Protein 1ECE (pdb70)

Sequence (716 aa):
AGGGYWHTSGREILDANNVPVRIAGINWFGFETCNYVVHGLWSRDYRSMLDQIKSLGYNTIRLPYSDDILKPGTMPNSINFYQMNQDLQGLTSLQVMDKIVAYAGQIGLRIILDRHRPDCSGQSALWYTSSVSEATWISDLQALAQRYKGNPTVVGFDLHNEPHDPACWGCGDPSIDWRLAAERAGNAVLSVNPNLLIFVEGVQSYNGDSYWWGGNLQGAGQYPVVLNVPNRLVYSAHDYATSVYPQTWFSDPTFPNNMPGIWNKNWGYLFNQNIAPVWLGEFGTTLQSTTDQTWLKTLVQYLRPTAQYGADSFQWTFWSWNPDSGDTGGILKDDWQTVDTVKDGYLAPIKSSIFDPVAGGGYWHTSGREILDANNVPVRIAGINWFGFETCNYVVHGLWSRDYRSMLDQIKSLGYNTIRLPYSDDILKPGTMPNSINFYQMNQDLQGLTSLQVMDKIVAYAGQIGLRIILDRHRPDCSGQSALWYTSSVSEATWISDLQALAQRYKGNPTVVGFDLHNEPHDPACWGCGDPSIDWRLAAERAGNAVLSVNPNLLIFVEGVQSYNGDSYWWGGNLQGAGQYPVVLNVPNRLVYSAHDYATSVYPQTWFSDPTFPNNMPGIWNKNWGYLFNQNIAPVWLGEFGTTLQSTTDQTWLKTLVQYLRPTAQYGADSFQWTFWSWNPDSGDTGGILKDDWQTVDTVKDGYLAPIKSSIFDPV

InterPro domains:
  IPR001547 Glycoside hydrolase, family 5 [PF00150] (57-365)
  IPR001919 Carbohydrate-binding type-2 domain [PF00553] (465-557)
  IPR001919 Carbohydrate-binding type-2 domain [PS51173] (458-562)
  IPR001919 Carbohydrate-binding type-2 domain [SM00637] (465-559)
  IPR008965 CBM2/CBM3, carbohydrate-binding domain superfamily [SSF49384] (462-559)
  IPR012291 CBM2, carbohydrate-binding domain superfamily [G3DSA:2.60.40.290] (459-561)
  IPR017853 Glycoside hydrolase superfamily [SSF51445] (44-393)
  IPR018087 Glycoside hydrolase, family 5, conserved site [PS00659] (196-205)

Foldseek 3Di:
DQPDAWFWDQQFIAHPVRHTDFQFAFEFEDCLALQNAGPDLLQDALLVLLVVRQVLQHAEYEYEHELVLVPPQAAGHRHHCDVHPVVCPPPGSVVVVVVNLQSSQQVFHAYEYEHEDNHNPHADQALADPPRHLVSLQVSLQVVLLVCAPPNSHRAYASGPFREPPAADPPPDVVRHLLVSLQVNVQSSCVNPVRHAREYFDYADDPNDGFGGRQACLCCVVRPRDHPRHRRYEYEHEHEDVLVPPDCVLVPPVPPVCVVVVNCNRFVVCLVVSVYHYEHEEYAFPPPDVSRVSVLLVVLVQQPFCVPQNRSGHHYHYPHCAQPDRRGGHQAHPSSPHGPVVRSVSNVRHRHHRHDRD/DAPDAWFWDQQFIAHPVRHTDFQFAFEFEDCLALQNAGPDLLQAALLVLLVVRVVLFHAEYEYEHELVQVPPQAAGHRHDCDVHNVVVPPDGSVVVVVVNLQSSLAVQHAYEYENEPNHNPDADQDLADPVRHLVSLLVVLQVVLLVCAVPCSHHAYASGPFHEPVAADPPPPVVRHLLVSLQVSVQSSCVNPVRHAYEYFDYADDPNDGDGGSQACQCCVVRPRDHPRPRRYEYEHEHEDVLVPHDPVLVPPVPPVCVVVVNCNRFVVCLVVSVYHYEHEEYAAPPPDPSRVSVLLVVLVQQPFCVPQNRSGHHYYYPHCAQPDRSGGHQAHPSSPHGPCVRSVSNNRHRHHRHDRD

Solvent-accessible surface area: 23781 Å² total; per-residue (Å²): 55,0,25,30,38,3,43,9,55,32,48,36,0,20,2,57,118,94,67,57,7,2,0,0,0,0,0,0,16,0,0,4,19,19,9,33,0,0,12,0,0,1,38,18,29,3,86,51,0,0,57,29,0,72,91,40,19,0,0,0,0,0,0,0,1,0,7,13,3,38,124,136,52,23,74,18,9,0,12,6,69,100,147,40,0,119,46,1,113,63,39,31,0,30,74,0,0,45,77,0,2,45,44,0,1,109,18,0,0,1,0,0,0,0,0,7,51,3,35,4,69,25,74,14,21,28,0,65,45,124,93,13,54,46,70,54,1,29,66,18,1,57,45,1,2,107,102,15,113,61,48,24,1,1,0,0,1,0,0,1,0,19,0,22,62,86,5,19,8,18,74,44,64,86,56,41,1,0,45,56,0,0,29,84,0,0,32,17,0,6,92,24,3,56,58,4,0,0,0,0,1,0,0,32,28,32,136,82,46,65,8,20,111,0,0,0,0,34,0,2,43,127,71,52,8,97,25,112,34,100,77,38,28,0,3,0,0,0,0,17,0,38,30,47,114,74,32,113,31,21,96,54,131,72,37,36,115,27,0,48,42,42,0,54,102,2,0,0,36,0,2,81,117,76,84,8,0,0,0,0,0,9,0,0,0,48,22,159,41,103,41,1,65,50,0,0,123,30,0,4,102,39,0,47,7,36,107,123,89,25,20,38,0,4,0,0,0,0,25,0,0,0,13,8,14,27,48,5,19,5,0,2,99,61,79,2,95,60,25,29,99,99,6,18,41,33,0,59,54,0,33,34,78,52,14,64,97,87,51,0,21,29,36,3,48,8,54,34,47,40,0,18,1,61,112,96,63,60,5,1,0,0,0,0,0,0,15,0,1,4,20,18,9,28,0,0,12,0,0,2,40,16,28,5,73,48,0,0,58,34,0,72,94,39,20,0,0,0,0,0,0,0,0,0,10,11,4,38,124,136,57,21,69,17,7,0,12,12,68,91,149,19,0,101,56,2,116,67,40,29,0,33,71,0,0,47,72,0,2,45,41,0,0,105,20,0,0,0,0,0,0,0,0,7,52,3,35,6,66,26,72,16,22,26,0,65,44,103,89,16,53,47,73,59,0,28,63,20,0,61,51,1,2,104,97,14,108,62,46,24,1,1,0,0,0,0,0,0,0,17,0,20,67,86,4,19,7,18,75,46,68,88,53,42,1,0,45,59,0,0,29,88,0,0,35,16,0,6,91,23,4,60,62,4,0,0,0,0,0,0,0,30,28,31,136,88,44,66,8,20,108,0,0,1,0,35,1,2,41,128,70,53,6,98,24,114,34,100,80,34,28,0,3,0,0,0,0,18,0,34,33,49,122,85,29,115,40,19,94,56,136,73,38,33,120,27,0,48,44,32,0,53,109,3,0,0,39,0,2,79,118,76,82,8,1,0,0,0,0,8,0,0,0,49,25,158,42,100,40,1,64,28,0,0,123,26,0,4,97,36,0,46,10,39,99,124,91,28,15,42,0,3,0,0,0,1,26,0,0,0,15,10,15,32,51,4,19,6,0,2,101,61,81,2,105,65,24,31,100,100,6,18,40,64,0,61,56,0,34,34,72,53,10,68,94,85

Nearest PDB structures (foldseek):
  1ece-assembly2_B  TM=1.002E+00  e=2.878E-78  Acidothermus cellulolyticus
  1vrx-assembly2_B  TM=1.002E+00  e=1.632E-76  Acidothermus cellulolyticus
  8fc0-assembly6_F  TM=9.622E-01  e=3.218E-48  metagenome
  8fc0-assembly1_A  TM=9.689E-01  e=1.428E-46  metagenome
  8fc0-assembly4_D  TM=9.538E-01  e=3.363E-46  metagenome

Radius of gyration: 26.39 Å; Cα contacts (8 Å, |Δi|>4): 1674; chains: 2; bounding box: 63×52×75 Å

Structure (mmCIF, N/CA/C/O backbone):
data_1ECE
#
_entry.id   1ECE
#
_cell.length_a   97.130
_cell.length_b   97.130
_cell.length_c   258.710
_cell.angle_alpha   90.00
_cell.angle_beta   90.00
_cell.angle_gamma   120.00
#
_symmetry.space_group_name_H-M   'P 32 2 1'
#
loop_
_entity.id
_entity.type
_entity.pdbx_description
1 polymer 'ENDOCELLULASE E1'
2 branched beta-D-glucopyranose-(1-4)-beta-D-glucopyranose-(1-4)-beta-D-glucopyranose-(1-4)-beta-D-glucopyranose
3 water water
#
loop_
_atom_site.group_PDB
_atom_site.id
_atom_site.type_symbol
_atom_site.label_atom_id
_atom_site.label_alt_id
_atom_site.label_comp_id
_atom_site.label_asym_id
_atom_site.label_entity_id
_atom_site.label_seq_id
_atom_site.pdbx_PDB_ins_code
_atom_site.Cartn_x
_atom_site.Cartn_y
_atom_site.Cartn_z
_atom_site.occupancy
_atom_site.B_iso_or_equiv
_atom_site.auth_seq_id
_atom_site.auth_comp_id
_atom_site.auth_asym_id
_atom_site.auth_atom_id
_atom_site.pdbx_PDB_model_num
ATOM 1 N N . ALA A 1 1 ? -41.247 79.161 105.549 1.00 35.08 1 ALA A N 1
ATOM 2 C CA . ALA A 1 1 ? -40.796 80.520 105.944 1.00 33.34 1 ALA A CA 1
ATOM 3 C C . ALA A 1 1 ? -40.233 81.173 104.700 1.00 30.98 1 ALA A C 1
ATOM 4 O O . ALA A 1 1 ? -40.379 80.632 103.611 1.00 30.24 1 ALA A O 1
ATOM 6 N N . GLY A 1 2 ? -39.572 82.313 104.869 1.00 29.87 2 GLY A N 1
ATOM 7 C CA . GLY A 1 2 ? -38.970 82.992 103.741 1.00 28.73 2 GLY A CA 1
ATOM 8 C C . GLY A 1 2 ? -39.795 84.105 103.152 1.00 28.77 2 GLY A C 1
ATOM 9 O O . GLY A 1 2 ? -39.342 84.788 102.236 1.00 29.98 2 GLY A O 1
ATOM 10 N N . GLY A 1 3 ? -40.975 84.337 103.711 1.00 28.10 3 GLY A N 1
ATOM 11 C CA . GLY A 1 3 ? -41.835 85.386 103.187 1.00 28.01 3 GLY A CA 1
ATOM 12 C C . GLY A 1 3 ? -41.293 86.800 103.275 1.00 29.22 3 GLY A C 1
ATOM 13 O O . GLY A 1 3 ? -40.694 87.178 104.295 1.00 30.61 3 GLY A O 1
ATOM 14 N N . GLY A 1 4 ? -41.543 87.580 102.219 1.00 27.94 4 GLY A N 1
ATOM 15 C CA . GLY A 1 4 ? -41.099 88.964 102.140 1.00 25.79 4 GLY A CA 1
ATOM 16 C C . GLY A 1 4 ? -39.592 89.143 102.037 1.00 24.48 4 GLY A C 1
ATOM 17 O O . GLY A 1 4 ? -38.848 88.177 101.814 1.00 24.68 4 GLY A O 1
ATOM 18 N N . TYR A 1 5 ? -39.148 90.393 102.165 1.00 23.87 5 TYR A N 1
ATOM 19 C CA . TYR A 1 5 ? -37.726 90.712 102.123 1.00 24.34 5 TYR A CA 1
ATOM 20 C C . TYR A 1 5 ? -37.094 90.311 103.457 1.00 25.75 5 TYR A C 1
ATOM 21 O O . TYR A 1 5 ? -37.747 90.361 104.496 1.00 29.97 5 TYR A O 1
ATOM 30 N N . TRP A 1 6 ? -35.836 89.903 103.437 1.00 23.26 6 TRP A N 1
ATOM 31 C CA . TRP A 1 6 ? -35.166 89.473 104.654 1.00 22.74 6 TRP A CA 1
ATOM 32 C C . TRP A 1 6 ? -34.297 90.547 105.338 1.00 25.17 6 TRP A C 1
ATOM 33 O O . TRP A 1 6 ? -34.082 91.640 104.794 1.00 24.14 6 TRP A O 1
ATOM 44 N N . HIS A 1 7 ? -33.816 90.238 106.542 1.00 27.44 7 HIS A N 1
ATOM 45 C CA . HIS A 1 7 ? -32.965 91.160 107.306 1.00 28.79 7 HIS A CA 1
ATOM 46 C C . HIS A 1 7 ? -32.121 90.344 108.262 1.00 27.83 7 HIS A C 1
ATOM 47 O O . HIS A 1 7 ? -32.491 89.216 108.603 1.00 28.07 7 HIS A O 1
ATOM 54 N N . THR A 1 8 ? -30.970 90.879 108.655 1.00 26.63 8 THR A N 1
ATOM 55 C CA . THR A 1 8 ? -30.089 90.172 109.575 1.00 27.35 8 THR A CA 1
ATOM 56 C C . THR A 1 8 ? -30.443 90.505 111.038 1.00 30.92 8 THR A C 1
ATOM 57 O O . THR A 1 8 ? -31.180 91.468 111.322 1.00 32.89 8 THR A O 1
ATOM 61 N N . SER A 1 9 ? -29.993 89.640 111.942 1.00 30.98 9 SER A N 1
ATOM 62 C CA . SER A 1 9 ? -30.178 89.780 113.386 1.00 30.23 9 SER A CA 1
ATOM 63 C C . SER A 1 9 ? -29.043 88.954 113.955 1.00 29.55 9 SER A C 1
ATOM 64 O O . SER A 1 9 ? -29.148 87.735 114.046 1.00 31.57 9 SER A O 1
ATOM 67 N N . GLY A 1 10 ? -27.926 89.592 114.265 1.00 28.54 10 GLY A N 1
ATOM 68 C CA . GLY A 1 10 ? -26.802 88.830 114.767 1.00 29.29 10 GLY A CA 1
ATOM 69 C C . GLY A 1 10 ? -26.194 88.016 113.634 1.00 29.74 10 GLY A C 1
ATOM 70 O O . GLY A 1 10 ? -25.981 88.546 112.548 1.00 31.34 10 GLY A O 1
ATOM 71 N N . ARG A 1 11 ? -25.961 86.727 113.852 1.00 30.03 11 ARG A N 1
ATOM 72 C CA . ARG A 1 11 ? -25.380 85.892 112.821 1.00 29.63 11 ARG A CA 1
ATOM 73 C C . ARG A 1 11 ? -26.418 85.100 112.034 1.00 29.83 11 ARG A C 1
ATOM 74 O O . ARG A 1 11 ? -26.083 84.117 111.375 1.00 32.28 11 ARG A O 1
ATOM 82 N N . GLU A 1 12 ? -27.670 85.537 112.081 1.00 29.02 12 GLU A N 1
ATOM 83 C CA . GLU A 1 12 ? -28.744 84.855 111.364 1.00 27.85 12 GLU A CA 1
ATOM 84 C C . GLU A 1 12 ? -29.491 85.771 110.390 1.00 27.90 12 GLU A C 1
ATOM 85 O O . GLU A 1 12 ? -29.447 87.011 110.500 1.00 26.04 12 GLU A O 1
ATOM 91 N N . ILE A 1 13 ? -30.183 85.150 109.438 1.00 25.16 13 ILE A N 1
ATOM 92 C CA . ILE A 1 13 ? -30.984 85.878 108.473 1.00 23.75 13 ILE A CA 1
ATOM 93 C C . ILE A 1 13 ? -32.413 85.517 108.855 1.00 23.35 13 ILE A C 1
ATOM 94 O O . ILE A 1 13 ? -32.685 84.361 109.165 1.00 24.65 13 ILE A O 1
ATOM 99 N N . LEU A 1 14 ? -33.296 86.513 108.885 1.00 22.64 14 LEU A N 1
ATOM 100 C CA . LEU A 1 14 ? -34.694 86.333 109.258 1.00 23.63 14 LEU A CA 1
ATOM 101 C C . LEU A 1 14 ? -35.636 86.861 108.178 1.00 22.44 14 LEU A C 1
ATOM 102 O O . LEU A 1 14 ? -35.395 87.934 107.626 1.00 21.28 14 LEU A O 1
ATOM 107 N N . ASP A 1 15 ? -36.723 86.136 107.911 1.00 20.89 15 ASP A N 1
ATOM 108 C CA . ASP A 1 15 ? -37.672 86.582 106.917 1.00 21.40 15 ASP A CA 1
ATOM 109 C C . ASP A 1 15 ? -38.453 87.754 107.470 1.00 21.46 15 ASP A C 1
ATOM 110 O O . ASP A 1 15 ? -38.117 88.272 108.516 1.00 20.65 15 ASP A O 1
ATOM 115 N N . ALA A 1 16 ? -39.523 88.147 106.807 1.00 24.01 16 ALA A N 1
ATOM 116 C CA . ALA A 1 16 ? -40.290 89.295 107.269 1.00 29.39 16 ALA A CA 1
ATOM 117 C C . ALA A 1 16 ? -41.086 89.041 108.543 1.00 34.16 16 ALA A C 1
ATOM 118 O O . ALA A 1 16 ? -41.447 89.982 109.243 1.00 36.44 16 ALA A O 1
ATOM 120 N N . ASN A 1 17 ? -41.418 87.782 108.815 1.00 38.34 17 ASN A N 1
ATOM 121 C CA . ASN A 1 17 ? -42.170 87.434 110.021 1.00 41.27 17 ASN A CA 1
ATOM 122 C C . ASN A 1 17 ? -41.217 87.158 111.170 1.00 41.19 17 ASN A C 1
ATOM 123 O O . ASN A 1 17 ? -41.621 86.693 112.235 1.00 41.51 17 ASN A O 1
ATOM 128 N N . ASN A 1 18 ? -39.940 87.415 110.931 1.00 40.82 18 ASN A N 1
ATOM 129 C CA . ASN A 1 18 ? -38.896 87.196 111.927 1.00 40.65 18 ASN A CA 1
ATOM 130 C C . ASN A 1 18 ? -38.577 85.726 112.193 1.00 38.41 18 ASN A C 1
ATOM 131 O O . ASN A 1 18 ? -38.045 85.380 113.249 1.00 39.79 18 ASN A O 1
ATOM 136 N N . VAL A 1 19 ? -38.869 84.868 111.216 1.00 33.68 19 VAL A N 1
ATOM 137 C CA . VAL A 1 19 ? -38.550 83.462 111.341 1.00 31.23 19 VAL A CA 1
ATOM 138 C C . VAL A 1 19 ? -37.189 83.302 110.685 1.00 31.60 19 VAL A C 1
ATOM 139 O O . VAL A 1 19 ? -36.978 83.778 109.572 1.00 34.56 19 VAL A O 1
ATOM 143 N N . PRO A 1 20 ? -36.234 82.664 111.369 1.00 31.68 20 PRO A N 1
ATOM 144 C CA . PRO A 1 20 ? -34.895 82.463 110.806 1.00 32.32 20 PRO A CA 1
ATOM 145 C C . PRO A 1 20 ? -34.930 81.504 109.625 1.00 32.10 20 PRO A C 1
ATOM 146 O O . PRO A 1 20 ? -35.604 80.469 109.669 1.00 34.16 20 PRO A O 1
ATOM 150 N N . VAL A 1 21 ? -34.164 81.831 108.592 1.00 28.80 21 VAL A N 1
ATOM 151 C CA . VAL A 1 21 ? -34.108 81.023 107.397 1.00 22.29 21 VAL A CA 1
ATOM 152 C C . VAL A 1 21 ? -32.644 80.764 107.126 1.00 22.30 21 VAL A C 1
ATOM 153 O O . VAL A 1 21 ? -31.786 81.475 107.639 1.00 21.74 21 VAL A O 1
ATOM 157 N N . ARG A 1 22 ? -32.362 79.734 106.341 1.00 19.52 22 ARG A N 1
ATOM 158 C CA . ARG A 1 22 ? -30.994 79.384 105.988 1.00 18.52 22 ARG A CA 1
ATOM 159 C C . ARG A 1 22 ? -30.860 79.214 104.473 1.00 20.22 22 ARG A C 1
ATOM 160 O O . ARG A 1 22 ? -31.573 78.396 103.867 1.00 20.03 22 ARG A O 1
ATOM 168 N N . ILE A 1 23 ? -29.947 79.976 103.870 1.00 19.56 23 ILE A N 1
ATOM 169 C CA . ILE A 1 23 ? -29.680 79.896 102.438 1.00 17.00 23 ILE A CA 1
ATOM 170 C C . ILE A 1 23 ? -28.858 78.640 102.238 1.00 19.40 23 ILE A C 1
ATOM 171 O O . ILE A 1 23 ? -27.726 78.570 102.695 1.00 22.68 23 ILE A O 1
ATOM 176 N N . ALA A 1 24 ? -29.435 77.623 101.617 1.00 20.82 24 ALA A N 1
ATOM 177 C CA . ALA A 1 24 ? -28.709 76.380 101.386 1.00 21.44 24 ALA A CA 1
ATOM 178 C C . ALA A 1 24 ? -29.030 76.060 99.951 1.00 23.31 24 ALA A C 1
ATOM 179 O O . ALA A 1 24 ? -30.008 75.352 99.670 1.00 25.26 24 ALA A O 1
ATOM 181 N N . GLY A 1 25 ? -28.251 76.646 99.042 1.00 23.47 25 GLY A N 1
ATOM 182 C CA . GLY A 1 25 ? -28.498 76.477 97.623 1.00 19.26 25 GLY A CA 1
ATOM 183 C C . GLY A 1 25 ? -27.414 76.032 96.670 1.00 20.70 25 GLY A C 1
ATOM 184 O O . GLY A 1 25 ? -26.434 75.367 97.056 1.00 20.34 25 GLY A O 1
ATOM 185 N N . ILE A 1 26 ? -27.538 76.497 95.425 1.00 17.37 26 ILE A N 1
ATOM 186 C CA . ILE A 1 26 ? -26.627 76.083 94.372 1.00 16.47 26 ILE A CA 1
ATOM 187 C C . ILE A 1 26 ? -26.316 77.212 93.382 1.00 16.60 26 ILE A C 1
ATOM 188 O O . ILE A 1 26 ? -27.073 78.172 93.271 1.00 19.54 26 ILE A O 1
ATOM 193 N N . ASN A 1 27 ? -25.162 77.135 92.734 1.00 15.93 27 ASN A N 1
ATOM 194 C CA . ASN A 1 27 ? -24.774 78.123 91.717 1.00 18.05 27 ASN A CA 1
ATOM 195 C C . ASN A 1 27 ? -25.209 77.577 90.349 1.00 16.60 27 ASN A C 1
ATOM 196 O O . ASN A 1 27 ? -24.970 76.394 90.046 1.00 16.69 27 ASN A O 1
ATOM 201 N N . TRP A 1 28 ? -25.877 78.404 89.550 1.00 15.96 28 TRP A N 1
ATOM 202 C CA . TRP A 1 28 ? -26.293 78.013 88.194 1.00 16.50 28 TRP A CA 1
ATOM 203 C C . TRP A 1 28 ? -25.718 79.114 87.308 1.00 17.01 28 TRP A C 1
ATOM 204 O O . TRP A 1 28 ? -26.309 80.186 87.172 1.00 18.53 28 TRP A O 1
ATOM 215 N N . PHE A 1 29 ? -24.545 78.864 86.738 1.00 17.79 29 PHE A N 1
ATOM 216 C CA . PHE A 1 29 ? -23.909 79.877 85.923 1.00 17.92 29 PHE A CA 1
ATOM 217 C C . PHE A 1 29 ? -24.172 79.848 84.427 1.00 18.89 29 PHE A C 1
ATOM 218 O O . PHE A 1 29 ? -24.523 78.820 83.840 1.00 17.69 29 PHE A O 1
ATOM 226 N N . GLY A 1 30 ? -23.974 81.007 83.819 1.00 18.52 30 GLY A N 1
ATOM 227 C CA . GLY A 1 30 ? -24.162 81.125 82.403 1.00 14.69 30 GLY A CA 1
ATOM 228 C C . GLY A 1 30 ? -24.264 82.552 81.923 1.00 14.74 30 GLY A C 1
ATOM 229 O O . GLY A 1 30 ? -23.649 82.897 80.922 1.00 16.69 30 GLY A O 1
ATOM 230 N N . PHE A 1 31 ? -25.002 83.392 82.638 1.00 13.63 31 PHE A N 1
ATOM 231 C CA . PHE A 1 31 ? -25.207 84.783 82.229 1.00 14.05 31 PHE A CA 1
ATOM 232 C C . PHE A 1 31 ? -23.959 85.645 82.199 1.00 14.85 31 PHE A C 1
ATOM 233 O O . PHE A 1 31 ? -23.999 86.756 81.688 1.00 15.07 31 PHE A O 1
ATOM 241 N N . GLU A 1 32 ? -22.889 85.178 82.829 1.00 13.57 32 GLU A N 1
ATOM 242 C CA . GLU A 1 32 ? -21.637 85.918 82.888 1.00 13.64 32 GLU A CA 1
ATOM 243 C C . GLU A 1 32 ? -20.692 85.564 81.730 1.00 17.24 32 GLU A C 1
ATOM 244 O O . GLU A 1 32 ? -19.697 86.249 81.496 1.00 19.23 32 GLU A O 1
ATOM 250 N N . THR A 1 33 ? -20.995 84.464 81.041 1.00 18.54 33 THR A N 1
ATOM 251 C CA . THR A 1 33 ? -20.192 83.980 79.918 1.00 18.97 33 THR A CA 1
ATOM 252 C C . THR A 1 33 ? -20.668 84.626 78.625 1.00 20.67 33 THR A C 1
ATOM 253 O O . THR A 1 33 ? -21.712 85.279 78.600 1.00 21.71 33 THR A O 1
ATOM 257 N N . CYS A 1 34 ? -19.960 84.386 77.530 1.00 21.79 34 CYS A N 1
ATOM 258 C CA . CYS A 1 34 ? -20.360 84.983 76.267 1.00 24.73 34 CYS A CA 1
ATOM 259 C C . CYS A 1 34 ? -21.503 84.277 75.515 1.00 23.55 34 CYS A C 1
ATOM 260 O O . CYS A 1 34 ? -21.645 84.428 74.299 1.00 25.61 34 CYS A O 1
ATOM 263 N N . ASN A 1 35 ? -22.314 83.522 76.251 1.00 23.24 35 ASN A N 1
ATOM 264 C CA . ASN A 1 35 ? -23.483 82.836 75.706 1.00 21.10 35 ASN A CA 1
ATOM 265 C C . ASN A 1 35 ? -24.676 83.685 76.145 1.00 20.47 35 ASN A C 1
ATOM 266 O O . ASN A 1 35 ? -25.770 83.593 75.587 1.00 19.74 35 ASN A O 1
ATOM 271 N N . TYR A 1 36 ? -24.430 84.502 77.167 1.00 17.82 36 TYR A N 1
ATOM 272 C CA . TYR A 1 36 ? -25.395 85.418 77.733 1.00 17.52 36 TYR A CA 1
ATOM 273 C C . TYR A 1 36 ? -26.669 84.795 78.264 1.00 17.15 36 TYR A C 1
ATOM 274 O O . TYR A 1 36 ? -27.724 85.430 78.260 1.00 18.76 36 TYR A O 1
ATOM 283 N N . VAL A 1 37 ? -26.555 83.588 78.800 1.00 15.69 37 VAL A N 1
ATOM 284 C CA . VAL A 1 37 ? -27.704 82.885 79.363 1.00 16.66 37 VAL A CA 1
ATOM 285 C C . VAL A 1 37 ? -27.176 81.709 80.165 1.00 17.27 37 VAL A C 1
ATOM 286 O O . VAL A 1 37 ? -26.037 81.304 79.959 1.00 18.16 37 VAL A O 1
ATOM 290 N N . VAL A 1 38 ? -27.965 81.220 81.121 1.00 17.41 38 VAL A N 1
ATOM 291 C CA . VAL A 1 38 ? -27.572 80.075 81.942 1.00 18.03 38 VAL A CA 1
ATOM 292 C C . VAL A 1 38 ? -27.377 78.871 81.028 1.00 18.88 38 VAL A C 1
ATOM 293 O O . VAL A 1 38 ? -28.189 78.628 80.124 1.00 20.71 38 VAL A O 1
ATOM 297 N N . HIS A 1 39 ? -26.314 78.115 81.262 1.00 16.62 39 HIS A N 1
ATOM 298 C CA . HIS A 1 39 ? -26.057 76.945 80.450 1.00 18.15 39 HIS A CA 1
ATOM 299 C C . HIS A 1 39 ? -27.048 75.805 80.692 1.00 22.50 39 HIS A C 1
ATOM 300 O O . HIS A 1 39 ? -27.757 75.771 81.707 1.00 23.50 39 HIS A O 1
ATOM 307 N N . GLY A 1 40 ? -27.062 74.850 79.760 1.00 26.30 40 GLY A N 1
ATOM 308 C CA . GLY A 1 40 ? -27.934 73.689 79.857 1.00 23.13 40 GLY A CA 1
ATOM 309 C C . GLY A 1 40 ? -29.304 73.821 79.218 1.00 22.61 40 GLY A C 1
ATOM 310 O O . GLY A 1 40 ? -30.027 72.836 79.133 1.00 25.58 40 GLY A O 1
ATOM 311 N N . LEU A 1 41 ? -29.687 75.012 78.768 1.00 21.87 41 LEU A N 1
ATOM 312 C CA . LEU A 1 41 ? -30.995 75.174 78.133 1.00 20.48 41 LEU A CA 1
ATOM 313 C C . LEU A 1 41 ? -30.973 74.651 76.690 1.00 23.26 41 LEU A C 1
ATOM 314 O O . LEU A 1 41 ? -31.911 74.866 75.918 1.00 24.11 41 LEU A O 1
ATOM 319 N N . TRP A 1 42 ? -29.877 73.986 76.328 1.00 24.18 42 TRP A N 1
ATOM 320 C CA . TRP A 1 42 ? -29.720 73.391 75.012 1.00 23.41 42 TRP A CA 1
ATOM 321 C C . TRP A 1 42 ? -30.210 71.949 75.096 1.00 26.85 42 TRP A C 1
ATOM 322 O O . TRP A 1 42 ? -30.434 71.297 74.085 1.00 29.92 42 TRP A O 1
ATOM 333 N N . SER A 1 43 ? -30.413 71.476 76.321 1.00 28.82 43 SER A N 1
ATOM 334 C CA . SER A 1 43 ? -30.878 70.120 76.569 1.00 30.23 43 SER A CA 1
ATOM 335 C C . SER A 1 43 ? -32.091 70.053 77.500 1.00 31.22 43 SER A C 1
ATOM 336 O O . SER A 1 43 ? -32.743 69.011 77.586 1.00 34.31 43 SER A O 1
ATOM 339 N N . ARG A 1 44 ? -32.421 71.146 78.178 1.00 27.73 44 ARG A N 1
ATOM 340 C CA . ARG A 1 44 ? -33.516 71.097 79.134 1.00 23.73 44 ARG A CA 1
ATOM 341 C C . ARG A 1 44 ? -34.406 72.313 79.092 1.00 23.78 44 ARG A C 1
ATOM 342 O O . ARG A 1 44 ? -33.983 73.389 78.678 1.00 26.51 44 ARG A O 1
ATOM 350 N N . ASP A 1 45 ? -35.652 72.141 79.505 1.00 21.07 45 ASP A N 1
ATOM 351 C CA . ASP A 1 45 ? -36.565 73.262 79.585 1.00 19.74 45 ASP A CA 1
ATOM 352 C C . ASP A 1 45 ? -36.159 73.947 80.901 1.00 21.54 45 ASP A C 1
ATOM 353 O O . ASP A 1 45 ? -35.873 73.256 81.893 1.00 18.98 45 ASP A O 1
ATOM 358 N N . TYR A 1 46 ? -36.110 75.280 80.925 1.00 22.33 46 TYR A N 1
ATOM 359 C CA . TYR A 1 46 ? -35.718 75.990 82.162 1.00 22.60 46 TYR A CA 1
ATOM 360 C C . TYR A 1 46 ? -36.560 75.630 83.375 1.00 21.18 46 TYR A C 1
ATOM 361 O O . TYR A 1 46 ? -36.034 75.418 84.458 1.00 22.79 46 TYR A O 1
ATOM 370 N N . ARG A 1 47 ? -37.861 75.518 83.166 1.00 22.57 47 ARG A N 1
ATOM 371 C CA . ARG A 1 47 ? -38.786 75.173 84.228 1.00 24.72 47 ARG A CA 1
ATOM 372 C C . ARG A 1 47 ? -38.537 73.767 84.727 1.00 22.96 47 ARG A C 1
ATOM 373 O O . ARG A 1 47 ? -38.580 73.527 85.916 1.00 23.92 47 ARG A O 1
ATOM 381 N N . SER A 1 48 ? -38.236 72.847 83.828 1.00 23.54 48 SER A N 1
ATOM 382 C CA . SER A 1 48 ? -37.913 71.488 84.224 1.00 23.64 48 SER A CA 1
ATOM 383 C C . SER A 1 48 ? -36.604 71.504 85.059 1.00 25.37 48 SER A C 1
ATOM 384 O O . SER A 1 48 ? -36.422 70.687 85.967 1.00 28.32 48 SER A O 1
ATOM 387 N N . MET A 1 49 ? -35.700 72.436 84.768 1.00 24.81 49 MET A N 1
ATOM 388 C CA . MET A 1 49 ? -34.450 72.541 85.530 1.00 25.01 49 MET A CA 1
ATOM 389 C C . MET A 1 49 ? -34.705 73.113 86.930 1.00 22.24 49 MET A C 1
ATOM 390 O O . MET A 1 49 ? -34.185 72.615 87.929 1.00 19.48 49 MET A O 1
ATOM 395 N N . LEU A 1 50 ? -35.486 74.183 86.992 1.00 18.78 50 LEU A N 1
ATOM 396 C CA . LEU A 1 50 ? -35.824 74.784 88.271 1.00 20.46 50 LEU A CA 1
ATOM 397 C C . LEU A 1 50 ? -36.574 73.756 89.159 1.00 22.36 50 LEU A C 1
ATOM 398 O O . LEU A 1 50 ? -36.203 73.546 90.312 1.00 25.17 50 LEU A O 1
ATOM 403 N N . ASP A 1 51 ? -37.538 73.033 88.596 1.00 21.80 51 ASP A N 1
ATOM 404 C CA . ASP A 1 51 ? -38.266 72.025 89.360 1.00 22.32 51 ASP A CA 1
ATOM 405 C C . ASP A 1 51 ? -37.356 70.928 89.906 1.00 22.96 51 ASP A C 1
ATOM 406 O O . ASP A 1 51 ? -37.616 70.397 90.984 1.00 24.68 51 ASP A O 1
ATOM 411 N N . GLN A 1 52 ? -36.312 70.557 89.167 1.00 22.31 52 GLN A N 1
ATOM 412 C CA . GLN A 1 52 ? -35.405 69.514 89.637 1.00 21.03 52 GLN A CA 1
ATOM 413 C C . GLN A 1 52 ? -34.475 70.047 90.729 1.00 24.41 52 GLN A C 1
ATOM 414 O O . GLN A 1 52 ? -34.027 69.289 91.610 1.00 26.92 52 GLN A O 1
ATOM 420 N N . ILE A 1 53 ? -34.148 71.338 90.666 1.00 24.13 53 ILE A N 1
ATOM 421 C CA . ILE A 1 53 ? -33.278 71.915 91.682 1.00 23.73 53 ILE A CA 1
ATOM 422 C C . ILE A 1 53 ? -34.055 71.847 92.982 1.00 24.11 53 ILE A C 1
ATOM 423 O O . ILE A 1 53 ? -33.539 71.346 93.984 1.00 26.57 53 ILE A O 1
ATOM 428 N N . LYS A 1 54 ? -35.320 72.267 92.931 1.00 21.66 54 LYS A N 1
ATOM 429 C CA . LYS A 1 54 ? -36.212 72.234 94.086 1.00 23.49 54 LYS A CA 1
ATOM 430 C C . LYS A 1 54 ? -36.340 70.804 94.629 1.00 27.53 54 LYS A C 1
ATOM 431 O O . LYS A 1 54 ? -36.184 70.577 95.824 1.00 31.82 54 LYS A O 1
ATOM 437 N N . SER A 1 55 ? -36.593 69.843 93.750 1.00 28.37 55 SER A N 1
ATOM 438 C CA . SER A 1 55 ? -36.713 68.450 94.159 1.00 31.90 55 SER A CA 1
ATOM 439 C C . SER A 1 55 ? -35.511 67.948 94.959 1.00 32.17 55 SER A C 1
ATOM 440 O O . SER A 1 55 ? -35.679 67.186 95.909 1.00 34.69 55 SER A O 1
ATOM 443 N N . LEU A 1 56 ? -34.297 68.331 94.570 1.00 30.44 56 LEU A N 1
ATOM 444 C CA . LEU A 1 56 ? -33.112 67.870 95.289 1.00 25.81 56 LEU A CA 1
ATOM 445 C C . LEU A 1 56 ? -32.965 68.482 96.668 1.00 23.82 56 LEU A C 1
ATOM 446 O O . LEU A 1 56 ? -32.109 68.074 97.441 1.00 23.55 56 LEU A O 1
ATOM 451 N N . GLY A 1 57 ? -33.781 69.489 96.952 1.00 23.59 57 GLY A N 1
ATOM 452 C CA . GLY A 1 57 ? -33.750 70.131 98.243 1.00 23.54 57 GLY A CA 1
ATOM 453 C C . GLY A 1 57 ? -33.043 71.459 98.344 1.00 24.68 57 GLY A C 1
ATOM 454 O O . GLY A 1 57 ? -33.002 72.015 99.439 1.00 26.82 57 GLY A O 1
ATOM 455 N N . TYR A 1 58 ? -32.499 71.975 97.238 1.00 25.74 58 TYR A N 1
ATOM 456 C CA . TYR A 1 58 ? -31.779 73.264 97.228 1.00 23.73 58 TYR A CA 1
ATOM 457 C C . TYR A 1 58 ? -32.795 74.388 97.263 1.00 22.35 58 TYR A C 1
ATOM 458 O O . TYR A 1 58 ? -33.751 74.346 96.510 1.00 23.04 58 TYR A O 1
ATOM 467 N N . ASN A 1 59 ? -32.577 75.410 98.088 1.00 22.85 59 ASN A N 1
ATOM 468 C CA . ASN A 1 59 ? -33.565 76.486 98.199 1.00 22.22 59 ASN A CA 1
ATOM 469 C C . ASN A 1 59 ? -33.240 77.833 97.593 1.00 19.18 59 ASN A C 1
ATOM 470 O O . ASN A 1 59 ? -34.127 78.664 97.431 1.00 18.08 59 ASN A O 1
ATOM 475 N N . THR A 1 60 ? -31.983 78.047 97.249 1.00 20.37 60 THR A N 1
ATOM 476 C CA . THR A 1 60 ? -31.553 79.327 96.689 1.00 22.02 60 THR A CA 1
ATOM 477 C C . THR A 1 60 ? -30.612 79.127 95.513 1.00 22.89 60 THR A C 1
ATOM 478 O O . THR A 1 60 ? -29.892 78.112 95.439 1.00 23.64 60 THR A O 1
ATOM 482 N N . ILE A 1 61 ? -30.652 80.070 94.572 1.00 23.43 61 ILE A N 1
ATOM 483 C CA . ILE A 1 61 ? -29.782 80.032 93.398 1.00 22.26 61 ILE A CA 1
ATOM 484 C C . ILE A 1 61 ? -28.958 81.311 93.328 1.00 20.22 61 ILE A C 1
ATOM 485 O O . ILE A 1 61 ? -29.508 82.415 93.374 1.00 21.86 61 ILE A O 1
ATOM 490 N N . ARG A 1 62 ? -27.639 81.169 93.326 1.00 18.32 62 ARG A N 1
ATOM 491 C CA . ARG A 1 62 ? -26.764 82.329 93.174 1.00 18.08 62 ARG A CA 1
ATOM 492 C C . ARG A 1 62 ? -26.693 82.384 91.659 1.00 18.44 62 ARG A C 1
ATOM 493 O O . ARG A 1 62 ? -26.295 81.395 91.025 1.00 17.97 62 ARG A O 1
ATOM 501 N N . LEU A 1 63 ? -27.104 83.499 91.071 1.00 17.68 63 LEU A N 1
ATOM 502 C CA . LEU A 1 63 ? -27.118 83.615 89.618 1.00 16.70 63 LEU A CA 1
ATOM 503 C C . LEU A 1 63 ? -26.087 84.626 89.134 1.00 16.60 63 LEU A C 1
ATOM 504 O O . LEU A 1 63 ? -26.313 85.830 89.195 1.00 18.92 63 LEU A O 1
ATOM 509 N N . PRO A 1 64 ? -24.921 84.151 88.687 1.00 17.29 64 PRO A N 1
ATOM 510 C CA . PRO A 1 64 ? -23.832 84.994 88.184 1.00 15.89 64 PRO A CA 1
ATOM 511 C C . PRO A 1 64 ? -24.224 85.701 86.907 1.00 18.23 64 PRO A C 1
ATOM 512 O O . PRO A 1 64 ? -24.814 85.079 86.026 1.00 20.59 64 PRO A O 1
ATOM 516 N N . TYR A 1 65 ? -23.856 86.973 86.778 1.00 19.18 65 TYR A N 1
ATOM 517 C CA . TYR A 1 65 ? -24.115 87.750 85.560 1.00 17.92 65 TYR A CA 1
ATOM 518 C C . TYR A 1 65 ? -22.899 88.643 85.265 1.00 20.24 65 TYR A C 1
ATOM 519 O O . TYR A 1 65 ? -22.007 88.753 86.107 1.00 20.67 65 TYR A O 1
ATOM 528 N N . SER A 1 66 ? -22.800 89.180 84.047 1.00 21.43 66 SER A N 1
ATOM 529 C CA . SER A 1 66 ? -21.714 90.100 83.680 1.00 18.66 66 SER A CA 1
ATOM 530 C C . SER A 1 66 ? -22.423 91.333 83.118 1.00 20.34 66 SER A C 1
ATOM 531 O O . SER A 1 66 ? -23.531 91.209 82.555 1.00 20.44 66 SER A O 1
ATOM 534 N N . ASP A 1 67 ? -21.795 92.503 83.230 1.00 18.37 67 ASP A N 1
ATOM 535 C CA . ASP A 1 67 ? -22.415 93.743 82.752 1.00 19.00 67 ASP A CA 1
ATOM 536 C C . ASP A 1 67 ? -22.791 93.764 81.272 1.00 20.45 67 ASP A C 1
ATOM 537 O O . ASP A 1 67 ? -23.468 94.682 80.803 1.00 18.57 67 ASP A O 1
ATOM 542 N N . ASP A 1 68 ? -22.362 92.738 80.548 1.00 21.06 68 ASP A N 1
ATOM 543 C CA . ASP A 1 68 ? -22.660 92.629 79.134 1.00 21.77 68 ASP A CA 1
ATOM 544 C C . ASP A 1 68 ? -24.152 92.464 78.919 1.00 21.73 68 ASP A C 1
ATOM 545 O O . ASP A 1 68 ? -24.723 93.067 78.022 1.00 23.06 68 ASP A O 1
ATOM 550 N N . ILE A 1 69 ? -24.804 91.693 79.777 1.00 23.20 69 ILE A N 1
ATOM 551 C CA . ILE A 1 69 ? -26.224 91.455 79.599 1.00 21.70 69 ILE A CA 1
ATOM 552 C C . ILE A 1 69 ? -27.058 92.701 79.781 1.00 22.89 69 ILE A C 1
ATOM 553 O O . ILE A 1 69 ? -28.253 92.665 79.554 1.00 25.51 69 ILE A O 1
ATOM 558 N N . LEU A 1 70 ? -26.447 93.797 80.214 1.00 24.85 70 LEU A N 1
ATOM 559 C CA . LEU A 1 70 ? -27.206 95.033 80.387 1.00 27.75 70 LEU A CA 1
ATOM 560 C C . LEU A 1 70 ? -27.078 95.947 79.175 1.00 31.13 70 LEU A C 1
ATOM 561 O O . LEU A 1 70 ? -27.699 97.013 79.124 1.00 33.28 70 LEU A O 1
ATOM 566 N N . LYS A 1 71 ? -26.244 95.547 78.221 1.00 33.72 71 LYS A N 1
ATOM 567 C CA . LYS A 1 71 ? -26.073 96.312 77.001 1.00 36.54 71 LYS A CA 1
ATOM 568 C C . LYS A 1 71 ? -27.309 95.987 76.189 1.00 40.85 71 LYS A C 1
ATOM 569 O O . LYS A 1 71 ? -27.705 94.821 76.074 1.00 39.64 71 LYS A O 1
ATOM 575 N N . PRO A 1 72 ? -27.929 97.018 75.602 1.00 45.57 72 PRO A N 1
ATOM 576 C CA . PRO A 1 72 ? -29.145 96.963 74.788 1.00 47.33 72 PRO A CA 1
ATOM 577 C C . PRO A 1 72 ? -29.124 95.878 73.747 1.00 47.88 72 PRO A C 1
ATOM 578 O O . PRO A 1 72 ? -28.139 95.715 73.020 1.00 49.74 72 PRO A O 1
ATOM 582 N N . GLY A 1 73 ? -30.210 95.121 73.707 1.00 46.70 73 GLY A N 1
ATOM 583 C CA . GLY A 1 73 ? -30.327 94.064 72.732 1.00 44.40 73 GLY A CA 1
ATOM 584 C C . GLY A 1 73 ? -29.415 92.861 72.866 1.00 42.33 73 GLY A C 1
ATOM 585 O O . GLY A 1 73 ? -29.263 92.134 71.881 1.00 46.47 73 GLY A O 1
ATOM 586 N N . THR A 1 74 ? -28.802 92.631 74.026 1.00 36.82 74 THR A N 1
ATOM 587 C CA . THR A 1 74 ? -27.965 91.447 74.170 1.00 32.44 74 THR A CA 1
ATOM 588 C C . THR A 1 74 ? -28.895 90.234 74.239 1.00 32.89 74 THR A C 1
ATOM 589 O O . THR A 1 74 ? -29.824 90.220 75.041 1.00 33.21 74 THR A O 1
ATOM 593 N N . MET A 1 75 ? -28.655 89.244 73.377 1.00 32.03 75 MET A N 1
ATOM 594 C CA . MET A 1 75 ? -29.474 88.032 73.276 1.00 29.27 75 MET A CA 1
ATOM 595 C C . MET A 1 75 ? -28.691 86.800 73.673 1.00 26.89 75 MET A C 1
ATOM 596 O O . MET A 1 75 ? -27.475 86.743 73.514 1.00 28.25 75 MET A O 1
ATOM 601 N N . PRO A 1 76 ? -29.389 85.768 74.143 1.00 25.50 76 PRO A N 1
ATOM 602 C CA . PRO A 1 76 ? -28.762 84.509 74.541 1.00 24.18 76 PRO A CA 1
ATOM 603 C C . PRO A 1 76 ? -28.304 83.858 73.251 1.00 24.23 76 PRO A C 1
ATOM 604 O O . PRO A 1 76 ? -28.791 84.224 72.194 1.00 26.33 76 PRO A O 1
ATOM 608 N N . ASN A 1 77 ? -27.371 82.914 73.311 1.00 22.96 77 ASN A N 1
ATOM 609 C CA . ASN A 1 77 ? -26.965 82.234 72.097 1.00 21.09 77 ASN A CA 1
ATOM 610 C C . ASN A 1 77 ? -26.701 80.737 72.246 1.00 25.08 77 ASN A C 1
ATOM 611 O O . ASN A 1 77 ? -26.076 80.116 71.370 1.00 28.81 77 ASN A O 1
ATOM 616 N N . SER A 1 78 ? -27.234 80.141 73.318 1.00 24.79 78 SER A N 1
ATOM 617 C CA . SER A 1 78 ? -27.080 78.714 73.557 1.00 22.22 78 SER A CA 1
ATOM 618 C C . SER A 1 78 ? -28.335 78.084 74.135 1.00 24.46 78 SER A C 1
ATOM 619 O O . SER A 1 78 ? -28.264 77.332 75.097 1.00 28.78 78 SER A O 1
ATOM 622 N N . ILE A 1 79 ? -29.490 78.416 73.570 1.00 24.55 79 ILE A N 1
ATOM 623 C CA . ILE A 1 79 ? -30.760 77.852 74.011 1.00 26.12 79 ILE A CA 1
ATOM 624 C C . ILE A 1 79 ? -31.319 77.066 72.843 1.00 29.73 79 ILE A C 1
ATOM 625 O O . ILE A 1 79 ? -31.157 77.486 71.708 1.00 35.18 79 ILE A O 1
ATOM 630 N N . ASN A 1 80 ? -31.969 75.936 73.109 1.00 33.38 80 ASN A N 1
ATOM 631 C CA . ASN A 1 80 ? -32.611 75.136 72.057 1.00 32.55 80 ASN A CA 1
ATOM 632 C C . ASN A 1 80 ? -34.116 75.321 72.265 1.00 30.98 80 ASN A C 1
ATOM 633 O O . ASN A 1 80 ? -34.598 75.176 73.376 1.00 30.83 80 ASN A O 1
ATOM 638 N N . PHE A 1 81 ? -34.845 75.686 71.216 1.00 31.21 81 PHE A N 1
ATOM 639 C CA . PHE A 1 81 ? -36.285 75.928 71.324 1.00 31.75 81 PHE A CA 1
ATOM 640 C C . PHE A 1 81 ? -37.236 74.834 70.791 1.00 33.32 81 PHE A C 1
ATOM 641 O O . PHE A 1 81 ? -38.416 75.105 70.564 1.00 33.49 81 PHE A O 1
ATOM 649 N N . TYR A 1 82 ? -36.755 73.611 70.595 1.00 36.40 82 TYR A N 1
ATOM 650 C CA . TYR A 1 82 ? -37.631 72.540 70.117 1.00 42.03 82 TYR A CA 1
ATOM 651 C C . TYR A 1 82 ? -38.265 71.790 71.255 1.00 39.68 82 TYR A C 1
ATOM 652 O O . TYR A 1 82 ? -37.582 70.999 71.907 1.00 40.06 82 TYR A O 1
ATOM 661 N N . GLN A 1 83 ? -39.586 71.902 71.383 1.00 40.00 83 GLN A N 1
ATOM 662 C CA . GLN A 1 83 ? -40.351 71.207 72.432 1.00 39.07 83 GLN A CA 1
ATOM 663 C C . GLN A 1 83 ? -39.981 71.660 73.836 1.00 37.55 83 GLN A C 1
ATOM 664 O O . GLN A 1 83 ? -40.235 70.935 74.793 1.00 39.65 83 GLN A O 1
ATOM 670 N N . MET A 1 84 ? -39.352 72.826 73.954 1.00 34.38 84 MET A N 1
ATOM 671 C CA . MET A 1 84 ? -38.929 73.355 75.242 1.00 28.71 84 MET A CA 1
ATOM 672 C C . MET A 1 84 ? -38.535 74.812 75.069 1.00 27.40 84 MET A C 1
ATOM 673 O O . MET A 1 84 ? -38.276 75.257 73.961 1.00 27.21 84 MET A O 1
ATOM 678 N N . ASN A 1 85 ? -38.571 75.571 76.156 1.00 26.40 85 ASN A N 1
ATOM 679 C CA . ASN A 1 85 ? -38.179 76.975 76.145 1.00 25.99 85 ASN A CA 1
ATOM 680 C C . ASN A 1 85 ? -38.881 77.794 75.082 1.00 27.23 85 ASN A C 1
ATOM 681 O O . ASN A 1 85 ? -38.413 78.876 74.728 1.00 27.29 85 ASN A O 1
ATOM 686 N N . GLN A 1 86 ? -40.022 77.313 74.601 1.00 29.28 86 GLN A N 1
ATOM 687 C CA . GLN A 1 86 ? -40.747 78.020 73.551 1.00 32.48 86 GLN A CA 1
ATOM 688 C C . GLN A 1 86 ? -41.058 79.475 73.910 1.00 34.42 86 GLN A C 1
ATOM 689 O O . GLN A 1 86 ? -41.187 80.319 73.030 1.00 38.10 86 GLN A O 1
ATOM 695 N N . ASP A 1 87 ? -41.168 79.777 75.199 1.00 35.32 87 ASP A N 1
ATOM 696 C CA . ASP A 1 87 ? -41.490 81.139 75.625 1.00 35.05 87 ASP A CA 1
ATOM 697 C C . ASP A 1 87 ? -40.300 82.079 75.838 1.00 33.32 87 ASP A C 1
ATOM 698 O O . ASP A 1 87 ? -40.480 83.250 76.187 1.00 34.51 87 ASP A O 1
ATOM 703 N N . LEU A 1 88 ? -39.094 81.576 75.626 1.00 29.44 88 LEU A N 1
ATOM 704 C CA . LEU A 1 88 ? -37.914 82.393 75.795 1.00 28.26 88 LEU A CA 1
ATOM 705 C C . LEU A 1 88 ? -37.452 82.901 74.453 1.00 31.03 88 LEU A C 1
ATOM 706 O O . LEU A 1 88 ? -36.568 83.752 74.361 1.00 31.05 88 LEU A O 1
ATOM 711 N N . GLN A 1 89 ? -38.069 82.384 73.404 1.00 33.47 89 GLN A N 1
ATOM 712 C CA . GLN A 1 89 ? -37.713 82.769 72.059 1.00 36.59 89 GLN A CA 1
ATOM 713 C C . GLN A 1 89 ? -37.951 84.232 71.739 1.00 35.95 89 GLN A C 1
ATOM 714 O O . GLN A 1 89 ? -39.039 84.767 71.937 1.00 35.68 89 GLN A O 1
ATOM 720 N N . GLY A 1 90 ? -36.905 84.869 71.236 1.00 35.40 90 GLY A N 1
ATOM 721 C CA . GLY A 1 90 ? -36.988 86.267 70.879 1.00 34.40 90 GLY A CA 1
ATOM 722 C C . GLY A 1 90 ? -36.789 87.214 72.037 1.00 32.77 90 GLY A C 1
ATOM 723 O O . GLY A 1 90 ? -36.916 88.425 71.873 1.00 34.49 90 GLY A O 1
ATOM 724 N N . LEU A 1 91 ? -36.500 86.673 73.213 1.00 31.33 91 LEU A N 1
ATOM 725 C CA . LEU A 1 91 ? -36.283 87.508 74.388 1.00 28.07 91 LEU A CA 1
ATOM 726 C C . LEU A 1 91 ? -34.806 87.819 74.580 1.00 27.20 91 LEU A C 1
ATOM 727 O O . LEU A 1 91 ? -33.936 87.019 74.231 1.00 27.00 91 LEU A O 1
ATOM 732 N N . THR A 1 92 ? -34.520 88.979 75.144 1.00 26.67 92 THR A N 1
ATOM 733 C CA . THR A 1 92 ? -33.141 89.365 75.394 1.00 27.17 92 THR A CA 1
ATOM 734 C C . THR A 1 92 ? -32.665 88.628 76.654 1.00 27.57 92 THR A C 1
ATOM 735 O O . THR A 1 92 ? -33.491 88.048 77.381 1.00 28.76 92 THR A O 1
ATOM 739 N N . SER A 1 93 ? -31.352 88.627 76.906 1.00 25.75 93 SER A N 1
ATOM 740 C CA . SER A 1 93 ? -30.794 87.972 78.086 1.00 21.32 93 SER A CA 1
ATOM 741 C C . SER A 1 93 ? -31.542 88.417 79.337 1.00 22.45 93 SER A C 1
ATOM 742 O O . SER A 1 93 ? -31.888 87.585 80.171 1.00 23.86 93 SER A O 1
ATOM 745 N N . LEU A 1 94 ? -31.830 89.717 79.438 1.00 20.93 94 LEU A N 1
ATOM 746 C CA . LEU A 1 94 ? -32.537 90.255 80.583 1.00 21.69 94 LEU A CA 1
ATOM 747 C C . LEU A 1 94 ? -33.948 89.718 80.711 1.00 24.75 94 LEU A C 1
ATOM 748 O O . LEU A 1 94 ? -34.361 89.339 81.813 1.00 25.61 94 LEU A O 1
ATOM 753 N N . GLN A 1 95 ? -34.671 89.643 79.592 1.00 24.71 95 GLN A N 1
ATOM 754 C CA . GLN A 1 95 ? -36.038 89.117 79.599 1.00 22.85 95 GLN A CA 1
ATOM 755 C C . GLN A 1 95 ? -36.039 87.638 79.945 1.00 20.76 95 GLN A C 1
ATOM 756 O O . GLN A 1 95 ? -36.996 87.123 80.518 1.00 21.44 95 GLN A O 1
ATOM 762 N N . VAL A 1 96 ? -34.982 86.941 79.558 1.00 19.52 96 VAL A N 1
ATOM 763 C CA . VAL A 1 96 ? -34.885 85.542 79.901 1.00 22.63 96 VAL A CA 1
ATOM 764 C C . VAL A 1 96 ? -34.601 85.483 81.391 1.00 25.27 96 VAL A C 1
ATOM 765 O O . VAL A 1 96 ? -35.067 84.575 82.063 1.00 29.78 96 VAL A O 1
ATOM 769 N N . MET A 1 97 ? -33.866 86.452 81.927 1.00 23.51 97 MET A N 1
ATOM 770 C CA . MET A 1 97 ? -33.605 86.436 83.354 1.00 22.22 97 MET A CA 1
ATOM 771 C C . MET A 1 97 ? -34.914 86.661 84.111 1.00 21.26 97 MET A C 1
ATOM 772 O O . MET A 1 97 ? -35.181 85.981 85.090 1.00 21.42 97 MET A O 1
ATOM 777 N N . ASP A 1 98 ? -35.753 87.578 83.636 1.00 21.94 98 ASP A N 1
ATOM 778 C CA . ASP A 1 98 ? -37.055 87.839 84.268 1.00 21.81 98 ASP A CA 1
ATOM 779 C C . ASP A 1 98 ? -37.897 86.566 84.343 1.00 24.44 98 ASP A C 1
ATOM 780 O O . ASP A 1 98 ? -38.644 86.374 85.284 1.00 28.84 98 ASP A O 1
ATOM 785 N N . LYS A 1 99 ? -37.824 85.722 83.328 1.00 24.77 99 LYS A N 1
ATOM 786 C CA . LYS A 1 99 ? -38.575 84.482 83.332 1.00 26.62 99 LYS A CA 1
ATOM 787 C C . LYS A 1 99 ? -38.058 83.522 84.422 1.00 27.42 99 LYS A C 1
ATOM 788 O O . LYS A 1 99 ? -38.844 82.897 85.145 1.00 27.26 99 LYS A O 1
ATOM 794 N N . ILE A 1 100 ? -36.739 83.399 84.532 1.00 24.27 100 ILE A N 1
ATOM 795 C CA . ILE A 1 100 ? -36.144 82.521 85.517 1.00 23.47 100 ILE A CA 1
ATOM 796 C C . ILE A 1 100 ? -36.445 82.988 86.927 1.00 26.03 100 ILE A C 1
ATOM 797 O O . ILE A 1 100 ? -36.813 82.185 87.782 1.00 28.92 100 ILE A O 1
ATOM 802 N N . VAL A 1 101 ? -36.356 84.291 87.161 1.00 26.62 101 VAL A N 1
ATOM 803 C CA . VAL A 1 101 ? -36.642 84.845 88.475 1.00 26.70 101 VAL A CA 1
ATOM 804 C C . VAL A 1 101 ? -38.112 84.591 88.856 1.00 29.36 101 VAL A C 1
ATOM 805 O O . VAL A 1 101 ? -38.427 84.196 89.995 1.00 30.34 101 VAL A O 1
ATOM 809 N N . ALA A 1 102 ? -38.995 84.760 87.880 1.00 28.98 102 ALA A N 1
ATOM 810 C CA . ALA A 1 102 ? -40.429 84.588 88.090 1.00 30.33 102 ALA A CA 1
ATOM 811 C C . ALA A 1 102 ? -40.851 83.161 88.411 1.00 30.76 102 ALA A C 1
ATOM 812 O O . ALA A 1 102 ? -41.649 82.939 89.318 1.00 34.00 102 ALA A O 1
ATOM 814 N N . TYR A 1 103 ? -40.330 82.188 87.678 1.00 28.82 103 TYR A N 1
ATOM 815 C CA . TYR A 1 103 ? -40.715 80.821 87.947 1.00 27.94 103 TYR A CA 1
ATOM 816 C C . TYR A 1 103 ? -40.119 80.353 89.268 1.00 28.71 103 TYR A C 1
ATOM 817 O O . TYR A 1 103 ? -40.761 79.632 90.030 1.00 32.37 103 TYR A O 1
ATOM 826 N N . ALA A 1 104 ? -38.900 80.791 89.548 1.00 27.97 104 ALA A N 1
ATOM 827 C CA . ALA A 1 104 ? -38.218 80.439 90.777 1.00 24.06 104 ALA A CA 1
ATOM 828 C C . ALA A 1 104 ? -39.042 80.918 91.992 1.00 25.25 104 ALA A C 1
ATOM 829 O O . ALA A 1 104 ? -39.161 80.206 92.981 1.00 24.97 104 ALA A O 1
ATOM 831 N N . GLY A 1 105 ? -39.618 82.113 91.906 1.00 25.27 105 GLY A N 1
ATOM 832 C CA . GLY A 1 105 ? -40.416 82.628 93.001 1.00 26.71 105 GLY A CA 1
ATOM 833 C C . GLY A 1 105 ? -41.616 81.740 93.259 1.00 29.89 105 GLY A C 1
ATOM 834 O O . GLY A 1 105 ? -41.801 81.224 94.366 1.00 30.43 105 GLY A O 1
ATOM 835 N N . GLN A 1 106 ? -42.390 81.489 92.211 1.00 30.73 106 GLN A N 1
ATOM 836 C CA . GLN A 1 106 ? -43.580 80.661 92.308 1.00 32.05 106 GLN A CA 1
ATOM 837 C C . GLN A 1 106 ? -43.381 79.283 92.947 1.00 31.08 106 GLN A C 1
ATOM 838 O O . GLN A 1 106 ? -44.221 78.834 93.732 1.00 30.82 106 GLN A O 1
ATOM 844 N N . ILE A 1 107 ? -42.297 78.593 92.611 1.00 28.45 107 ILE A N 1
ATOM 845 C CA . ILE A 1 107 ? -42.093 77.273 93.190 1.00 26.09 107 ILE A CA 1
ATOM 846 C C . ILE A 1 107 ? -41.466 77.246 94.581 1.00 25.93 107 ILE A C 1
ATOM 847 O O . ILE A 1 107 ? -41.248 76.164 95.131 1.00 26.03 107 ILE A O 1
ATOM 852 N N . GLY A 1 108 ? -41.207 78.427 95.153 1.00 24.77 108 GLY A N 1
ATOM 853 C CA . GLY A 1 108 ? -40.608 78.508 96.480 1.00 25.58 108 GLY A CA 1
ATOM 854 C C . GLY A 1 108 ? -39.089 78.609 96.588 1.00 25.07 108 GLY A C 1
ATOM 855 O O . GLY A 1 108 ? -38.511 78.153 97.570 1.00 26.08 108 GLY A O 1
ATOM 856 N N . LEU A 1 109 ? -38.429 79.152 95.570 1.00 24.77 109 LEU A N 1
ATOM 857 C CA . LEU A 1 109 ? -36.975 79.318 95.582 1.00 21.45 109 LEU A CA 1
ATOM 858 C C . LEU A 1 109 ? -36.655 80.819 95.672 1.00 20.55 109 LEU A C 1
ATOM 859 O O . LEU A 1 109 ? -37.532 81.660 95.485 1.00 18.52 109 LEU A O 1
ATOM 864 N N . ARG A 1 110 ? -35.408 81.150 95.987 1.00 19.28 110 ARG A N 1
ATOM 865 C CA . ARG A 1 110 ? -34.986 82.549 96.075 1.00 20.41 110 ARG A CA 1
ATOM 866 C C . ARG A 1 110 ? -33.735 82.787 95.203 1.00 19.85 110 ARG A C 1
ATOM 867 O O . ARG A 1 110 ? -33.004 81.838 94.874 1.00 20.59 110 ARG A O 1
ATOM 875 N N . ILE A 1 111 ? -33.474 84.039 94.834 1.00 17.83 111 ILE A N 1
ATOM 876 C CA . ILE A 1 111 ? -32.318 84.340 93.990 1.00 15.64 111 ILE A CA 1
ATOM 877 C C . ILE A 1 111 ? -31.411 85.466 94.510 1.00 13.76 111 ILE A C 1
ATOM 878 O O . ILE A 1 111 ? -31.869 86.447 95.098 1.00 11.85 111 ILE A O 1
ATOM 883 N N . ILE A 1 112 ? -30.106 85.258 94.377 1.00 15.47 112 ILE A N 1
ATOM 884 C CA . ILE A 1 112 ? -29.111 86.249 94.784 1.00 15.19 112 ILE A CA 1
ATOM 885 C C . ILE A 1 112 ? -28.335 86.544 93.514 1.00 16.27 112 ILE A C 1
ATOM 886 O O . ILE A 1 112 ? -27.742 85.621 92.934 1.00 17.23 112 ILE A O 1
ATOM 891 N N . LEU A 1 113 ? -28.386 87.792 93.044 1.00 15.59 113 LEU A N 1
ATOM 892 C CA . LEU A 1 113 ? -27.669 88.180 91.830 1.00 15.49 113 LEU A CA 1
ATOM 893 C C . LEU A 1 113 ? -26.201 88.398 92.139 1.00 16.24 113 LEU A C 1
ATOM 894 O O . LEU A 1 113 ? -25.862 89.048 93.105 1.00 19.88 113 LEU A O 1
ATOM 899 N N . ASP A 1 114 ? -25.325 87.878 91.299 1.00 17.42 114 ASP A N 1
ATOM 900 C CA . ASP A 1 114 ? -23.892 87.985 91.525 1.00 16.66 114 ASP A CA 1
ATOM 901 C C . ASP A 1 114 ? -23.169 88.579 90.339 1.00 15.42 114 ASP A C 1
ATOM 902 O O . ASP A 1 114 ? -23.083 87.950 89.296 1.00 16.21 114 ASP A O 1
ATOM 907 N N . ARG A 1 115 ? -22.620 89.771 90.520 1.00 14.88 115 ARG A N 1
ATOM 908 C CA . ARG A 1 115 ? -21.878 90.440 89.478 1.00 16.69 115 ARG A CA 1
ATOM 909 C C . ARG A 1 115 ? -20.560 89.677 89.387 1.00 18.14 115 ARG A C 1
ATOM 910 O O . ARG A 1 115 ? -19.564 90.037 90.011 1.00 21.22 115 ARG A O 1
ATOM 918 N N . HIS A 1 116 ? -20.562 88.614 88.599 1.00 16.77 116 HIS A N 1
ATOM 919 C CA . HIS A 1 116 ? -19.421 87.728 88.485 1.00 15.51 116 HIS A CA 1
ATOM 920 C C . HIS A 1 116 ? -18.233 88.223 87.650 1.00 18.29 116 HIS A C 1
ATOM 921 O O . HIS A 1 116 ? -17.087 87.918 87.984 1.00 18.94 116 HIS A O 1
ATOM 928 N N . ARG A 1 117 ? -18.492 89.020 86.614 1.00 17.98 117 ARG A N 1
ATOM 929 C CA . ARG A 1 117 ? -17.444 89.513 85.716 1.00 17.71 117 ARG A CA 1
ATOM 930 C C . ARG A 1 117 ? -17.796 90.870 85.169 1.00 18.76 117 ARG A C 1
ATOM 931 O O . ARG A 1 117 ? -18.954 91.124 84.857 1.00 19.43 117 ARG A O 1
ATOM 939 N N . PRO A 1 118 ? -16.797 91.740 84.967 1.00 19.04 118 PRO A N 1
ATOM 940 C CA . PRO A 1 118 ? -17.115 93.066 84.414 1.00 18.69 118 PRO A CA 1
ATOM 941 C C . PRO A 1 118 ? -17.673 92.901 82.986 1.00 18.60 118 PRO A C 1
ATOM 942 O O . PRO A 1 118 ? -18.528 93.676 82.551 1.00 19.97 118 PRO A O 1
ATOM 946 N N . ASP A 1 119 ? -17.166 91.904 82.265 1.00 18.30 119 ASP A N 1
ATOM 947 C CA . ASP A 1 119 ? -17.632 91.565 80.922 1.00 19.23 119 ASP A CA 1
ATOM 948 C C . ASP A 1 119 ? -17.453 90.050 80.736 1.00 19.98 119 ASP A C 1
ATOM 949 O O . ASP A 1 119 ? -16.684 89.425 81.454 1.00 19.36 119 ASP A O 1
ATOM 954 N N . CYS A 1 120 ? -18.166 89.466 79.782 1.00 22.64 120 CYS A N 1
ATOM 955 C CA . CYS A 1 120 ? -18.150 88.023 79.558 1.00 23.83 120 CYS A CA 1
ATOM 956 C C . CYS A 1 120 ? -16.822 87.385 79.288 1.00 25.80 120 CYS A C 1
ATOM 957 O O . CYS A 1 120 ? -16.737 86.167 79.209 1.00 30.12 120 CYS A O 1
ATOM 960 N N . SER A 1 121 ? -15.787 88.195 79.112 1.00 29.14 121 SER A N 1
ATOM 961 C CA . SER A 1 121 ? -14.454 87.677 78.828 1.00 31.29 121 SER A CA 1
ATOM 962 C C . SER A 1 121 ? -13.755 87.029 80.019 1.00 31.82 121 SER A C 1
ATOM 963 O O . SER A 1 121 ? -13.076 86.010 79.849 1.00 32.72 121 SER A O 1
ATOM 966 N N . GLY A 1 122 ? -13.953 87.575 81.221 1.00 29.96 122 GLY A N 1
ATOM 967 C CA . GLY A 1 122 ? -13.325 87.011 82.400 1.00 26.60 122 GLY A CA 1
ATOM 968 C C . GLY A 1 122 ? -13.526 87.800 83.676 1.00 26.88 122 GLY A C 1
ATOM 969 O O . GLY A 1 122 ? -14.178 88.837 83.679 1.00 29.05 122 GLY A O 1
ATOM 970 N N . GLN A 1 123 ? -12.977 87.287 84.772 1.00 27.27 123 GLN A N 1
ATOM 971 C CA . GLN A 1 123 ? -13.076 87.933 86.079 1.00 27.75 123 GLN A CA 1
ATOM 972 C C . GLN A 1 123 ? -12.047 89.052 86.237 1.00 26.43 123 GLN A C 1
ATOM 973 O O . GLN A 1 123 ? -11.100 89.163 85.453 1.00 27.55 123 GLN A O 1
ATOM 979 N N . SER A 1 124 ? -12.235 89.897 87.239 1.00 23.78 124 SER A N 1
ATOM 980 C CA . SER A 1 124 ? -11.286 90.959 87.468 1.00 23.92 124 SER A CA 1
ATOM 981 C C . SER A 1 124 ? -11.010 91.041 88.958 1.00 26.87 124 SER A C 1
ATOM 982 O O . SER A 1 124 ? -11.888 90.735 89.786 1.00 28.76 124 SER A O 1
ATOM 985 N N . ALA A 1 125 ? -9.760 91.374 89.281 1.00 24.99 125 ALA A N 1
ATOM 986 C CA . ALA A 1 125 ? -9.304 91.495 90.651 1.00 23.66 125 ALA A CA 1
ATOM 987 C C . ALA A 1 125 ? -9.995 92.686 91.283 1.00 22.55 125 ALA A C 1
ATOM 988 O O . ALA A 1 125 ? -10.480 92.620 92.403 1.00 24.23 125 ALA A O 1
ATOM 990 N N . LEU A 1 126 ? -10.046 93.781 90.556 1.00 21.46 126 LEU A N 1
ATOM 991 C CA . LEU A 1 126 ? -10.694 94.955 91.086 1.00 22.27 126 LEU A CA 1
ATOM 992 C C . LEU A 1 126 ? -12.135 94.993 90.588 1.00 23.48 126 LEU A C 1
ATOM 993 O O . LEU A 1 126 ? -12.513 94.249 89.686 1.00 25.78 126 LEU A O 1
ATOM 998 N N . TRP A 1 127 ? -12.928 95.877 91.170 1.00 22.67 127 TRP A N 1
ATOM 999 C CA . TRP A 1 127 ? -14.332 96.021 90.826 1.00 21.27 127 TRP A CA 1
ATOM 1000 C C . TRP A 1 127 ? -14.589 96.859 89.586 1.00 23.56 127 TRP A C 1
ATOM 1001 O O . TRP A 1 127 ? -15.731 97.209 89.311 1.00 27.25 127 TRP A O 1
ATOM 1012 N N . TYR A 1 128 ? -13.539 97.203 88.856 1.00 23.92 128 TYR A N 1
ATOM 1013 C CA . TYR A 1 128 ? -13.673 98.013 87.652 1.00 24.63 128 TYR A CA 1
ATOM 1014 C C . TYR A 1 128 ? -12.477 97.738 86.783 1.00 24.39 128 TYR A C 1
ATOM 1015 O O . TYR A 1 128 ? -11.459 97.252 87.267 1.00 24.19 128 TYR A O 1
ATOM 1024 N N . THR A 1 129 ? -12.608 98.031 85.496 1.00 29.32 129 THR A N 1
ATOM 1025 C CA . THR A 1 129 ? -11.525 97.847 84.525 1.00 31.31 129 THR A CA 1
ATOM 1026 C C . THR A 1 129 ? -11.506 99.060 83.605 1.00 35.69 129 THR A C 1
ATOM 1027 O O . THR A 1 129 ? -12.365 99.950 83.709 1.00 36.12 129 THR A O 1
ATOM 1031 N N . SER A 1 130 ? -10.543 99.090 82.689 1.00 40.99 130 SER A N 1
ATOM 1032 C CA . SER A 1 130 ? -10.429 100.200 81.742 1.00 44.53 130 SER A CA 1
ATOM 1033 C C . SER A 1 130 ? -11.678 100.304 80.863 1.00 44.56 130 SER A C 1
ATOM 1034 O O . SER A 1 130 ? -12.095 101.412 80.490 1.00 46.38 130 SER A O 1
ATOM 1037 N N . SER A 1 131 ? -12.269 99.153 80.543 1.00 43.26 131 SER A N 1
ATOM 1038 C CA . SER A 1 131 ? -13.470 99.110 79.722 1.00 42.87 131 SER A CA 1
ATOM 1039 C C . SER A 1 131 ? -14.786 99.123 80.508 1.00 41.57 131 SER A C 1
ATOM 1040 O O . SER A 1 131 ? -15.818 99.507 79.953 1.00 44.02 131 SER A O 1
ATOM 1043 N N . VAL A 1 132 ? -14.778 98.695 81.772 1.00 37.66 132 VAL A N 1
ATOM 1044 C CA . VAL A 1 132 ? -16.003 98.735 82.571 1.00 31.44 132 VAL A CA 1
ATOM 1045 C C . VAL A 1 132 ? -15.698 99.533 83.823 1.00 29.89 132 VAL A C 1
ATOM 1046 O O . VAL A 1 132 ? -15.181 99.006 84.800 1.00 28.93 132 VAL A O 1
ATOM 1050 N N . SER A 1 133 ? -15.984 100.821 83.775 1.00 27.72 133 SER A N 1
ATOM 1051 C CA . SER A 1 133 ? -15.719 101.698 84.893 1.00 28.63 133 SER A CA 1
ATOM 1052 C C . SER A 1 133 ? -16.566 101.419 86.128 1.00 30.10 133 SER A C 1
ATOM 1053 O O . SER A 1 133 ? -17.608 100.785 86.046 1.00 31.55 133 SER A O 1
ATOM 1056 N N . GLU A 1 134 ? -16.148 101.982 87.256 1.00 29.95 134 GLU A N 1
ATOM 1057 C CA . GLU A 1 134 ? -16.854 101.843 88.524 1.00 29.14 134 GLU A CA 1
ATOM 1058 C C . GLU A 1 134 ? -18.286 102.389 88.474 1.00 28.06 134 GLU A C 1
ATOM 1059 O O . GLU A 1 134 ? -19.177 101.896 89.176 1.00 27.91 134 GLU A O 1
ATOM 1065 N N . ALA A 1 135 ? -18.495 103.436 87.679 1.00 24.87 135 ALA A N 1
ATOM 1066 C CA . ALA A 1 135 ? -19.812 104.057 87.542 1.00 23.71 135 ALA A CA 1
ATOM 1067 C C . ALA A 1 135 ? -20.804 103.169 86.784 1.00 23.83 135 ALA A C 1
ATOM 1068 O O . ALA A 1 135 ? -22.010 103.208 87.030 1.00 23.68 135 ALA A O 1
ATOM 1070 N N . THR A 1 136 ? -20.292 102.389 85.839 1.00 25.47 136 THR A N 1
ATOM 1071 C CA . THR A 1 136 ? -21.128 101.481 85.067 1.00 26.86 136 THR A CA 1
ATOM 1072 C C . THR A 1 136 ? -21.546 100.395 86.053 1.00 26.69 136 THR A C 1
ATOM 1073 O O . THR A 1 136 ? -22.725 100.062 86.171 1.00 28.59 136 THR A O 1
ATOM 1077 N N . TRP A 1 137 ? -20.569 99.903 86.808 1.00 22.76 137 TRP A N 1
ATOM 1078 C CA . TRP A 1 137 ? -20.786 98.884 87.811 1.00 22.13 137 TRP A CA 1
ATOM 1079 C C . TRP A 1 137 ? -21.959 99.291 88.676 1.00 21.98 137 TRP A C 1
ATOM 1080 O O . TRP A 1 137 ? -22.944 98.572 88.784 1.00 22.44 137 TRP A O 1
ATOM 1091 N N . ILE A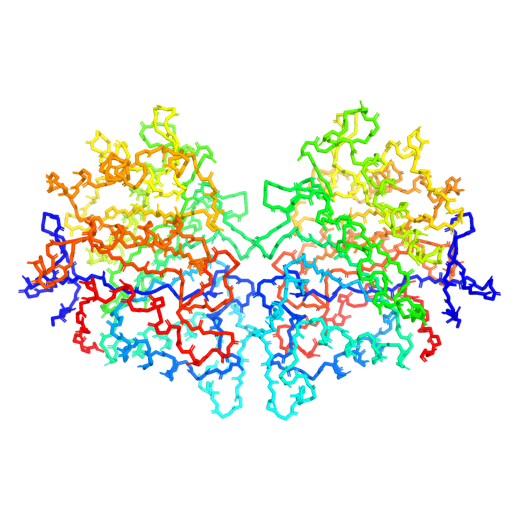 1 138 ? -21.877 100.490 89.231 1.00 23.93 138 ILE A N 1
ATOM 1092 C CA . ILE A 1 138 ? -22.925 100.991 90.098 1.00 23.55 138 ILE A CA 1
ATOM 1093 C C . ILE A 1 138 ? -24.251 101.263 89.388 1.00 26.68 138 ILE A C 1
ATOM 1094 O O . ILE A 1 138 ? -25.315 100.935 89.925 1.00 29.81 138 ILE A O 1
ATOM 1099 N N . SER A 1 139 ? -24.216 101.829 88.189 1.00 25.83 139 SER A N 1
ATOM 1100 C CA . SER A 1 139 ? -25.463 102.058 87.480 1.00 26.87 139 SER A CA 1
ATOM 1101 C C . SER A 1 139 ? -26.157 100.721 87.245 1.00 26.80 139 SER A C 1
ATOM 1102 O O . SER A 1 139 ? -27.363 100.586 87.464 1.00 29.92 139 SER A O 1
ATOM 1105 N N . ASP A 1 140 ? -25.382 99.725 86.824 1.00 25.73 140 ASP A N 1
ATOM 1106 C CA . ASP A 1 140 ? -25.911 98.402 86.540 1.00 26.03 140 ASP A CA 1
ATOM 1107 C C . ASP A 1 140 ? -26.507 97.732 87.772 1.00 25.74 140 ASP A C 1
ATOM 1108 O O . ASP A 1 140 ? -27.588 97.147 87.692 1.00 26.94 140 ASP A O 1
ATOM 1113 N N . LEU A 1 141 ? -25.854 97.883 88.921 1.00 23.94 141 LEU A N 1
ATOM 1114 C CA . LEU A 1 141 ? -26.383 97.322 90.156 1.00 22.47 141 LEU A CA 1
ATOM 1115 C C . LEU A 1 141 ? -27.707 98.014 90.477 1.00 22.96 141 LEU A C 1
ATOM 1116 O O . LEU A 1 141 ? -28.690 97.364 90.837 1.00 24.04 141 LEU A O 1
ATOM 1121 N N . GLN A 1 142 ? -27.743 99.333 90.352 1.00 21.11 142 GLN A N 1
ATOM 1122 C CA . GLN A 1 142 ? -28.975 100.036 90.629 1.00 22.37 142 GLN A CA 1
ATOM 1123 C C . GLN A 1 142 ? -30.098 99.633 89.663 1.00 24.24 142 GLN A C 1
ATOM 1124 O O . GLN A 1 142 ? -31.237 99.441 90.102 1.00 26.20 142 GLN A O 1
ATOM 1130 N N . ALA A 1 143 ? -29.772 99.442 88.379 1.00 23.87 143 ALA A N 1
ATOM 1131 C CA . ALA A 1 143 ? -30.766 99.050 87.361 1.00 22.27 143 ALA A CA 1
ATOM 1132 C C . ALA A 1 143 ? -31.447 97.720 87.680 1.00 21.29 143 ALA A C 1
ATOM 1133 O O . ALA A 1 143 ? -32.669 97.603 87.582 1.00 21.12 143 ALA A O 1
ATOM 1135 N N . LEU A 1 144 ? -30.648 96.705 87.989 1.00 20.13 144 LEU A N 1
ATOM 1136 C CA . LEU A 1 144 ? -31.174 95.399 88.362 1.00 19.18 144 LEU A CA 1
ATOM 1137 C C . LEU A 1 144 ? -32.005 95.508 89.663 1.00 21.73 144 LEU A C 1
ATOM 1138 O O . LEU A 1 144 ? -33.043 94.859 89.798 1.00 25.18 144 LEU A O 1
ATOM 1143 N N . ALA A 1 145 ? -31.554 96.325 90.614 1.00 23.07 145 ALA A N 1
ATOM 1144 C CA . ALA A 1 145 ? -32.266 96.532 91.881 1.00 22.96 145 ALA A CA 1
ATOM 1145 C C . ALA A 1 145 ? -33.645 97.106 91.609 1.00 24.36 145 ALA A C 1
ATOM 1146 O O . ALA A 1 145 ? -34.644 96.668 92.177 1.00 25.63 145 ALA A O 1
ATOM 1148 N N . GLN A 1 146 ? -33.670 98.107 90.739 1.00 27.83 146 GLN A N 1
ATOM 1149 C CA . GLN A 1 146 ? -34.886 98.790 90.300 1.00 30.11 146 GLN A CA 1
ATOM 1150 C C . GLN A 1 146 ? -35.842 97.847 89.567 1.00 29.65 146 GLN A C 1
ATOM 1151 O O . GLN A 1 146 ? -37.050 97.899 89.772 1.00 29.81 146 GLN A O 1
ATOM 1157 N N . ARG A 1 147 ? -35.276 96.987 88.721 1.00 29.88 147 ARG A N 1
ATOM 1158 C CA . ARG A 1 147 ? -36.013 96.031 87.893 1.00 27.30 147 ARG A CA 1
ATOM 1159 C C . ARG A 1 147 ? -36.774 94.972 88.670 1.00 27.77 147 ARG A C 1
ATOM 1160 O O . ARG A 1 147 ? -37.831 94.522 88.231 1.00 26.63 147 ARG A O 1
ATOM 1168 N N . TYR A 1 148 ? -36.218 94.554 89.803 1.00 27.78 148 TYR A N 1
ATOM 1169 C CA . TYR A 1 148 ? -36.845 93.534 90.631 1.00 26.85 148 TYR A CA 1
ATOM 1170 C C . TYR A 1 148 ? -37.348 94.071 91.963 1.00 28.37 148 TYR A C 1
ATOM 1171 O O . TYR A 1 148 ? -37.664 93.313 92.881 1.00 29.64 148 TYR A O 1
ATOM 1180 N N . LYS A 1 149 ? -37.431 95.387 92.057 1.00 29.38 149 LYS A N 1
ATOM 1181 C CA . LYS A 1 149 ? -37.907 96.033 93.262 1.00 31.10 149 LYS A CA 1
ATOM 1182 C C . LYS A 1 149 ? -39.356 95.644 93.469 1.00 31.43 149 LYS A C 1
ATOM 1183 O O . LYS A 1 149 ? -40.185 95.873 92.598 1.00 33.54 149 LYS A O 1
ATOM 1189 N N . GLY A 1 150 ? -39.664 95.036 94.603 1.00 31.66 150 GLY A N 1
ATOM 1190 C 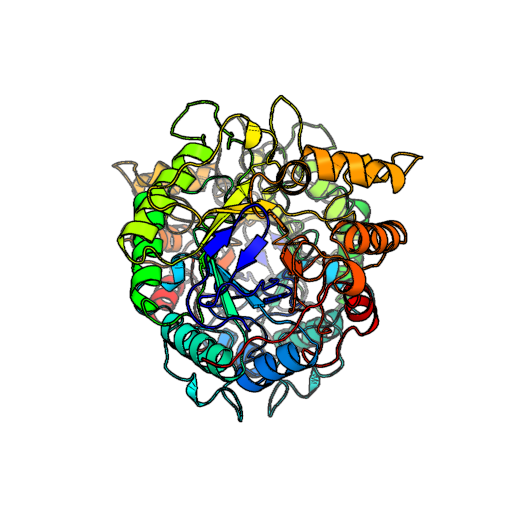CA . GLY A 1 150 ? -41.042 94.664 94.866 1.00 31.10 150 GLY A CA 1
ATOM 1191 C C . GLY A 1 150 ? -41.313 93.195 94.687 1.00 29.46 150 GLY A C 1
ATOM 1192 O O . GLY A 1 150 ? -42.396 92.712 95.015 1.00 31.89 150 GLY A O 1
ATOM 1193 N N . ASN A 1 151 ? -40.322 92.487 94.167 1.00 28.83 151 ASN A N 1
ATOM 1194 C CA . ASN A 1 151 ? -40.418 91.051 93.951 1.00 26.31 151 ASN A CA 1
ATOM 1195 C C . ASN A 1 151 ? -39.335 90.478 94.832 1.00 26.57 151 ASN A C 1
ATOM 1196 O O . ASN A 1 151 ? -38.165 90.461 94.464 1.00 26.69 151 ASN A O 1
ATOM 1201 N N . PRO A 1 152 ? -39.705 90.063 96.047 1.00 26.24 152 PRO A N 1
ATOM 1202 C CA . PRO A 1 152 ? -38.819 89.483 97.052 1.00 23.31 152 PRO A CA 1
ATOM 1203 C C . PRO A 1 152 ? -38.107 88.221 96.591 1.00 22.30 152 PRO A C 1
ATOM 1204 O O . PRO A 1 152 ? -37.351 87.638 97.366 1.00 25.22 152 PRO A O 1
ATOM 1208 N N . THR A 1 153 ? -38.369 87.752 95.372 1.00 19.12 153 THR A N 1
ATOM 1209 C CA . THR A 1 153 ? -37.694 86.548 94.910 1.00 16.17 153 THR A CA 1
ATOM 1210 C C . THR A 1 153 ? -36.202 86.840 94.880 1.00 18.85 153 THR A C 1
ATOM 1211 O O . THR A 1 153 ? -35.375 85.954 95.145 1.00 21.53 153 THR A O 1
ATOM 1215 N N . VAL A 1 154 ? -35.854 88.082 94.550 1.00 18.78 154 VAL A N 1
ATOM 1216 C CA . VAL A 1 154 ? -34.456 88.504 94.522 1.00 20.26 154 VAL A CA 1
ATOM 1217 C C . VAL A 1 154 ? -34.182 89.120 95.904 1.00 21.18 154 VAL A C 1
ATOM 1218 O O . VAL A 1 154 ? -34.573 90.255 96.184 1.00 20.79 154 VAL A O 1
ATOM 1222 N N . VAL A 1 155 ? -33.547 88.333 96.772 1.00 21.53 155 VAL A N 1
ATOM 1223 C CA . VAL A 1 155 ? -33.270 88.747 98.143 1.00 20.76 155 VAL A CA 1
ATOM 1224 C C . VAL A 1 155 ? -32.099 89.685 98.382 1.00 23.03 155 VAL A C 1
ATOM 1225 O O . VAL A 1 155 ? -32.041 90.322 99.432 1.00 27.08 155 VAL A O 1
ATOM 1229 N N . GLY A 1 156 ? -31.160 89.769 97.442 1.00 21.65 156 GLY A N 1
ATOM 1230 C CA . GLY A 1 156 ? -30.014 90.640 97.634 1.00 21.02 156 GLY A CA 1
ATOM 1231 C C . GLY A 1 156 ? -28.939 90.491 96.572 1.00 22.27 156 GLY A C 1
ATOM 1232 O O . GLY A 1 156 ? -29.021 89.583 95.741 1.00 24.04 156 GLY A O 1
ATOM 1233 N N . PHE A 1 157 ? -27.907 91.333 96.642 1.00 20.79 157 PHE A N 1
ATOM 1234 C CA . PHE A 1 157 ? -26.817 91.341 95.669 1.00 20.33 157 PHE A CA 1
ATOM 1235 C C . PHE A 1 157 ? -25.425 90.972 96.205 1.00 19.43 157 PHE A C 1
ATOM 1236 O O . PHE A 1 157 ? -25.077 91.348 97.307 1.00 20.59 157 PHE A O 1
ATOM 1244 N N . ASP A 1 158 ? -24.661 90.207 95.424 1.00 20.20 158 ASP A N 1
ATOM 1245 C CA . ASP A 1 158 ? -23.277 89.789 95.731 1.00 18.37 158 ASP A CA 1
ATOM 1246 C C . ASP A 1 158 ? -22.535 90.819 94.852 1.00 19.83 158 ASP A C 1
ATOM 1247 O O . ASP A 1 158 ? -22.445 90.666 93.640 1.00 22.15 158 ASP A O 1
ATOM 1252 N N . LEU A 1 159 ? -22.126 91.923 95.463 1.00 20.20 159 LEU A N 1
ATOM 1253 C CA . LEU A 1 159 ? -21.501 93.041 94.771 1.00 18.12 159 LEU A CA 1
ATOM 1254 C C . LEU A 1 159 ? -20.418 92.787 93.720 1.00 18.36 159 LEU A C 1
ATOM 1255 O O . LEU A 1 159 ? -20.477 93.361 92.636 1.00 19.58 159 LEU A O 1
ATOM 1260 N N . HIS A 1 160 ? -19.403 91.994 94.026 1.00 16.81 160 HIS A N 1
ATOM 1261 C CA . HIS A 1 160 ? -18.376 91.733 93.025 1.00 18.07 160 HIS A CA 1
ATOM 1262 C C . HIS A 1 160 ? -17.783 90.393 93.335 1.00 20.90 160 HIS A C 1
ATOM 1263 O O . HIS A 1 160 ? -17.456 90.121 94.493 1.00 25.67 160 HIS A O 1
ATOM 1270 N N . ASN A 1 161 ? -17.643 89.553 92.313 1.00 20.57 161 ASN A N 1
ATOM 1271 C CA . ASN A 1 161 ? -17.082 88.227 92.506 1.00 21.32 161 ASN A CA 1
ATOM 1272 C C . ASN A 1 161 ? -15.566 88.189 92.632 1.00 23.22 161 ASN A C 1
ATOM 1273 O O . ASN A 1 161 ? -14.823 88.732 91.816 1.00 26.43 161 ASN A O 1
ATOM 1278 N N . GLU A 1 162 ? -15.123 87.552 93.697 1.00 24.81 162 GLU A N 1
ATOM 1279 C CA . GLU A 1 162 ? -13.718 87.330 93.956 1.00 23.45 162 GLU A CA 1
ATOM 1280 C C . GLU A 1 162 ? -12.687 88.447 93.844 1.00 23.50 162 GLU A C 1
ATOM 1281 O O . GLU A 1 162 ? -11.700 88.329 93.099 1.00 21.99 162 GLU A O 1
ATOM 1287 N N . PRO A 1 163 ? -12.870 89.529 94.619 1.00 24.40 163 PRO A N 1
ATOM 1288 C CA . PRO A 1 163 ? -11.895 90.621 94.582 1.00 25.91 163 PRO A CA 1
ATOM 1289 C C . PRO A 1 163 ? -10.573 89.994 95.073 1.00 27.56 163 PRO A C 1
ATOM 1290 O O . PRO A 1 163 ? -10.581 89.154 95.979 1.00 28.47 163 PRO A O 1
ATOM 1294 N N . HIS A 1 164 ? -9.456 90.347 94.457 1.00 27.14 164 HIS A N 1
ATOM 1295 C CA . HIS A 1 164 ? -8.179 89.816 94.895 1.00 26.89 164 HIS A CA 1
ATOM 1296 C C . HIS A 1 164 ? -7.048 90.787 94.584 1.00 27.49 164 HIS A C 1
ATOM 1297 O O . HIS A 1 164 ? -7.310 91.934 94.201 1.00 26.45 164 HIS A O 1
ATOM 1304 N N . ASP A 1 165 ? -5.806 90.358 94.803 1.00 27.43 165 ASP A N 1
ATOM 1305 C CA . ASP A 1 165 ? -4.649 91.218 94.555 1.00 28.68 165 ASP A CA 1
ATOM 1306 C C . ASP A 1 165 ? -4.755 91.881 93.202 1.00 28.54 165 ASP A C 1
ATOM 1307 O O . ASP A 1 165 ? -4.961 91.205 92.189 1.00 32.87 165 ASP A O 1
ATOM 1312 N N . PRO A 1 166 ? -4.451 93.180 93.141 1.00 27.41 166 PRO A N 1
ATOM 1313 C CA . PRO A 1 166 ? -4.005 94.055 94.233 1.00 28.58 166 PRO A CA 1
ATOM 1314 C C . PRO A 1 166 ? -5.028 94.714 95.188 1.00 28.86 166 PRO A C 1
ATOM 1315 O O . PRO A 1 166 ? -4.662 95.648 95.905 1.00 29.52 166 PRO A O 1
ATOM 1319 N N . ALA A 1 167 ? -6.283 94.266 95.191 1.00 27.31 167 ALA A N 1
ATOM 1320 C CA . ALA A 1 167 ? -7.303 94.846 96.065 1.00 28.08 167 ALA A CA 1
ATOM 1321 C C . ALA A 1 167 ? -6.907 94.775 97.550 1.00 28.84 167 ALA A C 1
ATOM 1322 O O . ALA A 1 167 ? -6.251 93.823 97.981 1.00 29.61 167 ALA A O 1
ATOM 1324 N N . CYS A 1 168 ? -7.314 95.766 98.336 1.00 27.89 168 CYS A N 1
ATOM 1325 C CA . CYS A 1 168 ? -6.977 95.780 99.759 1.00 28.65 168 CYS A CA 1
ATOM 1326 C C . CYS A 1 168 ? -8.239 95.957 100.597 1.00 28.52 168 CYS A C 1
ATOM 1327 O O . CYS A 1 168 ? -9.278 96.401 100.095 1.00 28.76 168 CYS A O 1
ATOM 1330 N N . TRP A 1 169 ? -8.149 95.605 101.874 1.00 27.63 169 TRP A N 1
ATOM 1331 C CA . TRP A 1 169 ? -9.267 95.787 102.788 1.00 28.67 169 TRP A CA 1
ATOM 1332 C C . TRP A 1 169 ? -8.817 96.771 103.870 1.00 30.53 169 TRP A C 1
ATOM 1333 O O . TRP A 1 169 ? -8.022 96.420 104.745 1.00 31.55 169 TRP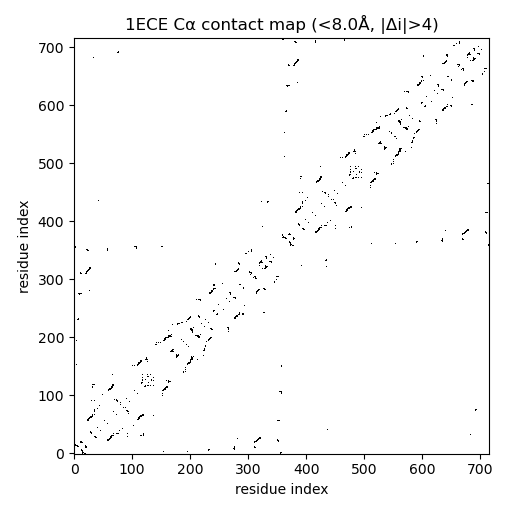 A O 1
ATOM 1344 N N . GLY A 1 170 ? -9.289 98.009 103.778 1.00 31.72 170 GLY A N 1
ATOM 1345 C CA . GLY A 1 170 ? -8.943 99.017 104.767 1.00 32.35 170 GLY A CA 1
ATOM 1346 C C . GLY A 1 170 ? -7.710 99.893 104.565 1.00 33.92 170 GLY A C 1
ATOM 1347 O O . GLY A 1 170 ? -7.487 100.821 105.351 1.00 34.46 170 GLY A O 1
ATOM 1348 N N . CYS A 1 171 ? -6.925 99.674 103.517 1.00 32.99 171 CYS A N 1
ATOM 1349 C CA . CYS A 1 171 ? -5.731 100.506 103.326 1.00 30.78 171 CYS A CA 1
ATOM 1350 C C . CYS A 1 171 ? -5.989 102.015 103.053 1.00 31.01 171 CYS A C 1
ATOM 1351 O O . CYS A 1 171 ? -5.056 102.831 103.034 1.00 32.63 171 CYS A O 1
ATOM 1354 N N . GLY A 1 172 ? -7.243 102.403 102.860 1.00 28.19 172 GLY A N 1
ATOM 1355 C CA . GLY A 1 172 ? -7.523 103.803 102.634 1.00 26.42 172 GLY A CA 1
ATOM 1356 C C . GLY A 1 172 ? -7.259 104.358 101.245 1.00 28.49 172 GLY A C 1
ATOM 1357 O O . GLY A 1 172 ? -7.631 105.503 100.982 1.00 30.26 172 GLY A O 1
ATOM 1358 N N . ASP A 1 173 ? -6.604 103.595 100.368 1.00 28.81 173 ASP A N 1
ATOM 1359 C CA . ASP A 1 173 ? -6.337 104.035 98.984 1.00 30.38 173 ASP A CA 1
ATOM 1360 C C . ASP A 1 173 ? -7.593 103.703 98.141 1.00 31.94 173 ASP A C 1
ATOM 1361 O O . ASP A 1 173 ? -7.831 102.539 97.779 1.00 34.85 173 ASP A O 1
ATOM 1366 N N . PRO A 1 174 ? -8.382 104.728 97.766 1.00 31.97 174 PRO A N 1
ATOM 1367 C CA . PRO A 1 174 ? -9.620 104.577 96.982 1.00 32.74 174 PRO A CA 1
ATOM 1368 C C . PRO A 1 174 ? -9.573 103.735 95.707 1.00 33.17 174 PRO A C 1
ATOM 1369 O O . PRO A 1 174 ? -10.605 103.224 95.259 1.00 35.79 174 PRO A O 1
ATOM 1373 N N . SER A 1 175 ? -8.395 103.564 95.129 1.00 31.68 175 SER A N 1
ATOM 1374 C CA . SER A 1 175 ? -8.298 102.793 93.907 1.00 31.59 175 SER A CA 1
ATOM 1375 C C . SER A 1 175 ? -8.163 101.300 94.120 1.00 29.11 175 SER A C 1
ATOM 1376 O O . SER A 1 175 ? -8.242 100.543 93.170 1.00 32.76 175 SER A O 1
ATOM 1379 N N . ILE A 1 176 ? -7.931 100.863 95.347 1.00 26.15 176 ILE A N 1
ATOM 1380 C CA . ILE A 1 176 ? -7.795 99.439 95.578 1.00 24.92 176 ILE A CA 1
ATOM 1381 C C . ILE A 1 176 ? -8.495 98.995 96.843 1.00 26.86 176 ILE A C 1
ATOM 1382 O O . ILE A 1 176 ? -8.542 97.802 97.131 1.00 28.33 176 ILE A O 1
ATOM 1387 N N . ASP A 1 177 ? -9.023 99.933 97.617 1.00 26.77 177 ASP A N 1
ATOM 1388 C CA . ASP A 1 177 ? -9.674 99.552 98.855 1.00 27.23 177 ASP A CA 1
ATOM 1389 C C . ASP A 1 177 ? -11.077 99.033 98.604 1.00 27.24 177 ASP A C 1
ATOM 1390 O O . ASP A 1 177 ? -12.043 99.799 98.498 1.00 24.64 177 ASP A O 1
ATOM 1395 N N . TRP A 1 178 ? -11.183 97.714 98.548 1.00 26.47 178 TRP A N 1
ATOM 1396 C CA . TRP A 1 178 ? -12.459 97.052 98.317 1.00 25.86 178 TRP A CA 1
ATOM 1397 C C . TRP A 1 178 ? -13.462 97.375 99.426 1.00 26.64 178 TRP A C 1
ATOM 1398 O O . TRP A 1 178 ? -14.664 97.490 99.173 1.00 30.31 178 TRP A O 1
ATOM 1409 N N . ARG A 1 179 ? -12.966 97.588 100.637 1.00 24.67 179 ARG A N 1
ATOM 1410 C CA . ARG A 1 179 ? -13.833 97.883 101.761 1.00 23.38 179 ARG A CA 1
ATOM 1411 C C . ARG A 1 179 ? -14.628 99.151 101.490 1.00 24.25 179 ARG A C 1
ATOM 1412 O O . ARG A 1 179 ? -15.842 99.200 101.719 1.00 25.63 179 ARG A O 1
ATOM 1420 N N . LEU A 1 180 ? -13.954 100.168 100.961 1.00 23.56 180 LEU A N 1
ATOM 1421 C CA . LEU A 1 180 ? -14.618 101.434 100.665 1.00 20.16 180 LEU A CA 1
ATOM 1422 C C . LEU A 1 180 ? -15.535 101.309 99.441 1.00 20.41 180 LEU A C 1
ATOM 1423 O O . LEU A 1 180 ? -16.616 101.907 99.398 1.00 19.93 180 LEU A O 1
ATOM 1428 N N . ALA A 1 181 ? -15.120 100.501 98.467 1.00 18.90 181 ALA A N 1
ATOM 1429 C CA . ALA A 1 181 ? -15.890 100.303 97.253 1.00 19.42 181 ALA A CA 1
ATOM 1430 C C . ALA A 1 181 ? -17.214 99.629 97.538 1.00 20.59 181 ALA A C 1
ATOM 1431 O O . ALA A 1 181 ? -18.253 100.044 97.016 1.00 21.10 181 ALA A O 1
ATOM 1433 N N . ALA A 1 182 ? -17.176 98.585 98.355 1.00 20.94 182 ALA A N 1
ATOM 1434 C CA . ALA A 1 182 ? -18.382 97.865 98.723 1.00 23.02 182 ALA A CA 1
ATOM 1435 C C . ALA A 1 182 ? -19.391 98.778 99.412 1.00 26.42 182 ALA A C 1
ATOM 1436 O O . ALA A 1 182 ? -20.597 98.645 99.190 1.00 27.55 182 ALA A O 1
ATOM 1438 N N . GLU A 1 183 ? -18.919 99.699 100.247 1.00 28.28 183 GLU A N 1
ATOM 1439 C CA . GLU A 1 183 ? -19.833 100.618 100.933 1.00 30.58 183 GLU A CA 1
ATOM 1440 C C . GLU A 1 183 ? -20.427 101.535 99.893 1.00 31.37 183 GLU A C 1
ATOM 1441 O O . GLU A 1 183 ? -21.625 101.802 99.900 1.00 32.61 183 GLU A O 1
ATOM 1447 N N . ARG A 1 184 ? -19.577 102.015 98.997 1.00 31.85 184 ARG A N 1
ATOM 1448 C CA . ARG A 1 184 ? -20.006 102.888 97.921 1.00 32.74 184 ARG A CA 1
ATOM 1449 C C . ARG A 1 184 ? -21.110 102.196 97.088 1.00 30.90 184 ARG A C 1
ATOM 1450 O O . ARG A 1 184 ? -22.182 102.770 96.876 1.00 30.64 184 ARG A O 1
ATOM 1458 N N . ALA A 1 185 ? -20.883 100.944 96.684 1.00 26.61 185 ALA A N 1
ATOM 1459 C CA . ALA A 1 185 ? -21.866 100.210 95.883 1.00 24.76 185 ALA A CA 1
ATOM 1460 C C . ALA A 1 185 ? -23.096 99.818 96.671 1.00 24.70 185 ALA A C 1
ATOM 1461 O O . ALA A 1 185 ? -24.232 100.019 96.215 1.00 27.63 185 ALA A O 1
ATOM 1463 N N . GLY A 1 186 ? -22.868 99.279 97.862 1.00 22.98 186 GLY A N 1
ATOM 1464 C CA . GLY A 1 186 ? -23.953 98.842 98.719 1.00 19.34 186 GLY A CA 1
ATOM 1465 C C . GLY A 1 186 ? -24.952 99.934 98.996 1.00 21.12 186 GLY A C 1
ATOM 1466 O O . GLY A 1 186 ? -26.164 99.699 98.935 1.00 24.22 186 GLY A O 1
ATOM 1467 N N . ASN A 1 187 ? -24.445 101.133 99.275 1.00 23.40 187 ASN A N 1
ATOM 1468 C CA . ASN A 1 187 ? -25.287 102.297 99.572 1.00 25.03 187 ASN A CA 1
ATOM 1469 C C . ASN A 1 187 ? -26.060 102.771 98.358 1.00 25.36 187 ASN A C 1
ATOM 1470 O O . ASN A 1 187 ? -27.173 103.280 98.492 1.00 28.22 187 ASN A O 1
ATOM 1475 N N . ALA A 1 188 ? -25.483 102.598 97.172 1.00 24.55 188 ALA A N 1
ATOM 1476 C CA . ALA A 1 188 ? -26.165 102.986 95.941 1.00 23.84 188 ALA A CA 1
ATOM 1477 C C . ALA A 1 188 ? -27.323 102.017 95.758 1.00 23.80 188 ALA A C 1
ATOM 1478 O O . ALA A 1 188 ? -28.434 102.436 95.433 1.00 22.83 188 ALA A O 1
ATOM 1480 N N . VAL A 1 189 ? -27.063 100.727 95.984 1.00 21.36 189 VAL A N 1
ATOM 1481 C CA . VAL A 1 189 ? -28.100 99.715 95.845 1.00 20.39 189 VAL A CA 1
ATOM 1482 C C . VAL A 1 189 ? -29.240 99.935 96.825 1.00 20.77 189 VAL A C 1
ATOM 1483 O O . VAL A 1 189 ? -30.393 99.895 96.420 1.00 20.18 189 VAL A O 1
ATOM 1487 N N . LEU A 1 190 ? -28.912 100.202 98.094 1.00 22.63 190 LEU A N 1
ATOM 1488 C CA . LEU A 1 190 ? -29.908 100.433 99.151 1.00 21.27 190 LEU A CA 1
ATOM 1489 C C . LEU A 1 190 ? -30.739 101.689 98.945 1.00 22.43 190 LEU A C 1
ATOM 1490 O O . LEU A 1 190 ? -31.814 101.817 99.520 1.00 23.89 190 LEU A O 1
ATOM 1495 N N . SER A 1 191 ? -30.223 102.637 98.175 1.00 23.58 191 SER A N 1
ATOM 1496 C CA . SER A 1 191 ? -30.961 103.861 97.881 1.00 29.34 191 SER A CA 1
ATOM 1497 C C . SER A 1 191 ? -32.139 103.574 96.938 1.00 30.23 191 SER A C 1
ATOM 1498 O O . SER A 1 191 ? -33.087 104.357 96.862 1.00 31.91 191 SER A O 1
ATOM 1501 N N . VAL A 1 192 ? -32.034 102.485 96.182 1.00 28.34 192 VAL A N 1
ATOM 1502 C CA . VAL A 1 192 ? -33.074 102.072 95.256 1.00 29.32 192 VAL A CA 1
ATOM 1503 C C . VAL A 1 192 ? -34.087 101.154 95.982 1.00 30.73 192 VAL A C 1
ATOM 1504 O O . VAL A 1 192 ? -35.294 101.382 95.917 1.00 29.88 192 VAL A O 1
ATOM 1508 N N . ASN A 1 193 ? -33.590 100.129 96.671 1.00 29.36 193 ASN A N 1
ATOM 1509 C CA . ASN A 1 193 ? -34.439 99.212 97.419 1.00 29.49 193 ASN A CA 1
ATOM 1510 C C . ASN A 1 193 ? -33.712 98.943 98.742 1.00 29.22 193 ASN A C 1
ATOM 1511 O O . ASN A 1 193 ? -32.793 98.137 98.797 1.00 30.06 193 ASN A O 1
ATOM 1516 N N . PRO A 1 194 ? -34.123 99.612 99.829 1.00 28.20 194 PRO A N 1
ATOM 1517 C CA . PRO A 1 194 ? -33.479 99.438 101.137 1.00 28.14 194 PRO A CA 1
ATOM 15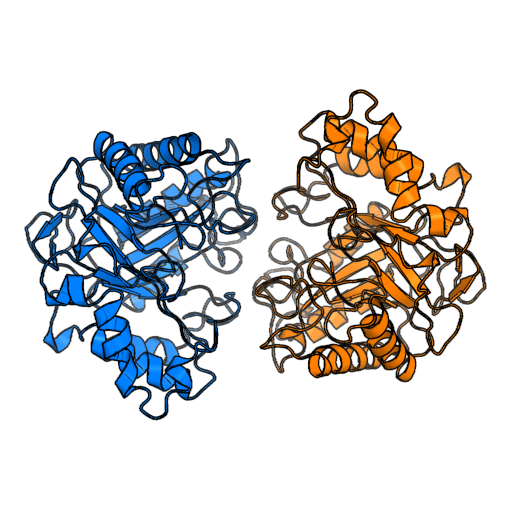18 C C . PRO A 1 194 ? -33.755 98.151 101.891 1.00 29.72 194 PRO A C 1
ATOM 1519 O O . PRO A 1 194 ? -33.319 98.007 103.035 1.00 31.23 194 PRO A O 1
ATOM 1523 N N . ASN A 1 195 ? -34.433 97.206 101.243 1.00 30.18 195 ASN A N 1
ATOM 1524 C CA . ASN A 1 195 ? -34.772 95.916 101.861 1.00 27.94 195 ASN A CA 1
ATOM 1525 C C . ASN A 1 195 ? -33.929 94.761 101.337 1.00 25.80 195 ASN A C 1
ATOM 1526 O O . ASN A 1 195 ? -34.122 93.612 101.730 1.00 25.60 195 ASN A O 1
ATOM 1531 N N . LEU A 1 196 ? -33.038 95.059 100.400 1.00 24.14 196 LEU A N 1
ATOM 1532 C CA . LEU A 1 196 ? -32.174 94.049 99.816 1.00 21.00 196 LEU A CA 1
ATOM 1533 C C . LEU A 1 196 ? -31.058 93.775 100.789 1.00 20.67 196 LEU A C 1
ATOM 1534 O O . LEU A 1 196 ? -30.694 94.636 101.576 1.00 21.21 196 LEU A O 1
ATOM 1539 N N . LEU A 1 197 ? -30.576 92.544 100.791 1.00 19.39 197 LEU A N 1
ATOM 1540 C CA . LEU A 1 197 ? -29.452 92.179 101.625 1.00 19.17 197 LEU A CA 1
ATOM 1541 C C . LEU A 1 197 ? -28.235 92.487 100.723 1.00 20.90 197 LEU A C 1
ATOM 1542 O O . LEU A 1 197 ? -28.327 92.355 99.500 1.00 20.94 197 LEU A O 1
ATOM 1547 N N . ILE A 1 198 ? -27.120 92.911 101.314 1.00 19.57 198 ILE A N 1
ATOM 1548 C CA . ILE A 1 198 ? -25.898 93.244 100.574 1.00 17.65 198 ILE A CA 1
ATOM 1549 C C . ILE A 1 198 ? -24.829 92.225 100.957 1.00 18.36 198 ILE A C 1
ATOM 1550 O O . ILE A 1 198 ? -24.403 92.202 102.106 1.00 21.94 198 ILE A O 1
ATOM 1555 N N . PHE A 1 199 ? -24.421 91.370 100.026 1.00 16.93 199 PHE A N 1
ATOM 1556 C CA . PHE A 1 199 ? -23.422 90.351 100.301 1.00 16.54 199 PHE A CA 1
ATOM 1557 C C . PHE A 1 199 ? -22.042 90.823 99.872 1.00 20.06 199 PHE A C 1
ATOM 1558 O O . PHE A 1 199 ? -21.765 90.979 98.669 1.00 20.68 199 PHE A O 1
ATOM 1566 N N . VAL A 1 200 ? -21.159 91.017 100.849 1.00 20.24 200 VAL A N 1
ATOM 1567 C CA . VAL A 1 200 ? -19.811 91.505 100.567 1.00 18.03 200 VAL A CA 1
ATOM 1568 C C . VAL A 1 200 ? -18.735 90.461 100.758 1.00 17.96 200 VAL A C 1
ATOM 1569 O O . VAL A 1 200 ? -18.555 89.923 101.845 1.00 20.04 200 VAL A O 1
ATOM 1573 N N . GLU A 1 201 ? -18.040 90.159 99.666 1.00 19.52 201 GLU A N 1
ATOM 1574 C CA . GLU A 1 201 ? -16.967 89.177 99.660 1.00 17.19 201 GLU A CA 1
ATOM 1575 C C . GLU A 1 201 ? -15.677 89.739 100.225 1.00 17.32 201 GLU A C 1
ATOM 1576 O O . GLU A 1 201 ? -15.569 90.939 100.457 1.00 16.34 201 GLU A O 1
ATOM 1582 N N . GLY A 1 202 ? -14.715 88.861 100.476 1.00 18.23 202 GLY A N 1
ATOM 1583 C CA . GLY A 1 202 ? -13.448 89.301 101.012 1.00 21.84 202 GLY A CA 1
ATOM 1584 C C . GLY A 1 202 ? -12.416 89.477 99.931 1.00 22.67 202 GLY A C 1
ATOM 1585 O O . GLY A 1 202 ? -12.720 89.341 98.749 1.00 24.57 202 GLY A O 1
ATOM 1586 N N . VAL A 1 203 ? -11.194 89.813 100.328 1.00 23.44 203 VAL A N 1
ATOM 1587 C CA . VAL A 1 203 ? -10.121 89.983 99.359 1.00 24.03 203 VAL A CA 1
ATOM 1588 C C . VAL A 1 203 ? -9.288 88.709 99.364 1.00 24.60 203 VAL A C 1
ATOM 1589 O O . VAL A 1 203 ? -9.812 87.638 99.696 1.00 27.57 203 VAL A O 1
ATOM 1593 N N . GLN A 1 204 ? -8.020 88.809 98.978 1.00 25.59 204 GLN A N 1
ATOM 1594 C CA . GLN A 1 204 ? -7.124 87.654 98.927 1.00 27.15 204 GLN A CA 1
ATOM 1595 C C . GLN A 1 204 ? -6.036 87.707 99.992 1.00 28.54 204 GLN A C 1
ATOM 1596 O O . GLN A 1 204 ? -5.767 86.709 100.660 1.00 29.13 204 GLN A O 1
ATOM 1602 N N . SER A 1 205 ? -5.415 88.873 100.141 1.00 31.38 205 SER A N 1
ATOM 1603 C CA . SER A 1 205 ? -4.335 89.052 101.103 1.00 33.28 205 SER A CA 1
ATOM 1604 C C . SER A 1 205 ? -4.643 90.109 102.146 1.00 34.17 205 SER A C 1
ATOM 1605 O O . SER A 1 205 ? -5.216 91.153 101.842 1.00 34.67 205 SER A O 1
ATOM 1608 N N . TYR A 1 206 ? -4.261 89.830 103.381 1.00 35.92 206 TYR A N 1
ATOM 1609 C CA . TYR A 1 206 ? -4.437 90.782 104.458 1.00 38.37 206 TYR A CA 1
ATOM 1610 C C . TYR A 1 206 ? -3.331 90.514 105.461 1.00 41.17 206 TYR A C 1
ATOM 1611 O O . TYR A 1 206 ? -3.294 89.446 106.071 1.00 41.72 206 TYR A O 1
ATOM 1620 N N . ASN A 1 207 ? -2.423 91.477 105.610 1.00 45.80 207 ASN A N 1
ATOM 1621 C CA . ASN A 1 207 ? -1.275 91.349 106.522 1.00 50.31 207 ASN A CA 1
ATOM 1622 C C . ASN A 1 207 ? -0.309 90.292 106.009 1.00 50.59 207 ASN A C 1
ATOM 1623 O O . ASN A 1 207 ? 0.142 89.424 106.763 1.00 51.21 207 ASN A O 1
ATOM 1628 N N . GLY A 1 208 ? -0.040 90.340 104.709 1.00 50.72 208 GLY A N 1
ATOM 1629 C CA . GLY A 1 208 ? 0.867 89.386 104.097 1.00 52.31 208 GLY A CA 1
ATOM 1630 C C . GLY A 1 208 ? 0.336 87.969 104.013 1.00 52.97 208 GLY A C 1
ATOM 1631 O O . GLY A 1 208 ? 0.975 87.120 103.384 1.00 56.02 208 GLY A O 1
ATOM 1632 N N . ASP A 1 209 ? -0.834 87.721 104.608 1.00 52.03 209 ASP A N 1
ATOM 1633 C CA . ASP A 1 209 ? -1.458 86.395 104.613 1.00 50.17 209 ASP A CA 1
ATOM 1634 C C . ASP A 1 209 ? -2.398 86.217 103.415 1.00 48.14 209 ASP A C 1
ATOM 1635 O O . ASP A 1 209 ? -3.318 87.014 103.215 1.00 48.30 209 ASP A O 1
ATOM 1640 N N . SER A 1 210 ? -2.149 85.184 102.616 1.00 45.18 210 SER A N 1
ATOM 1641 C CA . SER A 1 210 ? -2.967 84.896 101.439 1.00 45.15 210 SER A CA 1
ATOM 1642 C C . SER A 1 210 ? -3.908 83.704 101.635 1.00 43.93 210 SER A C 1
ATOM 1643 O O . SER A 1 210 ? -3.565 82.728 102.328 1.00 45.15 210 SER A O 1
ATOM 1646 N N . TYR A 1 211 ? -5.066 83.774 100.971 1.00 39.80 211 TYR A N 1
ATOM 1647 C CA . TYR A 1 211 ? -6.113 82.748 101.040 1.00 35.01 211 TYR A CA 1
ATOM 1648 C C . TYR A 1 211 ? -6.846 82.786 99.685 1.00 32.98 211 TYR A C 1
ATOM 1649 O O . TYR A 1 211 ? -6.426 83.524 98.788 1.00 36.14 211 TYR A O 1
ATOM 1658 N N . TRP A 1 212 ? -7.895 81.985 99.506 1.00 29.43 212 TRP A N 1
ATOM 1659 C CA . TRP A 1 212 ? -8.636 81.977 98.237 1.00 27.25 212 TRP A CA 1
ATOM 1660 C C . TRP A 1 212 ? -9.215 83.351 97.895 1.00 25.63 212 TRP A C 1
ATOM 1661 O O . TRP A 1 212 ? -9.636 84.090 98.791 1.00 25.32 212 TRP A O 1
ATOM 1672 N N . TRP A 1 213 ? -9.269 83.674 96.603 1.00 24.26 213 TRP A N 1
ATOM 1673 C CA . TRP A 1 213 ? -9.812 84.954 96.150 1.00 23.11 213 TRP A CA 1
ATOM 1674 C C . TRP A 1 213 ? -11.231 85.098 96.688 1.00 22.13 213 TRP A C 1
ATOM 1675 O O . TRP A 1 213 ? -12.043 84.176 96.589 1.00 23.04 213 TRP A O 1
ATOM 1686 N N . GLY A 1 214 ? -11.537 86.255 97.244 1.00 21.57 214 GLY A N 1
ATOM 1687 C CA . GLY A 1 214 ? -12.860 86.476 97.776 1.00 20.61 214 GLY A CA 1
ATOM 1688 C C . GLY A 1 214 ? -13.082 85.880 99.150 1.00 22.18 214 GLY A C 1
ATOM 1689 O O . GLY A 1 214 ? -14.107 86.144 99.783 1.00 24.48 214 GLY A O 1
ATOM 1690 N N . GLY A 1 215 ? -12.125 85.115 99.652 1.00 21.85 215 GLY A N 1
ATOM 1691 C CA . GLY A 1 215 ? -12.318 84.513 100.958 1.00 23.57 215 GLY A CA 1
ATOM 1692 C C . GLY A 1 215 ? -11.621 85.144 102.153 1.00 25.38 215 GLY A C 1
ATOM 1693 O O . GLY A 1 215 ? -11.922 84.773 103.275 1.00 26.78 215 GLY A O 1
ATOM 1694 N N . ASN A 1 216 ? -10.684 86.065 101.941 1.00 27.30 216 ASN A N 1
ATOM 1695 C CA . ASN A 1 216 ? -9.966 86.690 103.066 1.00 28.91 216 ASN A CA 1
ATOM 1696 C C . ASN A 1 216 ? -10.715 87.876 103.677 1.00 30.33 216 ASN A C 1
ATOM 1697 O O . ASN A 1 216 ? -10.628 89.007 103.170 1.00 30.42 216 ASN A O 1
ATOM 1702 N N . LEU A 1 217 ? -11.455 87.613 104.757 1.00 29.73 217 LEU A N 1
ATOM 1703 C CA . LEU A 1 217 ? -12.217 88.648 105.471 1.00 29.41 217 LEU A CA 1
ATOM 1704 C C . LEU A 1 217 ? -11.543 89.036 106.809 1.00 30.92 217 LEU A C 1
ATOM 1705 O O . LEU A 1 217 ? -12.199 89.572 107.725 1.00 27.81 217 LEU A O 1
ATOM 1710 N N . GLN A 1 218 ? -10.228 88.801 106.894 1.00 31.53 218 GLN A N 1
ATOM 1711 C CA . GLN A 1 218 ? -9.445 89.113 108.094 1.00 31.15 218 GLN A CA 1
ATOM 1712 C C . GLN A 1 218 ? -9.521 90.574 108.512 1.00 31.37 218 GLN A C 1
ATOM 1713 O O . GLN A 1 218 ? -9.399 90.882 109.687 1.00 35.33 218 GLN A O 1
ATOM 1719 N N . GLY A 1 219 ? -9.739 91.475 107.566 1.00 29.46 219 GLY A N 1
ATOM 1720 C CA . GLY A 1 219 ? -9.804 92.870 107.921 1.00 27.28 219 GLY A CA 1
ATOM 1721 C C . GLY A 1 219 ? -11.166 93.328 108.363 1.00 29.00 219 GLY A C 1
ATOM 1722 O O . GLY A 1 219 ? -11.291 94.392 108.953 1.00 31.85 219 GLY A O 1
ATOM 1723 N N . ALA A 1 220 ? -12.176 92.503 108.140 1.00 30.64 220 ALA A N 1
ATOM 1724 C CA . ALA A 1 220 ? -13.550 92.862 108.469 1.00 30.73 220 ALA A CA 1
ATOM 1725 C C . ALA A 1 220 ? -13.807 93.263 109.905 1.00 32.39 220 ALA A C 1
ATOM 1726 O O . ALA A 1 220 ? -14.596 94.173 110.162 1.00 31.03 220 ALA A O 1
ATOM 1728 N N . GLY A 1 221 ? -13.171 92.563 110.840 1.00 34.91 221 GLY A N 1
ATOM 1729 C CA . GLY A 1 221 ? -13.370 92.854 112.250 1.00 37.06 221 GLY A CA 1
ATOM 1730 C C . GLY A 1 221 ? -12.924 94.246 112.654 1.00 39.56 221 GLY A C 1
ATOM 1731 O O . GLY A 1 221 ? -13.598 94.945 113.413 1.00 39.50 221 GLY A O 1
ATOM 1732 N N . GLN A 1 222 ? -11.779 94.645 112.123 1.00 41.53 222 GLN A N 1
ATOM 1733 C CA . GLN A 1 222 ? -11.195 95.939 112.409 1.00 43.39 222 GLN A CA 1
ATOM 1734 C C . GLN A 1 222 ? -11.766 97.019 111.493 1.00 40.88 222 GLN A C 1
ATOM 1735 O O . GLN A 1 222 ? -11.963 98.159 111.918 1.00 42.12 222 GLN A O 1
ATOM 1741 N N . TYR A 1 223 ? -12.054 96.653 110.247 1.00 36.34 223 TYR A N 1
ATOM 1742 C CA . TYR A 1 223 ? -12.582 97.590 109.263 1.00 33.52 223 TYR A CA 1
ATOM 1743 C C . TYR A 1 223 ? -13.893 97.098 108.693 1.00 33.56 223 TYR A C 1
ATOM 1744 O O . TYR A 1 223 ? -13.942 96.626 107.558 1.00 34.05 223 TYR A O 1
ATOM 1753 N N . PRO A 1 224 ? -14.983 97.254 109.451 1.00 31.23 224 PRO A N 1
ATOM 1754 C CA . PRO A 1 224 ? -16.304 96.812 109.018 1.00 29.44 224 PRO A CA 1
ATOM 1755 C C . PRO A 1 224 ? -16.879 97.642 107.890 1.00 27.78 224 PRO A C 1
ATOM 1756 O O . PRO A 1 224 ? -16.520 98.809 107.717 1.00 28.88 224 PRO A O 1
ATOM 1760 N N . VAL A 1 225 ? -17.752 97.018 107.108 1.00 24.72 225 VAL A N 1
ATOM 1761 C CA . VAL A 1 225 ? -18.446 97.709 106.033 1.00 22.00 225 VAL A CA 1
ATOM 1762 C C . VAL A 1 225 ? -19.593 98.348 106.810 1.00 22.03 225 VAL A C 1
ATOM 1763 O O . VAL A 1 225 ? -20.167 97.714 107.692 1.00 23.96 225 VAL A O 1
ATOM 1767 N N . VAL A 1 226 ? -19.870 99.617 106.568 1.00 21.08 226 VAL A N 1
ATOM 1768 C CA . VAL A 1 226 ? -20.947 100.285 107.287 1.00 22.72 226 VAL A CA 1
ATOM 1769 C C . VAL A 1 226 ? -21.902 100.883 106.262 1.00 23.35 226 VAL A C 1
ATOM 1770 O O . VAL A 1 226 ? -21.535 101.778 105.514 1.00 23.53 226 VAL A O 1
ATOM 1774 N N . LEU A 1 227 ? -23.125 100.363 106.240 1.00 25.12 227 LEU A N 1
ATOM 1775 C CA . LEU A 1 227 ? -24.160 100.758 105.289 1.00 23.34 227 LEU A CA 1
ATOM 1776 C C . LEU A 1 227 ? -25.194 101.709 105.883 1.00 24.77 227 LEU A C 1
ATOM 1777 O O . LEU A 1 227 ? -25.373 101.769 107.096 1.00 27.83 227 LEU A O 1
ATOM 1782 N N . ASN A 1 228 ? -25.897 102.424 105.010 1.00 24.71 228 ASN A N 1
ATOM 1783 C CA . ASN A 1 228 ? -26.911 103.398 105.407 1.00 23.39 228 ASN A CA 1
ATOM 1784 C C . ASN A 1 228 ? -28.165 102.782 105.983 1.00 23.41 228 ASN A C 1
ATOM 1785 O O . ASN A 1 228 ? -28.944 103.482 106.609 1.00 27.37 228 ASN A O 1
ATOM 1790 N N . VAL A 1 229 ? -28.421 101.513 105.685 1.00 22.46 229 VAL A N 1
ATOM 1791 C CA . VAL A 1 229 ? -29.596 100.812 106.217 1.00 23.21 229 VAL A CA 1
ATOM 1792 C C . VAL A 1 229 ? -29.060 99.617 106.996 1.00 24.95 229 VAL A C 1
ATOM 1793 O O . VAL A 1 229 ? -28.369 98.753 106.455 1.00 24.11 229 VAL A O 1
ATOM 1797 N N . PRO A 1 230 ? -29.336 99.588 108.301 1.00 26.14 230 PRO A N 1
ATOM 1798 C CA . PRO A 1 230 ? -28.887 98.537 109.209 1.00 26.65 230 PRO A CA 1
ATOM 1799 C C . PRO A 1 230 ? -29.598 97.206 109.072 1.00 28.11 230 PRO A C 1
ATOM 1800 O O . PRO A 1 230 ? -30.783 97.155 108.720 1.00 29.53 230 PRO A O 1
ATOM 1804 N N . ASN A 1 231 ? -28.844 96.142 109.354 1.00 28.73 231 ASN A N 1
ATOM 1805 C CA . ASN A 1 231 ? -29.299 94.748 109.290 1.00 29.92 231 ASN A CA 1
ATOM 1806 C C . ASN A 1 231 ? -29.511 94.239 107.873 1.00 29.01 231 ASN A C 1
ATOM 1807 O O . ASN A 1 231 ? -30.447 93.483 107.610 1.00 29.20 231 ASN A O 1
ATOM 1812 N N . ARG A 1 232 ? -28.641 94.669 106.966 1.00 27.26 232 ARG A N 1
ATOM 1813 C CA . ARG A 1 232 ? -28.703 94.254 105.577 1.00 24.22 232 ARG A CA 1
ATOM 1814 C C . ARG A 1 232 ? -27.411 93.563 105.181 1.00 23.21 232 ARG A C 1
ATOM 1815 O O . ARG A 1 232 ? -27.380 92.879 104.179 1.00 26.22 232 ARG A O 1
ATOM 1823 N N . LEU A 1 233 ? -26.358 93.707 105.980 1.00 21.82 233 LEU A N 1
ATOM 1824 C CA . LEU A 1 233 ? -25.063 93.124 105.653 1.00 20.34 233 LEU A CA 1
ATOM 1825 C C . LEU A 1 233 ? -24.811 91.662 105.994 1.00 20.40 233 LEU A C 1
ATOM 1826 O O . LEU A 1 233 ? -25.083 91.211 107.107 1.00 21.38 233 LEU A O 1
ATOM 1831 N N . VAL A 1 234 ? -24.212 90.949 105.047 1.00 17.87 234 VAL A N 1
ATOM 1832 C CA . VAL A 1 234 ? -23.865 89.547 105.218 1.00 16.01 234 VAL A CA 1
ATOM 1833 C C . VAL A 1 234 ? -22.501 89.398 104.544 1.00 19.19 234 VAL A C 1
ATOM 1834 O O . VAL A 1 234 ? -22.359 89.738 103.373 1.00 21.35 234 VAL A O 1
ATOM 1838 N N . TYR A 1 235 ? -21.475 88.982 105.279 1.00 19.47 235 TYR A N 1
ATOM 1839 C CA . TYR A 1 235 ? -20.165 88.812 104.660 1.00 19.11 235 TYR A CA 1
ATOM 1840 C C . TYR A 1 235 ? -20.164 87.498 103.890 1.00 22.13 235 TYR A C 1
ATOM 1841 O O . TYR A 1 235 ? -20.970 86.586 104.179 1.00 23.30 235 TYR A O 1
ATOM 1850 N N . SER A 1 236 ? -19.217 87.355 102.968 1.00 20.19 236 SER A N 1
ATOM 1851 C CA . SER A 1 236 ? -19.169 86.159 102.147 1.00 18.59 236 SER A CA 1
ATOM 1852 C C . SER A 1 236 ? -17.725 85.683 101.925 1.00 20.31 236 SER A C 1
ATOM 1853 O O . SER A 1 236 ? -16.802 86.491 101.887 1.00 21.88 236 SER A O 1
ATOM 1856 N N . ALA A 1 237 ? -17.534 84.379 101.773 1.00 19.05 237 ALA A N 1
ATOM 1857 C CA . ALA A 1 237 ? -16.208 83.831 101.535 1.00 20.61 237 ALA A CA 1
ATOM 1858 C C . ALA A 1 237 ? -16.338 82.667 100.564 1.00 22.45 237 ALA A C 1
ATOM 1859 O O . ALA A 1 237 ? -17.440 82.152 100.353 1.00 23.90 237 ALA A O 1
ATOM 1861 N N . HIS A 1 238 ? -15.226 82.300 99.931 1.00 21.64 238 HIS A N 1
ATOM 1862 C CA . HIS A 1 238 ? -15.176 81.170 99.000 1.00 21.21 238 HIS A CA 1
ATOM 1863 C C . HIS A 1 238 ? -14.049 80.303 99.509 1.00 21.71 238 HIS A C 1
ATOM 1864 O O . HIS A 1 238 ? -13.065 80.822 100.013 1.00 21.84 238 HIS A O 1
ATOM 1871 N N . ASP A 1 239 ? -14.162 78.996 99.338 1.00 23.13 239 ASP A N 1
ATOM 1872 C CA . ASP A 1 239 ? -13.118 78.107 99.788 1.00 26.93 239 ASP A CA 1
ATOM 1873 C C . ASP A 1 239 ? -13.136 76.908 98.848 1.00 28.05 239 ASP A C 1
ATOM 1874 O O . ASP A 1 239 ? -14.211 76.448 98.485 1.00 28.05 239 ASP A O 1
ATOM 1879 N N . TYR A 1 240 ? -11.960 76.469 98.387 1.00 29.51 240 TYR A N 1
ATOM 1880 C CA . TYR A 1 240 ? -11.834 75.311 97.481 1.00 28.56 240 TYR A CA 1
ATOM 1881 C C . TYR A 1 240 ? -10.732 74.335 97.912 1.00 30.07 240 TYR A C 1
ATOM 1882 O O . TYR A 1 240 ? -9.943 74.613 98.822 1.00 31.48 240 TYR A O 1
ATOM 1891 N N . ALA A 1 241 ? -10.659 73.201 97.235 1.00 29.69 241 ALA A N 1
ATOM 1892 C CA . ALA A 1 241 ? -9.662 72.203 97.564 1.00 29.72 241 ALA A CA 1
ATOM 1893 C C . ALA A 1 241 ? -8.646 72.031 96.445 1.00 30.75 241 ALA A C 1
ATOM 1894 O O . ALA A 1 241 ? -8.539 72.854 95.547 1.00 30.09 241 ALA A O 1
ATOM 1896 N N . THR A 1 242 ? -7.935 70.922 96.468 1.00 33.91 242 THR A N 1
ATOM 1897 C CA . THR A 1 242 ? -6.901 70.692 95.483 1.00 36.94 242 THR A CA 1
ATOM 1898 C C . THR A 1 242 ? -7.352 70.544 94.043 1.00 37.41 242 THR A C 1
ATOM 1899 O O . THR A 1 242 ? -6.548 70.736 93.133 1.00 40.93 242 THR A O 1
ATOM 1903 N N . SER A 1 243 ? -8.608 70.185 93.810 1.00 37.37 243 SER A N 1
ATOM 1904 C CA . SER A 1 243 ? -9.054 70.045 92.430 1.00 37.10 243 SER A CA 1
ATOM 1905 C C . SER A 1 243 ? -8.930 71.410 91.745 1.00 37.67 243 SER A C 1
ATOM 1906 O O . SER A 1 243 ? -8.775 71.475 90.529 1.00 37.62 243 SER A O 1
ATOM 1909 N N . VAL A 1 244 ? -8.979 72.488 92.534 1.00 37.20 244 VAL A N 1
ATOM 1910 C CA . VAL A 1 244 ? -8.866 73.851 92.011 1.00 36.24 244 VAL A CA 1
ATOM 1911 C C . VAL A 1 244 ? -7.432 74.359 92.138 1.00 39.28 244 VAL A C 1
ATOM 1912 O O . VAL A 1 244 ? -6.845 74.874 91.176 1.00 39.74 244 VAL A O 1
ATOM 1916 N N . TYR A 1 245 ? -6.880 74.255 93.338 1.00 41.93 245 TYR A N 1
ATOM 1917 C CA . TYR A 1 245 ? -5.528 74.707 93.565 1.00 43.87 245 TYR A CA 1
ATOM 1918 C C . TYR A 1 245 ? -4.956 74.023 94.785 1.00 43.93 245 TYR A C 1
ATOM 1919 O O . TYR A 1 245 ? -5.489 74.142 95.886 1.00 44.06 245 TYR A O 1
ATOM 1928 N N . PRO A 1 246 ? -3.841 73.310 94.603 1.00 44.87 246 PRO A N 1
ATOM 1929 C CA . PRO A 1 246 ? -3.150 72.581 95.667 1.00 45.81 246 PRO A CA 1
ATOM 1930 C C . PRO A 1 246 ? -2.521 73.519 96.687 1.00 45.69 246 PRO A C 1
ATOM 1931 O O . PRO A 1 246 ? -1.301 73.641 96.767 1.00 44.81 246 PRO A O 1
ATOM 1935 N N . GLN A 1 247 ? -3.362 74.216 97.436 1.00 45.81 247 GLN A N 1
ATOM 1936 C CA . GLN A 1 247 ? -2.874 75.118 98.455 1.00 46.37 247 GLN A CA 1
ATOM 1937 C C . GLN A 1 247 ? -1.983 74.302 99.392 1.00 46.79 247 GLN A C 1
ATOM 1938 O O . GLN A 1 247 ? -2.099 73.075 99.464 1.00 46.78 247 GLN A O 1
ATOM 1944 N N . THR A 1 248 ? -1.120 74.984 100.130 1.00 48.00 248 THR A N 1
ATOM 1945 C CA . THR A 1 248 ? -0.193 74.316 101.040 1.00 50.43 248 THR A CA 1
ATOM 1946 C C . THR A 1 248 ? -0.758 73.603 102.296 1.00 50.83 248 THR A C 1
ATOM 1947 O O . THR A 1 248 ? -0.241 72.559 102.693 1.00 51.67 248 THR A O 1
ATOM 1951 N N . TRP A 1 249 ? -1.822 74.133 102.903 1.00 50.83 249 TRP A N 1
ATOM 1952 C CA . TRP A 1 249 ? -2.412 73.519 104.102 1.00 48.68 249 TRP A CA 1
ATOM 1953 C C . TRP A 1 249 ? -2.929 72.094 103.901 1.00 48.20 249 TRP A C 1
ATOM 1954 O O . TRP A 1 249 ? -3.252 71.405 104.871 1.00 46.87 249 TRP A O 1
ATOM 1965 N N . PHE A 1 250 ? -3.008 71.668 102.641 1.00 47.99 250 PHE A N 1
ATOM 1966 C CA . PHE A 1 250 ? -3.458 70.323 102.288 1.00 49.73 250 PHE A CA 1
ATOM 1967 C C . PHE A 1 250 ? -2.269 69.345 102.440 1.00 53.18 250 PHE A C 1
ATOM 1968 O O . PHE A 1 250 ? -2.441 68.120 102.580 1.00 54.13 250 PHE A O 1
ATOM 1976 N N . SER A 1 251 ? -1.064 69.911 102.420 1.00 56.31 251 SER A N 1
ATOM 1977 C CA . SER A 1 251 ? 0.176 69.159 102.578 1.00 58.47 251 SER A CA 1
ATOM 1978 C C . SER A 1 251 ? 0.549 69.138 104.058 1.00 60.34 251 SER A C 1
ATOM 1979 O O . SER A 1 251 ? 1.534 68.518 104.459 1.00 61.38 251 SER A O 1
ATOM 1982 N N . ASP A 1 252 ? -0.213 69.860 104.867 1.00 62.92 252 ASP A N 1
ATOM 1983 C CA . ASP A 1 252 ? 0.053 69.893 106.287 1.00 64.97 252 ASP A CA 1
ATOM 1984 C C . ASP A 1 252 ? -0.218 68.479 106.781 1.00 66.36 252 ASP A C 1
ATOM 1985 O O . ASP A 1 252 ? -1.209 67.856 106.386 1.00 66.74 252 ASP A O 1
ATOM 1990 N N . PRO A 1 253 ? 0.690 67.936 107.611 1.00 67.12 253 PRO A N 1
ATOM 1991 C CA . PRO A 1 253 ? 0.596 66.588 108.189 1.00 66.46 253 PRO A CA 1
ATOM 1992 C C . PRO A 1 253 ? -0.589 66.364 109.142 1.00 65.82 253 PRO A C 1
ATOM 1993 O O . PRO A 1 253 ? -1.026 65.221 109.349 1.00 65.48 253 PRO A O 1
ATOM 1997 N N . THR A 1 254 ? -1.094 67.444 109.733 1.00 63.40 254 THR A N 1
ATOM 1998 C CA . THR A 1 254 ? -2.225 67.333 110.639 1.00 61.78 254 THR A CA 1
ATOM 1999 C C . THR A 1 254 ? -3.543 67.516 109.894 1.00 59.52 254 THR A C 1
ATOM 2000 O O . THR A 1 254 ? -4.603 67.509 110.517 1.00 58.82 254 THR A O 1
ATOM 2004 N N . PHE A 1 255 ? -3.476 67.698 108.573 1.00 56.55 255 PHE A N 1
ATOM 2005 C CA . PHE A 1 255 ? -4.681 67.862 107.764 1.00 55.10 255 PHE A CA 1
ATOM 2006 C C . PHE A 1 255 ? -5.587 66.667 108.059 1.00 55.09 255 PHE A C 1
ATOM 2007 O O . PHE A 1 255 ? -5.112 65.535 108.137 1.00 55.49 255 PHE A O 1
ATOM 2015 N N . PRO A 1 256 ? -6.909 66.886 108.186 1.00 54.52 256 PRO A N 1
ATOM 2016 C CA . PRO A 1 256 ? -7.674 68.129 108.083 1.00 55.23 256 PRO A CA 1
ATOM 2017 C C . PRO A 1 256 ? -7.871 68.885 109.401 1.00 55.83 256 PRO A C 1
ATOM 2018 O O . PRO A 1 256 ? -8.735 69.765 109.493 1.00 57.38 256 PRO A O 1
ATOM 2022 N N . ASN A 1 257 ? -7.081 68.561 110.416 1.00 55.05 257 ASN A N 1
ATOM 2023 C CA . ASN A 1 257 ? -7.223 69.228 111.704 1.00 54.84 257 ASN A CA 1
ATOM 2024 C C . ASN A 1 257 ? -6.878 70.703 111.639 1.00 51.32 257 ASN A C 1
ATOM 2025 O O . ASN A 1 257 ? -7.398 71.505 112.408 1.00 52.90 257 ASN A O 1
ATOM 2030 N N . ASN A 1 258 ? -6.012 71.056 110.702 1.00 47.69 258 ASN A N 1
ATOM 2031 C CA . ASN A 1 258 ? -5.598 72.442 110.500 1.00 45.37 258 ASN A CA 1
ATOM 2032 C C . ASN A 1 258 ? -6.688 73.315 109.848 1.00 44.11 258 ASN A C 1
ATOM 2033 O O . ASN A 1 258 ? -6.706 74.537 110.025 1.00 45.19 258 ASN A O 1
ATOM 2038 N N . MET A 1 259 ? -7.626 72.689 109.147 1.00 41.66 259 MET A N 1
ATOM 2039 C CA . MET A 1 259 ? -8.664 73.423 108.439 1.00 38.76 259 MET A CA 1
ATOM 2040 C C . MET A 1 259 ? -9.530 74.390 109.249 1.00 37.97 259 MET A C 1
ATOM 2041 O O . MET A 1 259 ? -9.638 75.572 108.900 1.00 38.20 259 MET A O 1
ATOM 2046 N N . PRO A 1 260 ? -10.149 73.926 110.347 1.00 36.09 260 PRO A N 1
ATOM 2047 C CA . PRO A 1 260 ? -10.970 74.897 111.087 1.00 35.14 260 PRO A CA 1
ATOM 2048 C C . PRO A 1 260 ? -10.191 76.121 111.584 1.00 35.52 260 PRO A C 1
ATOM 2049 O O . PRO A 1 260 ? -10.774 77.185 111.823 1.00 36.94 260 PRO A O 1
ATOM 2053 N N . GLY A 1 261 ? -8.875 75.980 111.715 1.00 34.63 261 GLY A N 1
ATOM 2054 C CA . GLY A 1 261 ? -8.053 77.101 112.132 1.00 32.78 261 GLY A CA 1
ATOM 2055 C C . GLY A 1 261 ? -8.069 78.116 111.004 1.00 32.82 261 GLY A C 1
ATOM 2056 O O . GLY A 1 261 ? -8.420 79.279 111.209 1.00 32.14 261 GLY A O 1
ATOM 2057 N N . ILE A 1 262 ? -7.754 77.644 109.797 1.00 33.45 262 ILE A N 1
ATOM 2058 C CA . ILE A 1 262 ? -7.740 78.473 108.588 1.00 32.95 262 ILE A CA 1
ATOM 2059 C C . ILE A 1 262 ? -9.111 79.141 108.392 1.00 32.23 262 ILE A C 1
ATOM 2060 O O . ILE A 1 262 ? -9.197 80.358 108.191 1.00 31.71 262 ILE A O 1
ATOM 2065 N N . TRP A 1 263 ? -10.169 78.337 108.452 1.00 31.17 263 TRP A N 1
ATOM 2066 C CA . TRP A 1 263 ? -11.535 78.827 108.274 1.00 32.33 263 TRP A CA 1
ATOM 2067 C C . TRP A 1 263 ? -11.937 79.842 109.324 1.00 33.04 263 TRP A C 1
ATOM 2068 O O . TRP A 1 263 ? -12.491 80.885 108.991 1.00 34.16 263 TRP A O 1
ATOM 2079 N N . ASN A 1 264 ? -11.644 79.559 110.589 1.00 35.09 264 ASN A N 1
ATOM 2080 C CA . ASN A 1 264 ? -11.998 80.479 111.678 1.00 36.49 264 ASN A CA 1
ATOM 2081 C C . ASN A 1 264 ? -11.360 81.842 111.494 1.00 35.58 264 ASN A C 1
ATOM 2082 O O . ASN A 1 264 ? -11.989 82.890 111.721 1.00 32.36 264 ASN A O 1
ATOM 2087 N N . LYS A 1 265 ? -10.088 81.799 111.116 1.00 34.06 265 LYS A N 1
ATOM 2088 C CA . LYS A 1 265 ? -9.278 82.982 110.906 1.00 34.20 265 LYS A CA 1
ATOM 2089 C C . LYS A 1 265 ? -9.813 83.876 109.800 1.00 33.22 265 LYS A C 1
ATOM 2090 O O . LYS A 1 265 ? -10.175 85.020 110.039 1.00 32.43 265 LYS A O 1
ATOM 2096 N N . ASN A 1 266 ? -9.903 83.323 108.598 1.00 31.99 266 ASN A N 1
ATOM 2097 C CA . ASN A 1 266 ? -10.358 84.066 107.436 1.00 27.29 266 ASN A CA 1
ATOM 2098 C C . ASN A 1 266 ? -11.841 84.469 107.381 1.00 26.49 266 ASN A C 1
ATOM 2099 O O . ASN A 1 266 ? -12.160 85.498 106.792 1.00 28.17 266 ASN A O 1
ATOM 2104 N N . TRP A 1 267 ? -12.759 83.695 107.953 1.00 24.72 267 TRP A N 1
ATOM 2105 C CA . TRP A 1 267 ? -14.171 84.106 107.902 1.00 23.48 267 TRP A CA 1
ATOM 2106 C C . TRP A 1 267 ? -15.059 83.671 109.070 1.00 27.36 267 TRP A C 1
ATOM 2107 O O . TRP A 1 267 ? -15.937 84.440 109.516 1.00 28.40 267 TRP A O 1
ATOM 2118 N N . GLY A 1 268 ? -14.791 82.474 109.598 1.00 28.59 268 GLY A N 1
ATOM 2119 C CA . GLY A 1 268 ? -15.553 81.932 110.711 1.00 27.66 268 GLY A CA 1
ATOM 2120 C C . GLY A 1 268 ? -15.721 82.863 111.904 1.00 29.08 268 GLY A C 1
ATOM 2121 O O . GLY A 1 268 ? -16.823 82.970 112.455 1.00 30.39 268 GLY A O 1
ATOM 2122 N N . TYR A 1 269 ? -14.662 83.576 112.282 1.00 27.85 269 TYR A N 1
ATOM 2123 C CA . TYR A 1 269 ? -14.724 84.480 113.432 1.00 25.95 269 TYR A CA 1
ATOM 2124 C C . TYR A 1 269 ? -15.897 85.471 113.432 1.00 27.39 269 TYR A C 1
ATOM 2125 O O . TYR A 1 269 ? -16.433 85.795 114.485 1.00 30.61 269 TYR A O 1
ATOM 2134 N N . LEU A 1 270 ? -16.319 85.942 112.266 1.00 27.72 270 LEU A N 1
ATOM 2135 C CA . LEU A 1 270 ? -17.434 86.887 112.210 1.00 27.37 270 LEU A CA 1
ATOM 2136 C C . LEU A 1 270 ? -18.694 86.198 112.705 1.00 30.14 270 LEU A C 1
ATOM 2137 O O . LEU A 1 270 ? -19.574 86.834 113.309 1.00 30.20 270 LEU A O 1
ATOM 2142 N N . PHE A 1 271 ? -18.785 84.901 112.408 1.00 32.13 271 PHE A N 1
ATOM 2143 C CA . PHE A 1 271 ? -19.921 84.093 112.818 1.00 34.04 271 PHE A CA 1
ATOM 2144 C C . PHE A 1 271 ? -19.766 83.752 114.288 1.00 34.44 271 PHE A C 1
ATOM 2145 O O . PHE A 1 271 ? -20.635 84.079 115.081 1.00 36.40 271 PHE A O 1
ATOM 2153 N N . ASN A 1 272 ? -18.669 83.089 114.642 1.00 33.72 272 ASN A N 1
ATOM 2154 C CA . ASN A 1 272 ? -18.402 82.713 116.032 1.00 34.94 272 ASN A CA 1
ATOM 2155 C C . ASN A 1 272 ? -18.640 83.881 116.990 1.00 35.89 272 ASN A C 1
ATOM 2156 O O . ASN A 1 272 ? -19.218 83.703 118.070 1.00 39.00 272 ASN A O 1
ATOM 2161 N N . GLN A 1 273 ? -18.211 85.077 116.592 1.00 32.61 273 GLN A N 1
ATOM 2162 C CA . GLN A 1 273 ? -18.370 86.243 117.438 1.00 32.47 273 GLN A CA 1
ATOM 2163 C C . GLN A 1 273 ? -19.700 86.954 117.304 1.00 31.91 273 GLN A C 1
ATOM 2164 O O . GLN A 1 273 ? -19.924 88.007 117.899 1.00 32.43 273 GLN A O 1
ATOM 2170 N N . ASN A 1 274 ? -20.585 86.383 116.508 1.00 32.34 274 ASN A N 1
ATOM 2171 C CA . ASN A 1 274 ? -21.908 86.943 116.315 1.00 32.76 274 ASN A CA 1
ATOM 2172 C C . ASN A 1 274 ? -21.890 88.380 115.789 1.00 32.29 274 ASN A C 1
ATOM 2173 O O . ASN A 1 274 ? -22.711 89.213 116.193 1.00 31.99 274 ASN A O 1
ATOM 2178 N N . ILE A 1 275 ? -20.973 88.675 114.874 1.00 30.37 275 ILE A N 1
ATOM 2179 C CA . ILE A 1 275 ? -20.891 90.022 114.316 1.00 29.88 275 ILE A CA 1
ATOM 2180 C C . ILE A 1 275 ? -21.914 90.204 113.202 1.00 30.04 275 ILE A C 1
ATOM 2181 O O . ILE A 1 275 ? -22.593 91.235 113.130 1.00 30.77 275 ILE A O 1
ATOM 2186 N N . ALA A 1 276 ? -22.009 89.202 112.330 1.00 29.35 276 ALA A N 1
ATOM 2187 C CA . ALA A 1 276 ? -22.931 89.244 111.195 1.00 28.25 276 ALA A CA 1
ATOM 2188 C C . ALA A 1 276 ? -22.985 87.839 110.608 1.00 27.47 276 ALA A C 1
ATOM 2189 O O . ALA A 1 276 ? -22.137 87.004 110.961 1.00 26.80 276 ALA A O 1
ATOM 2191 N N . PRO A 1 277 ? -24.002 87.534 109.756 1.00 25.42 277 PRO A N 1
ATOM 2192 C CA . PRO A 1 277 ? -24.093 86.186 109.157 1.00 23.86 277 PRO A CA 1
ATOM 2193 C C . PRO A 1 277 ? -22.956 86.019 108.148 1.00 23.79 277 PRO A C 1
ATOM 2194 O O . PRO A 1 277 ? -22.466 87.011 107.610 1.00 25.10 277 PRO A O 1
ATOM 2198 N N . VAL A 1 278 ? -22.502 84.793 107.919 1.00 22.59 278 VAL A N 1
ATOM 2199 C CA . VAL A 1 278 ? -21.434 84.555 106.951 1.00 19.98 278 VAL A CA 1
ATOM 2200 C C . VAL A 1 278 ? -21.967 83.537 105.941 1.00 22.76 278 VAL A C 1
ATOM 2201 O O . VAL A 1 278 ? -22.608 82.552 106.329 1.00 24.50 278 VAL A O 1
ATOM 2205 N N . TRP A 1 279 ? -21.744 83.811 104.652 1.00 22.37 279 TRP A N 1
ATOM 2206 C CA . TRP A 1 279 ? -22.202 82.973 103.536 1.00 19.51 279 TRP A CA 1
ATOM 2207 C C . TRP A 1 279 ? -21.060 82.370 102.706 1.00 18.51 279 TRP A C 1
ATOM 2208 O O . TRP A 1 279 ? -20.293 83.095 102.091 1.00 21.65 279 TRP A O 1
ATOM 2219 N N . LEU A 1 280 ? -20.910 81.053 102.710 1.00 18.95 280 LEU A N 1
ATOM 2220 C CA . LEU A 1 280 ? -19.861 80.432 101.900 1.00 19.23 280 LEU A CA 1
ATOM 2221 C C . LEU A 1 280 ? -20.500 80.387 100.495 1.00 19.85 280 LEU A C 1
ATOM 2222 O O . LEU A 1 280 ? -21.302 79.498 100.192 1.00 21.23 280 LEU A O 1
ATOM 2227 N N . GLY A 1 281 ? -20.187 81.394 99.677 1.00 20.74 281 GLY A N 1
ATOM 2228 C CA . GLY A 1 281 ? -20.752 81.537 98.340 1.00 17.13 281 GLY A CA 1
ATOM 2229 C C . GLY A 1 281 ? -20.368 80.575 97.240 1.00 20.16 281 GLY A C 1
ATOM 2230 O O . GLY A 1 281 ? -21.137 80.388 96.284 1.00 19.14 281 GLY A O 1
ATOM 2231 N N . GLU A 1 282 ? -19.169 80.006 97.328 1.00 18.72 282 GLU A N 1
ATOM 2232 C CA . GLU A 1 282 ? -18.713 79.058 96.330 1.00 20.36 282 GLU A CA 1
ATOM 2233 C C . GLU A 1 282 ? -17.824 78.084 97.049 1.00 23.57 282 GLU A C 1
ATOM 2234 O O . GLU A 1 282 ? -17.074 78.448 97.968 1.00 24.09 282 GLU A O 1
ATOM 2240 N N . PHE A 1 283 ? -17.946 76.833 96.646 1.00 24.10 283 PHE A N 1
ATOM 2241 C CA . PHE A 1 283 ? -17.136 75.758 97.169 1.00 22.55 283 PHE A CA 1
ATOM 2242 C C . PHE A 1 283 ? -17.542 74.541 96.371 1.00 22.00 283 PHE A C 1
ATOM 2243 O O . PHE A 1 283 ? -18.700 74.408 95.993 1.00 24.46 283 PHE A O 1
ATOM 2251 N N . GLY A 1 284 ? -16.557 73.770 95.943 1.00 21.84 284 GLY A N 1
ATOM 2252 C CA . GLY A 1 284 ? -16.853 72.584 95.178 1.00 21.58 284 GLY A CA 1
ATOM 2253 C C . GLY A 1 284 ? -15.601 71.768 94.994 1.00 25.04 284 GLY A C 1
ATOM 2254 O O . GLY A 1 284 ? -14.512 72.146 95.455 1.00 23.16 284 GLY A O 1
ATOM 2255 N N . THR A 1 285 ? -15.762 70.638 94.317 1.00 26.51 285 THR A N 1
ATOM 2256 C CA . THR A 1 285 ? -14.657 69.751 94.032 1.00 28.25 285 THR A CA 1
ATOM 2257 C C . THR A 1 285 ? -15.099 68.569 93.182 1.00 27.97 285 THR A C 1
ATOM 2258 O O . THR A 1 285 ? -16.253 68.158 93.227 1.00 29.16 285 THR A O 1
ATOM 2262 N N . THR A 1 286 ? -14.169 68.041 92.396 1.00 31.01 286 THR A N 1
ATOM 2263 C CA . THR A 1 286 ? -14.427 66.881 91.557 1.00 32.22 286 THR A CA 1
ATOM 2264 C C . THR A 1 286 ? -14.488 65.617 92.425 1.00 35.87 286 THR A C 1
ATOM 2265 O O . THR A 1 286 ? -15.066 64.606 92.018 1.00 38.44 286 THR A O 1
ATOM 2269 N N . LEU A 1 287 ? -13.919 65.696 93.632 1.00 39.65 287 LEU A N 1
ATOM 2270 C CA . LEU A 1 287 ? -13.873 64.572 94.582 1.00 41.93 287 LEU A CA 1
ATOM 2271 C C . LEU A 1 287 ? -13.011 63.442 94.041 1.00 45.47 287 LEU A C 1
ATOM 2272 O O . LEU A 1 287 ? -13.269 62.270 94.307 1.00 46.73 287 LEU A O 1
ATOM 2277 N N . GLN A 1 288 ? -12.012 63.789 93.245 1.00 48.83 288 GLN A N 1
ATOM 2278 C CA . GLN A 1 288 ? -11.147 62.776 92.684 1.00 53.89 288 GLN A CA 1
ATOM 2279 C C . GLN A 1 288 ? -10.120 62.285 93.687 1.00 54.45 288 GLN A C 1
ATOM 2280 O O . GLN A 1 288 ? -9.805 61.088 93.731 1.00 56.50 288 GLN A O 1
ATOM 2286 N N . SER A 1 289 ? -9.557 63.214 94.451 1.00 52.00 289 SER A N 1
ATOM 2287 C CA . SER A 1 289 ? -8.556 62.865 95.437 1.00 49.69 289 SER A CA 1
ATOM 2288 C C . SER A 1 289 ? -9.232 62.601 96.756 1.00 48.62 289 SER A C 1
ATOM 2289 O O . SER A 1 289 ? -10.281 63.174 97.061 1.00 49.58 289 SER A O 1
ATOM 2292 N N . THR A 1 290 ? -8.594 61.769 97.564 1.00 47.87 290 THR A N 1
ATOM 2293 C CA . THR A 1 290 ? -9.107 61.428 98.880 1.00 47.50 290 THR A CA 1
ATOM 2294 C C . THR A 1 290 ? -9.093 62.669 99.760 1.00 44.87 290 THR A C 1
ATOM 2295 O O . THR A 1 290 ? -9.858 62.780 100.712 1.00 43.87 290 THR A O 1
ATOM 2299 N N . THR A 1 291 ? -8.211 63.604 99.424 1.00 44.35 291 THR A N 1
ATOM 2300 C CA . THR A 1 291 ? -8.072 64.861 100.162 1.00 43.27 291 THR A CA 1
ATOM 2301 C C . THR A 1 291 ? -9.333 65.745 100.056 1.00 42.08 291 THR A C 1
ATOM 2302 O O . THR A 1 291 ? -9.813 66.271 101.062 1.00 41.89 291 THR A O 1
ATOM 2306 N N . ASP A 1 292 ? -9.871 65.883 98.845 1.00 41.15 292 ASP A N 1
ATOM 2307 C CA . ASP A 1 292 ? -11.060 66.690 98.625 1.00 39.43 292 ASP A CA 1
ATOM 2308 C C . ASP A 1 292 ? -12.255 66.050 99.303 1.00 38.93 292 ASP A C 1
ATOM 2309 O O . ASP A 1 292 ? -13.133 66.743 99.803 1.00 34.82 292 ASP A O 1
ATOM 2314 N N . GLN A 1 293 ? -12.301 64.723 99.286 1.00 40.83 293 GLN A N 1
ATOM 2315 C CA . GLN A 1 293 ? -13.388 64.017 99.937 1.00 43.56 293 GLN A CA 1
ATOM 2316 C C . GLN A 1 293 ? -13.339 64.297 101.439 1.00 43.26 293 GLN A C 1
ATOM 2317 O O . GLN A 1 293 ? -14.372 64.529 102.066 1.00 44.83 293 GLN A O 1
ATOM 2323 N N . THR A 1 294 ? -12.145 64.266 102.021 1.00 42.10 294 THR A N 1
ATOM 2324 C CA . THR A 1 294 ? -11.997 64.550 103.445 1.00 42.05 294 THR A CA 1
ATOM 2325 C C . THR A 1 294 ? -12.257 66.038 103.717 1.00 41.64 294 THR A C 1
ATOM 2326 O O . THR A 1 294 ? -12.874 66.407 104.720 1.00 42.06 294 THR A O 1
ATOM 2330 N N . TRP A 1 295 ? -11.808 66.888 102.800 1.00 39.69 295 TRP A N 1
ATOM 2331 C CA . TRP A 1 295 ? -11.990 68.326 102.928 1.00 39.30 295 TRP A CA 1
ATOM 2332 C C . TRP A 1 295 ? -13.479 68.662 102.948 1.00 37.49 295 TRP A C 1
ATOM 2333 O O . TRP A 1 295 ? -13.940 69.429 103.794 1.00 35.04 295 TRP A O 1
ATOM 2344 N N . LEU A 1 296 ? -14.232 68.026 102.052 1.00 38.17 296 LEU A N 1
ATOM 2345 C CA . LEU A 1 296 ? -15.674 68.248 101.938 1.00 38.05 296 LEU A CA 1
ATOM 2346 C C . LEU A 1 296 ? -16.410 67.746 103.174 1.00 39.31 296 LEU A C 1
ATOM 2347 O O . LEU A 1 296 ? -17.256 68.454 103.722 1.00 40.24 296 LEU A O 1
ATOM 2352 N N . LYS A 1 297 ? -16.093 66.531 103.613 1.00 40.07 297 LYS A N 1
ATOM 2353 C CA . LYS A 1 297 ? -16.715 65.967 104.811 1.00 42.83 297 LYS A CA 1
ATOM 2354 C C . LYS A 1 297 ? -16.444 66.924 105.986 1.00 41.04 297 LYS A C 1
ATOM 2355 O O . LYS A 1 297 ? -17.359 67.330 106.713 1.00 41.17 297 LYS A O 1
ATOM 2361 N N . THR A 1 298 ? -15.184 67.313 106.136 1.00 40.18 298 THR A N 1
ATOM 2362 C CA . THR A 1 298 ? -14.784 68.220 107.193 1.00 38.55 298 THR A CA 1
ATOM 2363 C C . THR A 1 298 ? -15.549 69.525 107.108 1.00 36.22 298 THR A C 1
ATOM 2364 O O . THR A 1 298 ? -16.236 69.907 108.057 1.00 37.83 298 THR A O 1
ATOM 2368 N N . LEU A 1 299 ? -15.473 70.186 105.956 1.00 32.76 299 LEU A N 1
ATOM 2369 C CA . LEU A 1 299 ? -16.146 71.465 105.778 1.00 29.83 299 LEU A CA 1
ATOM 2370 C C . LEU A 1 299 ? -17.641 71.418 106.008 1.00 28.90 299 LEU A C 1
ATOM 2371 O O . LEU A 1 299 ? -18.188 72.354 106.585 1.00 29.53 299 LEU A O 1
ATOM 2376 N N . VAL A 1 300 ? -18.304 70.350 105.554 1.00 29.02 300 VAL A N 1
ATOM 2377 C CA . VAL A 1 300 ? -19.754 70.237 105.711 1.00 30.41 300 VAL A CA 1
ATOM 2378 C C . VAL A 1 300 ? -20.134 70.271 107.184 1.00 33.51 300 VAL A C 1
ATOM 2379 O O . VAL A 1 300 ? -21.129 70.903 107.573 1.00 32.16 300 VAL A O 1
ATOM 2383 N N . GLN A 1 301 ? -19.322 69.603 108.000 1.00 35.41 301 GLN A N 1
ATOM 2384 C CA . GLN A 1 301 ? -19.529 69.570 109.438 1.00 36.19 301 GLN A CA 1
ATOM 2385 C C . GLN A 1 301 ? -19.290 70.953 110.067 1.00 34.87 301 GLN A C 1
ATOM 2386 O O . GLN A 1 301 ? -20.065 71.365 110.934 1.00 36.52 301 GLN A O 1
ATOM 2392 N N . TYR A 1 302 ? -18.238 71.657 109.630 1.00 31.42 302 TYR A N 1
ATOM 2393 C CA . TYR A 1 302 ? -17.895 72.997 110.137 1.00 29.93 302 TYR A CA 1
ATOM 2394 C C . TYR A 1 302 ? -19.014 74.017 109.927 1.00 30.57 302 TYR A C 1
ATOM 2395 O O . TYR A 1 302 ? -19.277 74.847 110.807 1.00 33.26 302 TYR A O 1
ATOM 2404 N N . LEU A 1 303 ? -19.676 73.939 108.770 1.00 30.81 303 LEU A N 1
ATOM 2405 C CA . LEU A 1 303 ? -20.776 74.835 108.408 1.00 28.22 303 LEU A CA 1
ATOM 2406 C C . LEU A 1 303 ? -22.019 74.658 109.277 1.00 29.81 303 LEU A C 1
ATOM 2407 O O . LEU A 1 303 ? -22.958 75.457 109.188 1.00 31.35 303 LEU A O 1
ATOM 2412 N N . ARG A 1 304 ? -22.026 73.597 110.092 1.00 31.17 304 ARG A N 1
ATOM 2413 C CA . ARG A 1 304 ? -23.110 73.269 111.034 1.00 28.96 304 ARG A CA 1
ATOM 2414 C C . ARG A 1 304 ? -24.376 72.650 110.461 1.00 29.59 304 ARG A C 1
ATOM 2415 O O . ARG A 1 304 ? -25.233 73.359 109.924 1.00 31.97 304 ARG A O 1
ATOM 2423 N N . PRO A 1 305 ? -24.540 71.321 110.641 1.00 28.66 305 PRO A N 1
ATOM 2424 C CA . PRO A 1 305 ? -25.680 70.525 110.177 1.00 27.23 305 PRO A CA 1
ATOM 2425 C C . PRO A 1 305 ? -26.967 71.081 110.686 1.00 25.90 305 PRO A C 1
ATOM 2426 O O . PRO A 1 305 ? -27.078 71.428 111.851 1.00 29.78 305 PRO A O 1
ATOM 2430 N N . THR A 1 306 ? -27.938 71.155 109.795 1.00 27.13 306 THR A N 1
ATOM 2431 C CA . THR A 1 306 ? -29.266 71.682 110.071 1.00 28.72 306 THR A CA 1
ATOM 2432 C C . THR A 1 306 ? -30.024 70.945 111.194 1.00 31.39 306 THR A C 1
ATOM 2433 O O . THR A 1 306 ? -30.766 71.565 111.966 1.00 32.76 306 THR A O 1
ATOM 2437 N N . ALA A 1 307 ? -29.833 69.634 111.298 1.00 34.17 307 ALA A N 1
ATOM 2438 C CA . ALA A 1 307 ? -30.517 68.843 112.330 1.00 36.10 307 ALA A CA 1
ATOM 2439 C C . ALA A 1 307 ? -30.161 69.348 113.734 1.00 38.73 307 ALA A C 1
ATOM 2440 O O . ALA A 1 307 ? -31.023 69.426 114.615 1.00 38.32 307 ALA A O 1
ATOM 2442 N N . GLN A 1 308 ? -28.888 69.703 113.914 1.00 40.76 308 GLN A N 1
ATOM 2443 C CA . GLN A 1 308 ? -28.374 70.205 115.176 1.00 41.45 308 GLN A CA 1
ATOM 2444 C C . GLN A 1 308 ? -28.587 71.702 115.362 1.00 41.34 308 GLN A C 1
ATOM 2445 O O . GLN A 1 308 ? -29.243 72.115 116.315 1.00 42.39 308 GLN A O 1
ATOM 2451 N N . TYR A 1 309 ? -28.103 72.509 114.415 1.00 39.68 309 TYR A N 1
ATOM 2452 C CA . TYR A 1 309 ? -28.173 73.960 114.552 1.00 36.41 309 TYR A CA 1
ATOM 2453 C C . TYR A 1 309 ? -29.259 74.735 113.851 1.00 35.23 309 TYR A C 1
ATOM 2454 O O . TYR A 1 309 ? -29.452 75.922 114.127 1.00 36.13 309 TYR A O 1
ATOM 2463 N N . GLY A 1 310 ? -29.989 74.091 112.959 1.00 33.43 310 GLY A N 1
ATOM 2464 C CA . GLY A 1 310 ? -31.034 74.815 112.260 1.00 31.17 310 GLY A CA 1
ATOM 2465 C C . GLY A 1 310 ? -30.501 76.004 111.484 1.00 29.38 310 GLY A C 1
ATOM 2466 O O . GLY A 1 310 ? -29.463 75.912 110.829 1.00 27.53 310 GLY A O 1
ATOM 2467 N N . ALA A 1 311 ? -31.203 77.130 111.591 1.00 29.01 311 ALA A N 1
ATOM 2468 C CA . ALA A 1 311 ? -30.832 78.351 110.887 1.00 27.46 311 ALA A CA 1
ATOM 2469 C C . ALA A 1 311 ? -29.666 79.111 111.513 1.00 31.39 311 ALA A C 1
ATOM 2470 O O . ALA A 1 311 ? -29.219 80.110 110.948 1.00 32.95 311 ALA A O 1
ATOM 2472 N N . ASP A 1 312 ? -29.225 78.694 112.704 1.00 32.96 312 ASP A N 1
ATOM 2473 C CA . ASP A 1 312 ? -28.096 79.336 113.387 1.00 33.20 312 ASP A CA 1
ATOM 2474 C C . ASP A 1 312 ? -26.857 78.599 112.890 1.00 33.17 312 ASP A C 1
ATOM 2475 O O . ASP A 1 312 ? -26.214 77.845 113.621 1.00 30.93 312 ASP A O 1
ATOM 2480 N N . SER A 1 313 ? -26.543 78.834 111.621 1.00 33.03 313 SER A N 1
ATOM 2481 C CA . SER A 1 313 ? -25.435 78.186 110.953 1.00 30.11 313 SER A CA 1
ATOM 2482 C C . SER A 1 313 ? -25.014 79.044 109.774 1.00 29.24 313 SER A C 1
ATOM 2483 O O . SER A 1 313 ? -25.549 80.141 109.561 1.00 27.19 313 SER A O 1
ATOM 2486 N N . PHE A 1 314 ? -24.025 78.562 109.027 1.00 29.81 314 PHE A N 1
ATOM 2487 C CA . PHE A 1 314 ? -23.516 79.288 107.867 1.00 27.05 314 PHE A CA 1
ATOM 2488 C C . PHE A 1 314 ? -24.429 79.117 106.679 1.00 26.39 314 PHE A C 1
ATOM 2489 O O . PHE A 1 314 ? -25.024 78.044 106.503 1.00 25.45 314 PHE A O 1
ATOM 2497 N N . GLN A 1 315 ? -24.562 80.185 105.893 1.00 25.23 315 GLN A N 1
ATOM 2498 C CA . GLN A 1 315 ? -25.363 80.154 104.675 1.00 23.55 315 GLN A CA 1
ATOM 2499 C C . GLN A 1 315 ? -24.403 79.547 103.631 1.00 24.71 315 GLN A C 1
ATOM 2500 O O . GLN A 1 315 ? -23.175 79.635 103.780 1.00 25.92 315 GLN A O 1
ATOM 2506 N N . TRP A 1 316 ? -24.928 78.910 102.596 1.00 23.15 316 TRP A N 1
ATOM 2507 C CA . TRP A 1 316 ? -24.050 78.333 101.585 1.00 23.37 316 TRP A CA 1
ATOM 2508 C C . TRP A 1 316 ? -24.735 78.155 100.222 1.00 21.39 316 TRP A C 1
ATOM 2509 O O . TRP A 1 316 ? -25.957 78.114 100.135 1.00 24.49 316 TRP A O 1
ATOM 2520 N N . THR A 1 317 ? -23.948 78.173 99.155 1.00 19.49 317 THR A N 1
ATOM 2521 C CA . THR A 1 317 ? -24.439 77.930 97.806 1.00 17.59 317 THR A CA 1
ATOM 2522 C C . THR A 1 317 ? -23.263 77.211 97.168 1.00 17.43 317 THR A C 1
ATOM 2523 O O . THR A 1 317 ? -22.193 77.766 97.034 1.00 16.93 317 THR A O 1
ATOM 2527 N N . PHE A 1 318 ? -23.454 75.939 96.863 1.00 18.04 318 PHE A N 1
ATOM 2528 C CA . PHE A 1 318 ? -22.426 75.089 96.274 1.00 17.84 318 PHE A CA 1
ATOM 2529 C C . PHE A 1 318 ? -22.117 75.416 94.797 1.00 19.56 318 PHE A C 1
ATOM 2530 O O . PHE A 1 318 ? -22.938 76.020 94.096 1.00 20.27 318 PHE A O 1
ATOM 2538 N N . TRP A 1 319 ? -20.935 75.009 94.331 1.00 19.78 319 TRP A N 1
ATOM 2539 C CA . TRP A 1 319 ? -20.516 75.203 92.943 1.00 19.15 319 TRP A CA 1
ATOM 2540 C C . TRP A 1 319 ? -20.120 73.853 92.297 1.00 19.77 319 TRP A C 1
ATOM 2541 O O . TRP A 1 319 ? -19.078 73.269 92.642 1.00 16.20 319 TRP A O 1
ATOM 2552 N N . SER A 1 320 ? -20.889 73.408 91.301 1.00 17.16 320 SER A N 1
ATOM 2553 C CA . SER A 1 320 ? -22.058 74.128 90.798 1.00 18.12 320 SER A CA 1
ATOM 2554 C C . SER A 1 320 ? -23.138 73.157 90.389 1.00 18.14 320 SER A C 1
ATOM 2555 O O . SER A 1 320 ? -23.031 71.961 90.608 1.00 20.13 320 SER A O 1
ATOM 2558 N N . TRP A 1 321 ? -24.218 73.694 89.849 1.00 19.35 321 TRP A N 1
ATOM 2559 C CA . TRP A 1 321 ? -25.286 72.869 89.339 1.00 21.30 321 TRP A CA 1
ATOM 2560 C C . TRP A 1 321 ? -24.714 72.332 88.007 1.00 23.99 321 TRP A C 1
ATOM 2561 O O . TRP A 1 321 ? -24.736 71.126 87.759 1.00 26.61 321 TRP A O 1
ATOM 2572 N N . ASN A 1 322 ? -24.092 73.220 87.221 1.00 22.10 322 ASN A N 1
ATOM 2573 C CA . ASN A 1 322 ? -23.510 72.902 85.910 1.00 19.95 322 ASN A CA 1
ATOM 2574 C C . ASN A 1 322 ? -22.468 71.771 85.877 1.00 22.46 322 ASN A C 1
ATOM 2575 O O . ASN A 1 322 ? -21.572 71.710 86.709 1.00 27.24 322 ASN A O 1
ATOM 2580 N N . PRO A 1 323 ? -22.555 70.870 84.899 1.00 21.93 323 PRO A N 1
ATOM 2581 C CA . PRO A 1 323 ? -21.539 69.820 84.870 1.00 21.66 323 PRO A CA 1
ATOM 2582 C C . PRO A 1 323 ? -20.303 70.357 84.153 1.00 23.51 323 PRO A C 1
ATOM 2583 O O . PRO A 1 323 ? -19.219 69.790 84.251 1.00 26.32 323 PRO A O 1
ATOM 2587 N N . ASP A 1 324 ? -20.474 71.434 83.398 1.00 22.39 324 ASP A N 1
ATOM 2588 C CA . ASP A 1 324 ? -19.357 71.996 82.647 1.00 23.93 324 ASP A CA 1
ATOM 2589 C C . ASP A 1 324 ? -18.476 72.991 83.391 1.00 23.66 324 ASP A C 1
ATOM 2590 O O . ASP A 1 324 ? -18.263 74.115 82.934 1.00 22.12 324 ASP A O 1
ATOM 2595 N N . SER A 1 325 ? -17.996 72.600 84.559 1.00 24.02 325 SER A N 1
ATOM 2596 C CA . SER A 1 325 ? -17.134 73.482 85.310 1.00 26.67 325 SER A CA 1
ATOM 2597 C C . SER A 1 325 ? -15.806 72.777 85.398 1.00 29.86 325 SER A C 1
ATOM 2598 O O . SER A 1 325 ? -15.684 71.711 85.981 1.00 30.02 325 SER A O 1
ATOM 2601 N N . GLY A 1 326 ? -14.817 73.380 84.763 1.00 35.54 326 GLY A N 1
ATOM 2602 C CA . GLY A 1 326 ? -13.486 72.829 84.710 1.00 38.58 326 GLY A CA 1
ATOM 2603 C C . GLY A 1 326 ? -13.014 71.976 85.862 1.00 41.25 326 GLY A C 1
ATOM 2604 O O . GLY A 1 326 ? -13.027 70.741 85.770 1.00 42.56 326 GLY A O 1
ATOM 2605 N N . ASP A 1 327 ? -12.667 72.612 86.974 1.00 41.08 327 ASP A N 1
ATOM 2606 C CA . ASP A 1 327 ? -12.135 71.849 88.089 1.00 42.51 327 ASP A CA 1
ATOM 2607 C C . ASP A 1 327 ? -12.960 71.630 89.349 1.00 40.51 327 ASP A C 1
ATOM 2608 O O . ASP A 1 327 ? -12.413 71.543 90.443 1.00 39.27 327 ASP A O 1
ATOM 2613 N N . THR A 1 328 ? -14.270 71.483 89.194 1.00 39.74 328 THR A N 1
ATOM 2614 C CA . THR A 1 328 ? -15.146 71.233 90.333 1.00 36.47 328 THR A CA 1
ATOM 2615 C C . THR A 1 328 ? -16.225 70.240 89.931 1.00 37.25 328 THR A C 1
ATOM 2616 O O . THR A 1 328 ? -16.728 69.497 90.768 1.00 40.72 328 THR A O 1
ATOM 2620 N N . GLY A 1 329 ? -16.547 70.198 88.641 1.00 36.01 329 GLY A N 1
ATOM 2621 C CA . GLY A 1 329 ? -17.613 69.329 88.170 1.00 33.95 329 GLY A CA 1
ATOM 2622 C C . GLY A 1 329 ? -18.886 69.939 88.731 1.00 33.26 329 GLY A C 1
ATOM 2623 O O . GLY A 1 329 ? -18.861 71.117 89.125 1.00 34.89 329 GLY A O 1
ATOM 2624 N N . GLY A 1 330 ? -19.965 69.166 88.824 1.00 31.13 330 GLY A N 1
ATOM 2625 C CA . GLY A 1 330 ? -21.203 69.700 89.374 1.00 30.26 330 GLY A CA 1
ATOM 2626 C C . GLY A 1 330 ? -22.167 68.641 89.892 1.00 30.19 330 GLY A C 1
ATOM 2627 O O . GLY A 1 330 ? -21.817 67.454 89.958 1.00 31.86 330 GLY A O 1
ATOM 2628 N N . ILE A 1 331 ? -23.357 69.068 90.309 1.00 25.86 331 ILE A N 1
ATOM 2629 C CA . ILE A 1 331 ? -24.357 68.134 90.802 1.00 25.48 331 ILE A CA 1
ATOM 2630 C C . ILE A 1 331 ? -24.902 67.298 89.640 1.00 25.79 331 ILE A C 1
ATOM 2631 O O . ILE A 1 331 ? -25.074 66.095 89.782 1.00 30.19 331 ILE A O 1
ATOM 2636 N N . LEU A 1 332 ? -25.175 67.921 88.499 1.00 23.72 332 LEU A N 1
ATOM 2637 C CA . LEU A 1 332 ? -25.673 67.193 87.343 1.00 22.55 332 LEU A CA 1
ATOM 2638 C C . LEU A 1 332 ? -24.484 66.615 86.642 1.00 24.65 332 LEU A C 1
ATOM 2639 O O . LEU A 1 332 ? -23.374 67.090 86.820 1.00 24.86 332 LEU A O 1
ATOM 2644 N N . LYS A 1 333 ? -24.722 65.579 85.852 1.00 29.08 333 LYS A N 1
ATOM 2645 C CA . LYS A 1 333 ? -23.668 64.956 85.078 1.00 31.27 333 LYS A CA 1
ATOM 2646 C C . LYS A 1 333 ? -23.693 65.536 83.672 1.00 31.91 333 LYS A C 1
ATOM 2647 O O . LYS A 1 333 ? -24.531 66.387 83.361 1.00 29.85 333 LYS A O 1
ATOM 2653 N N . ASP A 1 334 ? -22.771 65.072 82.834 1.00 36.26 334 ASP A N 1
ATOM 2654 C CA . ASP A 1 334 ? -22.615 65.546 81.458 1.00 39.44 334 ASP A CA 1
ATOM 2655 C C . ASP A 1 334 ? -23.863 65.509 80.577 1.00 40.24 334 ASP A C 1
ATOM 2656 O O . ASP A 1 334 ? -23.898 66.138 79.510 1.00 43.40 334 ASP A O 1
ATOM 2661 N N . ASP A 1 335 ? -24.894 64.794 81.010 1.00 38.96 335 ASP A N 1
ATOM 2662 C CA . ASP A 1 335 ? -26.128 64.735 80.228 1.00 38.05 335 ASP A CA 1
ATOM 2663 C C . ASP A 1 335 ? -27.171 65.770 80.648 1.00 37.80 335 ASP A C 1
ATOM 2664 O O . ASP A 1 335 ? -28.275 65.801 80.085 1.00 41.02 335 ASP A O 1
ATOM 2669 N N . TRP A 1 336 ? -26.841 66.590 81.650 1.00 34.02 336 TRP A N 1
ATOM 2670 C CA . TRP A 1 336 ? -27.764 67.618 82.144 1.00 31.90 336 TRP A CA 1
ATOM 2671 C C . TRP A 1 336 ? -29.070 66.998 82.609 1.00 30.64 336 TRP A C 1
ATOM 2672 O O . TRP A 1 336 ? -30.139 67.556 82.409 1.00 30.53 336 TRP A O 1
ATOM 2683 N N . GLN A 1 337 ? -28.972 65.860 83.272 1.00 31.86 337 GLN A N 1
ATOM 2684 C CA . GLN A 1 337 ? -30.161 65.158 83.709 1.00 35.23 337 GLN A CA 1
ATOM 2685 C C . GLN A 1 337 ? -29.847 64.248 84.885 1.00 32.90 337 GLN A C 1
ATOM 2686 O O . GLN A 1 337 ? -30.519 64.300 85.906 1.00 33.37 337 GLN A O 1
ATOM 2692 N N . THR A 1 338 ? -28.841 63.401 84.729 1.00 29.07 338 THR A N 1
ATOM 2693 C CA . THR A 1 338 ? -28.446 62.491 85.782 1.00 30.90 338 THR A CA 1
ATOM 2694 C C . THR A 1 338 ? -27.759 63.230 86.918 1.00 33.20 338 THR A C 1
ATOM 2695 O O . THR A 1 338 ? -26.821 63.997 86.696 1.00 37.66 338 THR A O 1
ATOM 2699 N N . VAL A 1 339 ? -28.227 62.998 88.135 1.00 31.20 339 VAL A N 1
ATOM 2700 C CA . VAL A 1 339 ? -27.652 63.638 89.302 1.00 29.91 339 VAL A CA 1
ATOM 2701 C C . VAL A 1 339 ? -26.450 62.830 89.763 1.00 30.99 339 VAL A C 1
ATOM 2702 O O . VAL A 1 339 ? -26.359 61.632 89.513 1.00 32.77 339 VAL A O 1
ATOM 2706 N N . ASP A 1 340 ? -25.489 63.503 90.372 1.00 31.70 340 ASP A N 1
ATOM 2707 C CA . ASP A 1 340 ? -24.316 62.844 90.907 1.00 32.06 340 ASP A CA 1
ATOM 2708 C C . ASP A 1 340 ? -24.760 62.666 92.356 1.00 33.57 340 ASP A C 1
ATOM 2709 O O . ASP A 1 340 ? -24.434 63.467 93.231 1.00 32.37 340 ASP A O 1
ATOM 2714 N N . THR A 1 341 ? -25.566 61.638 92.587 1.00 36.45 341 THR A N 1
ATOM 2715 C CA . THR A 1 341 ? -26.131 61.353 93.914 1.00 39.28 341 THR A CA 1
ATOM 2716 C C . THR A 1 341 ? -25.112 61.245 95.030 1.00 39.50 341 THR A C 1
ATOM 2717 O O . THR A 1 341 ? -25.430 61.400 96.204 1.00 41.31 341 THR A O 1
ATOM 2721 N N . VAL A 1 342 ? -23.886 60.954 94.644 1.00 40.72 342 VAL A N 1
ATOM 2722 C CA . VAL A 1 342 ? -22.791 60.817 95.573 1.00 41.54 342 VAL A CA 1
ATOM 2723 C C . VAL A 1 342 ? -22.386 62.196 96.116 1.00 40.47 342 VAL A C 1
ATOM 2724 O O . VAL A 1 342 ? -22.394 62.426 97.329 1.00 41.54 342 VAL A O 1
ATOM 2728 N N . LYS A 1 343 ? -21.993 63.094 95.217 1.00 38.21 343 LYS A N 1
ATOM 2729 C CA . LYS A 1 343 ? -21.588 64.444 95.596 1.00 34.52 343 LYS A CA 1
ATOM 2730 C C . LYS A 1 343 ? -22.771 65.088 96.289 1.00 32.48 343 LYS A C 1
ATOM 2731 O O . LYS A 1 343 ? -22.630 65.680 97.352 1.00 32.04 343 LYS A O 1
ATOM 2737 N N . ASP A 1 344 ? -23.955 64.892 95.726 1.00 29.43 344 ASP A N 1
ATOM 2738 C CA . ASP A 1 344 ? -25.163 65.433 96.316 1.00 29.82 344 ASP A CA 1
ATOM 2739 C C . ASP A 1 344 ? -25.369 64.886 97.728 1.00 32.06 344 ASP A C 1
ATOM 2740 O O . ASP A 1 344 ? -25.925 65.575 98.592 1.00 35.00 344 ASP A O 1
ATOM 2745 N N . GLY A 1 345 ? -24.906 63.659 97.962 1.00 31.45 345 GLY A N 1
ATOM 2746 C CA . GLY A 1 345 ? -25.037 63.030 99.267 1.00 31.46 345 GLY A CA 1
ATOM 2747 C C . GLY A 1 345 ? -24.277 63.754 100.362 1.00 32.24 345 GLY A C 1
ATOM 2748 O O . GLY A 1 345 ? -24.740 63.834 101.484 1.00 33.60 345 GLY A O 1
ATOM 2749 N N . TYR A 1 346 ? -23.115 64.298 100.041 1.00 32.89 346 TYR A N 1
ATOM 2750 C CA . TYR A 1 346 ? -22.330 65.016 101.028 1.00 32.34 346 TYR A CA 1
ATOM 2751 C C . TYR A 1 346 ? -22.994 66.278 101.561 1.00 32.86 346 TYR A C 1
ATOM 2752 O O . TYR A 1 346 ? -22.749 66.674 102.689 1.00 37.85 346 TYR A O 1
ATOM 2761 N N . LEU A 1 347 ? -23.800 66.939 100.751 1.00 33.76 347 LEU A N 1
ATOM 2762 C CA . LEU A 1 347 ? -24.417 68.199 101.174 1.00 33.63 347 LEU A CA 1
ATOM 2763 C C . LEU A 1 347 ? -25.672 68.037 102.007 1.00 33.72 347 LEU A C 1
ATOM 2764 O O . LEU A 1 347 ? -26.163 69.011 102.588 1.00 35.36 347 LEU A O 1
ATOM 2769 N N . ALA A 1 348 ? -26.168 66.809 102.110 1.00 33.67 348 ALA A N 1
ATOM 2770 C CA . ALA A 1 348 ? -27.397 66.547 102.862 1.00 33.68 348 ALA A CA 1
ATOM 2771 C C . ALA A 1 348 ? -27.528 67.067 104.312 1.00 32.46 348 ALA A C 1
ATOM 2772 O O . ALA A 1 348 ? -28.585 67.603 104.667 1.00 35.00 348 ALA A O 1
ATOM 2774 N N . PRO A 1 349 ? -26.493 66.900 105.174 1.00 31.78 349 PRO A N 1
ATOM 2775 C CA . PRO A 1 349 ? -26.659 67.408 106.545 1.00 30.97 349 PRO A CA 1
ATOM 2776 C C . PRO A 1 349 ? -26.814 68.914 106.687 1.00 28.97 349 PRO A C 1
ATOM 2777 O O . PRO A 1 349 ? -27.261 69.380 107.728 1.00 27.24 349 PRO A O 1
ATOM 2781 N N . ILE A 1 350 ? -26.462 69.666 105.645 1.00 26.69 350 ILE A N 1
ATOM 2782 C CA . ILE A 1 350 ? -26.565 71.119 105.699 1.00 23.63 350 ILE A CA 1
ATOM 2783 C C . ILE A 1 350 ? -27.650 71.731 104.810 1.00 25.71 350 ILE A C 1
ATOM 2784 O O . ILE A 1 350 ? -27.781 72.957 104.732 1.00 23.67 350 ILE A O 1
ATOM 2789 N N . LYS A 1 351 ? -28.429 70.891 104.126 1.00 25.96 351 LYS A N 1
ATOM 2790 C CA . LYS A 1 351 ? -29.528 71.417 103.321 1.00 26.26 351 LYS A CA 1
ATOM 2791 C C . LYS A 1 351 ? -30.618 71.852 104.296 1.00 27.14 351 LYS A C 1
ATOM 2792 O O . LYS A 1 351 ? -30.662 71.398 105.434 1.00 31.73 351 LYS A O 1
ATOM 2798 N N . SER A 1 352 ? -31.471 72.769 103.879 1.00 27.27 352 SER A N 1
ATOM 2799 C CA . SER A 1 352 ? -32.546 73.262 104.720 1.00 26.08 352 SER A CA 1
ATOM 2800 C C . SER A 1 352 ? -33.833 73.007 103.936 1.00 28.28 352 SER A C 1
ATOM 2801 O O . SER A 1 352 ? -33.886 72.102 103.099 1.00 31.56 352 SER A O 1
ATOM 2804 N N . SER A 1 353 ? -34.858 73.817 104.146 1.00 29.26 353 SER A N 1
ATOM 2805 C CA . SER A 1 353 ? -36.111 73.604 103.432 1.00 32.09 353 SER A CA 1
ATOM 2806 C C . SER A 1 353 ? -36.472 74.675 102.395 1.00 31.95 353 SER A C 1
ATOM 2807 O O . SER A 1 353 ? -36.022 75.832 102.461 1.00 33.28 353 SER A O 1
ATOM 2810 N N . ILE A 1 354 ? -37.320 74.272 101.457 1.00 30.35 354 ILE A N 1
ATOM 2811 C CA . ILE A 1 354 ? -37.804 75.143 100.395 1.00 28.84 354 ILE A CA 1
ATOM 2812 C C . ILE A 1 354 ? -38.618 76.276 101.058 1.00 27.84 354 ILE A C 1
ATOM 2813 O O . ILE A 1 354 ? -39.183 76.096 102.129 1.00 28.87 354 ILE A O 1
ATOM 2818 N N .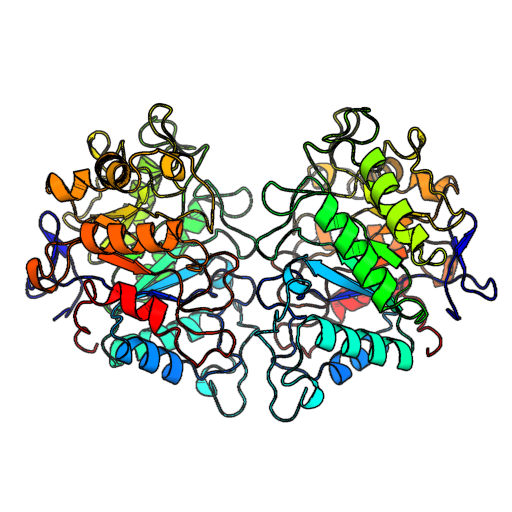 PHE A 1 355 ? -38.630 77.448 100.443 1.00 26.55 355 PHE A N 1
ATOM 2819 C CA . PHE A 1 355 ? -39.345 78.583 100.990 1.00 26.43 355 PHE A CA 1
ATOM 2820 C C . PHE A 1 355 ? -40.761 78.657 100.477 1.00 28.51 355 PHE A C 1
ATOM 2821 O O . PHE A 1 355 ? -41.198 77.836 99.659 1.00 26.15 355 PHE A O 1
ATOM 2829 N N . ASP A 1 356 ? -41.470 79.669 100.964 1.00 31.10 356 ASP A N 1
ATOM 2830 C CA . ASP A 1 356 ? -42.847 79.903 100.590 1.00 35.69 356 ASP A CA 1
ATOM 2831 C C . ASP A 1 356 ? -42.869 80.480 99.201 1.00 36.46 356 ASP A C 1
ATOM 2832 O O . ASP A 1 356 ? -41.979 81.233 98.823 1.00 37.86 356 ASP A O 1
ATOM 2837 N N . PRO A 1 357 ? -43.877 80.102 98.408 1.00 37.39 357 PRO A N 1
ATOM 2838 C CA . PRO A 1 357 ? -44.017 80.604 97.046 1.00 35.94 357 PRO A CA 1
ATOM 2839 C C . PRO A 1 357 ? -44.125 82.119 97.143 1.00 36.78 357 PRO A C 1
ATOM 2840 O O . PRO A 1 357 ? -44.515 82.621 98.180 1.00 34.39 357 PRO A O 1
ATOM 2844 N N . VAL A 1 358 ? -43.712 82.827 96.090 1.00 40.31 358 VAL A N 1
ATOM 2845 C CA . VAL A 1 358 ? -43.790 84.292 96.019 1.00 43.03 358 VAL A CA 1
ATOM 2846 C C . VAL A 1 358 ? -44.781 84.666 94.890 1.00 47.92 358 VAL A C 1
ATOM 2847 O O . VAL A 1 358 ? -44.551 84.285 93.709 1.00 51.10 358 VAL A O 1
ATOM 2852 N N . ALA B 1 1 ? -5.770 71.347 44.525 1.00 37.74 1 ALA B N 1
ATOM 2853 C CA . ALA B 1 1 ? -4.436 70.981 45.083 1.00 33.36 1 ALA B CA 1
ATOM 2854 C C . ALA B 1 1 ? -4.573 70.649 46.561 1.00 31.14 1 ALA B C 1
ATOM 2855 O O . ALA B 1 1 ? -5.679 70.650 47.099 1.00 31.16 1 ALA B O 1
ATOM 2857 N N . GLY B 1 2 ? -3.445 70.381 47.208 1.00 28.51 2 GLY B N 1
ATOM 2858 C CA . GLY B 1 2 ? -3.455 70.069 48.619 1.00 28.09 2 GLY B CA 1
ATOM 2859 C C . GLY B 1 2 ? -3.409 68.595 48.937 1.00 26.67 2 GLY B C 1
ATOM 2860 O O . GLY B 1 2 ? -3.634 68.206 50.070 1.00 27.15 2 GLY B O 1
ATOM 2861 N N . GLY B 1 3 ? -3.084 67.774 47.954 1.00 26.52 3 GLY B N 1
ATOM 2862 C CA . GLY B 1 3 ? -3.037 66.349 48.207 1.00 26.25 3 GLY B CA 1
ATOM 2863 C C . GLY B 1 3 ? -1.839 65.917 49.026 1.00 26.22 3 GLY B C 1
ATOM 2864 O O . GLY B 1 3 ? -0.747 66.481 48.877 1.00 27.36 3 GLY B O 1
ATOM 2865 N N . GLY B 1 4 ? -2.057 64.930 49.894 1.00 24.38 4 GLY B N 1
ATOM 2866 C CA . GLY B 1 4 ? -0.994 64.385 50.727 1.00 24.87 4 GLY B CA 1
ATOM 2867 C C . GLY B 1 4 ? -0.461 65.333 51.780 1.00 26.38 4 GLY B C 1
ATOM 2868 O O . GLY B 1 4 ? -0.926 66.477 51.895 1.00 28.45 4 GLY B O 1
ATOM 2869 N N . TYR B 1 5 ? 0.505 64.863 52.561 1.00 25.05 5 TYR B N 1
ATOM 2870 C CA . TYR B 1 5 ? 1.092 65.703 53.597 1.00 23.97 5 TYR B CA 1
ATOM 2871 C C . TYR B 1 5 ? 1.904 66.803 52.934 1.00 24.14 5 TYR B C 1
ATOM 2872 O O . TYR B 1 5 ? 2.435 66.606 51.843 1.00 25.48 5 TYR B O 1
ATOM 2881 N N . TRP B 1 6 ? 2.004 67.950 53.597 1.00 23.26 6 TRP B N 1
ATOM 2882 C CA . TRP B 1 6 ? 2.721 69.101 53.060 1.00 23.29 6 TRP B CA 1
ATOM 2883 C C . TRP B 1 6 ? 4.137 69.329 53.596 1.00 24.63 6 TRP B C 1
ATOM 2884 O O . TRP B 1 6 ? 4.549 68.730 54.585 1.00 24.69 6 TRP B O 1
ATOM 2895 N N . HIS B 1 7 ? 4.873 70.215 52.929 1.00 26.02 7 HIS B N 1
ATOM 2896 C CA . HIS B 1 7 ? 6.235 70.564 53.324 1.00 26.42 7 HIS B CA 1
ATOM 2897 C C . HIS B 1 7 ? 6.510 72.008 52.931 1.00 24.50 7 HIS B C 1
ATOM 2898 O O . HIS B 1 7 ? 5.832 72.558 52.081 1.00 24.79 7 HIS B O 1
ATOM 2905 N N . THR B 1 8 ? 7.489 72.638 53.551 1.00 25.22 8 THR B N 1
ATOM 2906 C CA . THR B 1 8 ? 7.774 74.018 53.217 1.00 25.88 8 THR B CA 1
ATOM 2907 C C . THR B 1 8 ? 8.870 74.109 52.180 1.00 26.48 8 THR B C 1
ATOM 2908 O O . THR B 1 8 ? 9.627 73.159 51.983 1.00 28.35 8 THR B O 1
ATOM 2912 N N . SER B 1 9 ? 8.937 75.250 51.510 1.00 26.14 9 SER B N 1
ATOM 2913 C CA . SER B 1 9 ? 9.965 75.525 50.515 1.00 29.28 9 SER B CA 1
ATOM 2914 C C . SER B 1 9 ? 10.131 77.028 50.572 1.00 26.96 9 SER B C 1
ATOM 2915 O O . SER B 1 9 ? 9.290 77.748 50.062 1.00 29.31 9 SER B O 1
ATOM 2918 N N . GLY B 1 10 ? 11.178 77.502 51.242 1.00 26.41 10 GLY B N 1
ATOM 2919 C CA . GLY B 1 10 ? 11.384 78.933 51.374 1.00 23.10 10 GLY B CA 1
ATOM 2920 C C . GLY B 1 10 ? 10.258 79.475 52.221 1.00 24.08 10 GLY B C 1
ATOM 2921 O O . GLY B 1 10 ? 10.002 78.959 53.310 1.00 26.95 10 GLY B O 1
ATOM 2922 N N . ARG B 1 11 ? 9.538 80.459 51.702 1.00 25.19 11 ARG B N 1
ATOM 2923 C CA . ARG B 1 11 ? 8.429 81.050 52.426 1.00 26.23 11 ARG B CA 1
ATOM 2924 C C . ARG B 1 11 ? 7.047 80.535 52.005 1.00 27.93 11 ARG B C 1
ATOM 2925 O O . ARG B 1 11 ? 6.037 81.131 52.375 1.00 30.82 11 ARG B O 1
ATOM 2933 N N . GLU B 1 12 ? 6.995 79.430 51.263 1.00 26.53 12 GLU B N 1
ATOM 2934 C CA . GLU B 1 12 ? 5.728 78.850 50.817 1.00 25.17 12 GLU B CA 1
ATOM 2935 C C . GLU B 1 12 ? 5.557 77.445 51.352 1.00 24.71 12 GLU B C 1
ATOM 2936 O O . GLU B 1 12 ? 6.530 76.794 51.752 1.00 21.70 12 GLU B O 1
ATOM 2942 N N . ILE B 1 13 ? 4.320 76.959 51.314 1.00 23.31 13 ILE B N 1
ATOM 2943 C CA . ILE B 1 13 ? 4.015 75.602 51.741 1.00 21.21 13 ILE B CA 1
ATOM 2944 C C . ILE B 1 13 ? 3.612 74.944 50.432 1.00 21.89 13 ILE B C 1
ATOM 2945 O O . ILE B 1 13 ? 3.034 75.618 49.586 1.00 23.80 13 ILE B O 1
ATOM 2950 N N . LEU B 1 14 ? 3.941 73.670 50.230 1.00 21.15 14 LEU B N 1
ATOM 2951 C CA . LEU B 1 14 ? 3.592 72.981 48.987 1.00 22.73 14 LEU B CA 1
ATOM 2952 C C . LEU B 1 14 ? 2.995 71.632 49.305 1.00 24.69 14 LEU B C 1
ATOM 2953 O O . LEU B 1 14 ? 3.327 71.054 50.331 1.00 27.51 14 LEU B O 1
ATOM 2958 N N . ASP B 1 15 ? 2.138 71.108 48.427 1.00 26.07 15 ASP B N 1
ATOM 2959 C CA . ASP B 1 15 ? 1.540 69.805 48.679 1.00 25.46 15 ASP B CA 1
ATOM 2960 C C . ASP B 1 15 ? 2.490 68.705 48.248 1.00 24.67 15 ASP B C 1
ATOM 2961 O O . ASP B 1 15 ? 3.621 68.976 47.849 1.00 20.40 15 ASP B O 1
ATOM 2966 N N . ALA B 1 16 ? 2.024 67.471 48.271 1.00 25.61 16 ALA B N 1
ATOM 2967 C CA . ALA B 1 16 ? 2.900 66.373 47.914 1.00 30.39 16 ALA B CA 1
ATOM 2968 C C . ALA B 1 16 ? 3.343 66.392 46.456 1.00 35.40 16 ALA B C 1
ATOM 2969 O O . ALA B 1 16 ? 4.335 65.755 46.096 1.00 38.59 16 ALA B O 1
ATOM 2971 N N . ASN B 1 17 ? 2.614 67.122 45.617 1.00 38.16 17 ASN B N 1
ATOM 2972 C CA . ASN B 1 17 ? 2.956 67.214 44.203 1.00 37.23 17 ASN B CA 1
ATOM 2973 C C . ASN B 1 17 ? 3.715 68.505 43.910 1.00 39.19 17 ASN B C 1
ATOM 2974 O O . ASN B 1 17 ? 3.836 68.904 42.755 1.00 41.20 17 ASN B O 1
ATOM 2979 N N . ASN B 1 18 ? 4.192 69.171 44.962 1.00 37.13 18 ASN B N 1
ATOM 2980 C CA . ASN B 1 18 ? 4.940 70.426 44.863 1.00 33.93 18 ASN B CA 1
ATOM 2981 C C . ASN B 1 18 ? 4.177 71.647 44.396 1.00 32.86 18 ASN B C 1
ATOM 2982 O O . ASN B 1 18 ? 4.771 72.660 44.014 1.00 32.40 18 ASN B O 1
ATOM 2987 N N . VAL B 1 19 ? 2.857 71.561 44.462 1.00 30.89 19 VAL B N 1
ATOM 2988 C CA . VAL B 1 19 ? 2.003 72.675 44.087 1.00 29.69 19 VAL B CA 1
ATOM 2989 C C . VAL B 1 19 ? 1.805 73.566 45.311 1.00 29.59 19 VAL B C 1
ATOM 2990 O O . VAL B 1 19 ? 1.558 73.067 46.400 1.00 32.82 19 VAL B O 1
ATOM 2994 N N . PRO B 1 20 ? 1.920 74.887 45.155 1.00 28.74 20 PRO B N 1
ATOM 2995 C CA . PRO B 1 20 ? 1.734 75.819 46.265 1.00 27.78 20 PRO B CA 1
ATOM 2996 C C . PRO B 1 20 ? 0.285 75.807 46.747 1.00 28.94 20 PRO B C 1
ATOM 2997 O O . PRO B 1 20 ? -0.636 75.798 45.936 1.00 30.85 20 PRO B O 1
ATOM 3001 N N . VAL B 1 21 ? 0.094 75.779 48.065 1.00 27.63 21 VAL B N 1
ATOM 3002 C CA . VAL B 1 21 ? -1.233 75.797 48.689 1.00 22.79 21 VAL B CA 1
ATOM 3003 C C . VAL B 1 21 ? -1.184 76.916 49.730 1.00 21.57 21 VAL B C 1
ATOM 3004 O O . VAL B 1 21 ? -0.112 77.210 50.258 1.00 21.02 21 VAL B O 1
ATOM 3008 N N . ARG B 1 22 ? -2.300 77.609 49.933 1.00 19.73 22 ARG B N 1
ATOM 3009 C CA . ARG B 1 22 ? -2.356 78.694 50.905 1.00 18.99 22 ARG B CA 1
ATOM 3010 C C . ARG B 1 22 ? -3.397 78.348 51.947 1.00 21.32 22 ARG B C 1
ATOM 3011 O O . ARG B 1 22 ? -4.546 78.072 51.601 1.00 22.13 22 ARG B O 1
ATOM 3019 N N . ILE B 1 23 ? -2.991 78.331 53.215 1.00 21.35 23 ILE B N 1
ATOM 3020 C CA . ILE B 1 23 ? -3.907 78.058 54.303 1.00 19.91 23 ILE B CA 1
ATOM 3021 C C . ILE B 1 23 ? -4.669 79.371 54.434 1.00 20.05 23 ILE B C 1
ATOM 3022 O O . ILE B 1 23 ? -4.066 80.408 54.724 1.00 19.77 23 ILE B O 1
ATOM 3027 N N . ALA B 1 24 ? -5.965 79.336 54.134 1.00 18.70 24 ALA B N 1
ATOM 3028 C CA . ALA B 1 24 ? -6.813 80.514 54.210 1.00 20.88 24 ALA B CA 1
ATOM 3029 C C . ALA B 1 24 ? -8.120 80.059 54.845 1.00 21.66 24 ALA B C 1
ATOM 3030 O O . ALA B 1 24 ? -9.117 79.787 54.154 1.00 24.09 24 ALA B O 1
ATOM 3032 N N . GLY B 1 25 ? -8.115 80.002 56.177 1.00 21.37 25 GLY B N 1
ATOM 3033 C CA . GLY B 1 25 ? -9.264 79.503 56.901 1.00 17.17 25 GLY B CA 1
ATOM 3034 C C . GLY B 1 25 ? -9.818 80.179 58.131 1.00 17.10 25 GLY B C 1
ATOM 3035 O O . GLY B 1 25 ? -9.773 81.407 58.285 1.00 16.82 25 GLY B O 1
ATOM 3036 N N . ILE B 1 26 ? -10.302 79.355 59.050 1.00 14.92 26 ILE B N 1
ATOM 3037 C CA . ILE B 1 26 ? -10.960 79.877 60.221 1.00 15.20 26 ILE B CA 1
ATOM 3038 C C . ILE B 1 26 ? -10.821 78.998 61.461 1.00 15.89 26 ILE B C 1
ATOM 3039 O O . ILE B 1 26 ? -10.504 77.805 61.367 1.00 15.83 26 ILE B O 1
ATOM 3044 N N . ASN B 1 27 ? -11.030 79.632 62.617 1.00 17.67 27 ASN B N 1
ATOM 3045 C CA . ASN B 1 27 ? -10.980 79.011 63.946 1.00 17.64 27 ASN B CA 1
ATOM 3046 C C . ASN B 1 27 ? -12.390 78.596 64.402 1.00 17.48 27 ASN B C 1
ATOM 3047 O O . ASN B 1 27 ? -13.310 79.426 64.426 1.00 21.20 27 ASN B O 1
ATOM 3052 N N . TRP B 1 28 ? -12.584 77.332 64.741 1.00 14.86 28 TRP B N 1
ATOM 3053 C CA 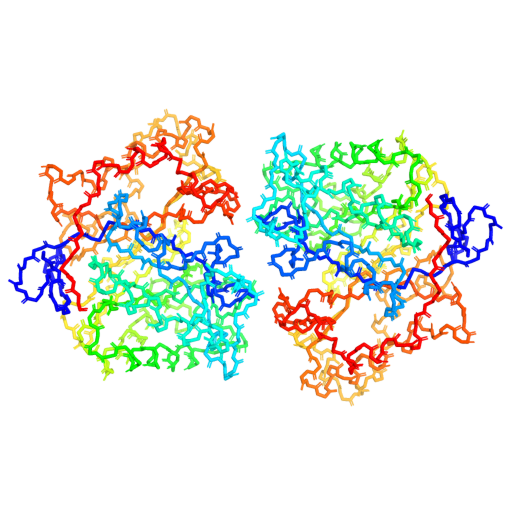. TRP B 1 28 ? -13.876 76.897 65.244 1.00 15.02 28 TRP B CA 1
ATOM 3054 C C . TRP B 1 28 ? -13.482 76.331 66.594 1.00 15.72 28 TRP B C 1
ATOM 3055 O O . TRP B 1 28 ? -12.848 75.279 66.678 1.00 16.83 28 TRP B O 1
ATOM 3066 N N . PHE B 1 29 ? -13.783 77.084 67.651 1.00 18.39 29 PHE B N 1
ATOM 3067 C CA . PHE B 1 29 ? -13.399 76.689 69.004 1.00 16.79 29 PHE B CA 1
ATOM 3068 C C . PHE B 1 29 ? -14.457 76.008 69.859 1.00 17.69 29 PHE B C 1
ATOM 3069 O O . PHE B 1 29 ? -15.664 76.193 69.639 1.00 18.10 29 PHE B O 1
ATOM 3077 N N . GLY B 1 30 ? -13.973 75.260 70.859 1.00 16.25 30 GLY B N 1
ATOM 3078 C CA . GLY B 1 30 ? -14.834 74.557 71.785 1.00 16.39 30 GLY B CA 1
ATOM 3079 C C . GLY B 1 30 ? -14.186 73.372 72.480 1.00 17.37 30 GLY B C 1
ATOM 3080 O O . GLY B 1 30 ? -14.407 73.159 73.680 1.00 16.02 30 GLY B O 1
ATOM 3081 N N . PHE B 1 31 ? -13.383 72.594 71.755 1.00 16.57 31 PHE B N 1
ATOM 3082 C CA . PHE B 1 31 ? -12.739 71.420 72.360 1.00 18.77 31 PHE B CA 1
ATOM 3083 C C . PHE B 1 31 ? -11.840 71.718 73.544 1.00 19.25 31 PHE B C 1
ATOM 3084 O O . PHE B 1 31 ? -11.511 70.804 74.294 1.00 19.65 31 PHE B O 1
ATOM 3092 N N . GLU B 1 32 ? -11.441 72.987 73.684 1.00 20.03 32 GLU B N 1
ATOM 3093 C CA . GLU B 1 32 ? -10.568 73.470 74.754 1.00 18.29 32 GLU B CA 1
ATOM 3094 C C . GLU B 1 32 ? -11.322 74.040 75.948 1.00 18.67 32 GLU B C 1
ATOM 3095 O O . GLU B 1 32 ? -10.709 74.412 76.947 1.00 19.73 32 GLU B O 1
ATOM 3101 N N . THR B 1 33 ? -12.628 74.232 75.785 1.00 19.71 33 THR B N 1
ATOM 3102 C CA . THR B 1 33 ? -13.460 74.760 76.860 1.00 20.88 33 THR B CA 1
ATOM 3103 C C . THR B 1 33 ? -14.015 73.579 77.654 1.00 22.41 33 THR B C 1
ATOM 3104 O O . THR B 1 33 ? -13.882 72.432 77.230 1.00 21.59 33 THR B O 1
ATOM 3108 N N . CYS B 1 34 ? -14.665 73.852 78.782 1.00 23.51 34 CYS B N 1
ATOM 3109 C CA . CYS B 1 34 ? -15.214 72.777 79.593 1.00 25.29 34 CYS B CA 1
ATOM 3110 C C . CYS B 1 34 ? -16.482 72.122 79.039 1.00 25.29 34 CYS B C 1
ATOM 3111 O O . CYS B 1 34 ? -17.183 71.415 79.762 1.00 25.72 34 CYS B O 1
ATOM 3114 N N . ASN B 1 35 ? -16.782 72.369 77.762 1.00 24.04 35 ASN B N 1
ATOM 3115 C CA . ASN B 1 35 ? -17.914 71.711 77.116 1.00 21.99 35 ASN B CA 1
ATOM 3116 C C . ASN B 1 35 ? -17.389 70.488 76.375 1.00 22.16 35 ASN B C 1
ATOM 3117 O O . ASN B 1 35 ? -18.152 69.598 76.030 1.00 23.59 35 ASN B O 1
ATOM 3122 N N . TYR B 1 36 ? -16.072 70.449 76.161 1.00 21.87 36 TYR B N 1
ATOM 3123 C CA . TYR B 1 36 ? -15.379 69.331 75.516 1.00 21.65 36 TYR B CA 1
ATOM 3124 C C . TYR B 1 36 ? -15.793 69.005 74.092 1.00 22.39 36 TYR B C 1
ATOM 3125 O O . TYR B 1 36 ? -15.600 67.882 73.621 1.00 20.98 36 TYR B O 1
ATOM 3134 N N . VAL B 1 37 ? -16.307 70.005 73.388 1.00 24.56 37 VAL B N 1
ATOM 3135 C CA . VAL B 1 37 ? -16.753 69.829 72.008 1.00 25.32 37 VAL B CA 1
ATOM 3136 C C . VAL B 1 37 ? -16.924 71.213 71.349 1.00 26.65 37 VAL B C 1
ATOM 3137 O O . VAL B 1 37 ? -17.189 72.201 72.046 1.00 29.30 37 VAL B O 1
ATOM 3141 N N . VAL B 1 38 ? -16.686 71.316 70.038 1.00 25.55 38 VAL B N 1
ATOM 3142 C CA . VAL B 1 38 ? -16.852 72.604 69.351 1.00 22.37 38 VAL B CA 1
ATOM 3143 C C . VAL B 1 38 ? -18.239 73.144 69.692 1.00 20.96 38 VAL B C 1
ATOM 3144 O O . VAL B 1 38 ? -19.190 72.390 69.869 1.00 22.91 38 VAL B O 1
ATOM 3148 N N . HIS B 1 39 ? -18.339 74.445 69.844 1.00 19.75 39 HIS B N 1
ATOM 3149 C CA . HIS B 1 39 ? -19.609 75.037 70.175 1.00 21.55 39 HIS B CA 1
ATOM 3150 C C . HIS B 1 39 ? -20.522 75.122 68.975 1.00 22.72 39 HIS B C 1
ATOM 3151 O O . HIS B 1 39 ? -20.060 75.015 67.846 1.00 25.26 39 HIS B O 1
ATOM 3158 N N . GLY B 1 40 ? -21.816 75.313 69.235 1.00 22.27 40 GLY B N 1
ATOM 3159 C CA . GLY B 1 40 ? -22.780 75.467 68.169 1.00 20.43 40 GLY B CA 1
ATOM 3160 C C . GLY B 1 40 ? -23.565 74.234 67.818 1.00 22.23 40 GLY B C 1
ATOM 3161 O O . GLY B 1 40 ? -24.604 74.342 67.171 1.00 23.88 40 GLY B O 1
ATOM 3162 N N . LEU B 1 41 ? -23.115 73.070 68.274 1.00 22.82 41 LEU B N 1
ATOM 3163 C CA . LEU B 1 41 ? -23.805 71.821 67.977 1.00 22.29 41 LEU B CA 1
ATOM 3164 C C . LEU B 1 41 ? -25.126 71.677 68.740 1.00 24.73 41 LEU B C 1
ATOM 3165 O O . LEU B 1 41 ? -25.759 70.620 68.721 1.00 23.60 41 LEU B O 1
ATOM 3170 N N . TRP B 1 42 ? -25.515 72.739 69.442 1.00 27.10 42 TRP B N 1
ATOM 3171 C CA . TRP B 1 42 ? -26.774 72.776 70.178 1.00 27.41 42 TRP B CA 1
ATOM 3172 C C . TRP B 1 42 ? -27.868 73.307 69.266 1.00 30.72 42 TRP B C 1
ATOM 3173 O O . TRP B 1 42 ? -29.051 73.162 69.587 1.00 35.31 42 TRP B O 1
ATOM 3184 N N . SER B 1 43 ? -27.470 73.913 68.140 1.00 30.88 43 SER B N 1
ATOM 3185 C CA . SER B 1 43 ? -28.406 74.476 67.149 1.00 32.11 43 SER B CA 1
ATOM 3186 C C . SER B 1 43 ? -28.179 73.982 65.703 1.00 32.22 43 SER B C 1
ATOM 3187 O O . SER B 1 43 ? -29.068 74.104 64.855 1.00 35.44 43 SER B O 1
ATOM 3190 N N . ARG B 1 44 ? -27.017 73.394 65.429 1.00 28.81 44 ARG B N 1
ATOM 3191 C CA . ARG B 1 44 ? -26.707 72.951 64.085 1.00 26.51 44 ARG B CA 1
ATOM 3192 C C . ARG B 1 44 ? -26.153 71.544 64.056 1.00 26.76 44 ARG B C 1
ATOM 3193 O O . ARG B 1 44 ? -25.709 71.029 65.084 1.00 28.63 44 ARG B O 1
ATOM 3201 N N . ASP B 1 45 ? -26.247 70.890 62.900 1.00 27.24 45 ASP B N 1
ATOM 3202 C CA . ASP B 1 45 ? -25.680 69.542 62.733 1.00 27.90 45 ASP B CA 1
ATOM 3203 C C . ASP B 1 45 ? -24.196 69.803 62.409 1.00 26.59 45 ASP B C 1
ATOM 3204 O O . ASP B 1 45 ? -23.881 70.762 61.705 1.00 27.43 45 ASP B O 1
ATOM 3209 N N . TYR B 1 46 ? -23.276 68.992 62.907 1.00 26.55 46 TYR B N 1
ATOM 3210 C CA . TYR B 1 46 ? -21.869 69.251 62.614 1.00 26.94 46 TYR B CA 1
ATOM 3211 C C . TYR B 1 46 ? -21.514 69.274 61.129 1.00 29.12 46 TYR B C 1
ATOM 3212 O O . TYR B 1 46 ? -20.728 70.117 60.687 1.00 29.78 46 TYR B O 1
ATOM 3221 N N . ARG B 1 47 ? -22.110 68.372 60.352 1.00 30.75 47 ARG B N 1
ATOM 3222 C CA . ARG B 1 47 ? -21.860 68.314 58.912 1.00 30.64 47 ARG B CA 1
ATOM 3223 C C . ARG B 1 47 ? -22.349 69.566 58.207 1.00 30.96 47 ARG B C 1
ATOM 3224 O O . ARG B 1 47 ? -21.659 70.128 57.355 1.00 32.82 47 ARG B O 1
ATOM 3232 N N . SER B 1 48 ? -23.530 70.021 58.598 1.00 30.25 48 SER B N 1
ATOM 3233 C CA . SER B 1 48 ? -24.136 71.217 58.044 1.00 27.32 48 SER B CA 1
ATOM 3234 C C . SER B 1 48 ? -23.213 72.407 58.309 1.00 27.10 48 SER B C 1
ATOM 3235 O O . SER B 1 48 ? -23.059 73.300 57.473 1.00 30.43 48 SER B O 1
ATOM 3238 N N . MET B 1 49 ? -22.579 72.410 59.471 1.00 25.86 49 MET B N 1
ATOM 3239 C CA . MET B 1 49 ? -21.651 73.480 59.820 1.00 25.26 49 MET B CA 1
ATOM 3240 C C . MET B 1 49 ? -20.421 73.437 58.912 1.00 23.05 49 MET B C 1
ATOM 3241 O O . MET B 1 49 ? -20.047 74.448 58.325 1.00 22.56 49 MET B O 1
ATOM 3246 N N . LEU B 1 50 ? -19.799 72.266 58.795 1.00 22.36 50 LEU B N 1
ATOM 3247 C CA . LEU B 1 50 ? -18.621 72.111 57.953 1.00 21.71 50 LEU B CA 1
ATOM 3248 C C . LEU B 1 50 ? -18.899 72.531 56.501 1.00 25.01 50 LEU B C 1
ATOM 3249 O O . LEU B 1 50 ? -18.077 73.220 55.866 1.00 26.40 50 LEU B O 1
ATOM 3254 N N . ASP B 1 51 ? -20.081 72.183 55.995 1.00 25.71 51 ASP B N 1
ATOM 3255 C CA . ASP B 1 51 ? -20.469 72.564 54.636 1.00 26.34 51 ASP B CA 1
ATOM 3256 C C . ASP B 1 51 ? -20.578 74.074 54.469 1.00 24.69 51 ASP B C 1
ATOM 3257 O O . ASP B 1 51 ? -20.162 74.625 53.450 1.00 25.54 51 ASP B O 1
ATOM 3262 N N . GLN B 1 52 ? -21.168 74.743 55.450 1.00 23.06 52 GLN B N 1
ATOM 3263 C CA . GLN B 1 52 ? -21.328 76.182 55.348 1.00 22.42 52 GLN B CA 1
ATOM 3264 C C . GLN B 1 52 ? -19.985 76.895 55.393 1.00 23.97 52 GLN B C 1
ATOM 3265 O O . GLN B 1 52 ? -19.817 77.955 54.797 1.00 23.08 52 GLN B O 1
ATOM 3271 N N . ILE B 1 53 ? -19.022 76.309 56.100 1.00 26.12 53 ILE B N 1
ATOM 3272 C CA . ILE B 1 53 ? -17.680 76.887 56.181 1.00 25.76 53 ILE B CA 1
ATOM 3273 C C . ILE B 1 53 ? -17.043 76.783 54.803 1.00 25.81 53 ILE B C 1
ATOM 3274 O O . ILE B 1 53 ? -16.468 77.752 54.297 1.00 25.25 53 ILE B O 1
ATOM 3279 N N . LYS B 1 54 ? -17.136 75.592 54.217 1.00 26.44 54 LYS B N 1
ATOM 3280 C CA . LYS B 1 54 ? -16.604 75.336 52.883 1.00 27.50 54 LYS B CA 1
ATOM 3281 C C . LYS B 1 54 ? -17.206 76.275 51.826 1.00 29.09 54 LYS B C 1
ATOM 3282 O O . LYS B 1 54 ? -16.473 76.895 51.059 1.00 30.37 54 LYS B O 1
ATOM 3288 N N . SER B 1 55 ? -18.528 76.415 51.805 1.00 29.68 55 SER B N 1
ATOM 3289 C CA . SER B 1 55 ? -19.177 77.287 50.819 1.00 31.26 55 SER B CA 1
ATOM 3290 C C . SER B 1 55 ? -18.865 78.780 50.943 1.00 29.88 55 SER B C 1
ATOM 3291 O O . SER B 1 55 ? -19.008 79.540 49.978 1.00 32.32 55 SER B O 1
ATOM 3294 N N . LEU B 1 56 ? -18.450 79.213 52.125 1.00 28.49 56 LEU B N 1
ATOM 3295 C CA . LEU B 1 56 ? -18.105 80.617 52.319 1.00 26.01 56 LEU B CA 1
ATOM 3296 C C . LEU B 1 56 ? -16.703 80.857 51.784 1.00 24.73 56 LEU B C 1
ATOM 3297 O O . LEU B 1 56 ? -16.272 82.009 51.640 1.00 25.76 56 LEU B O 1
ATOM 3302 N N . GLY B 1 57 ? -15.987 79.763 51.511 1.00 24.25 57 GLY B N 1
ATOM 3303 C CA . GLY B 1 57 ? -14.645 79.852 50.947 1.00 24.94 57 GLY B CA 1
ATOM 3304 C C . GLY B 1 57 ? -13.448 79.628 51.853 1.00 26.35 57 GLY B C 1
ATOM 3305 O O . GLY B 1 57 ? -12.333 80.003 51.495 1.00 28.44 57 GLY B O 1
ATOM 3306 N N . TYR B 1 58 ? -13.673 79.064 53.034 1.00 25.64 58 TYR B N 1
ATOM 3307 C CA . TYR B 1 58 ? -12.595 78.802 53.975 1.00 23.72 58 TYR B CA 1
ATOM 3308 C C . TYR B 1 58 ? -12.089 77.405 53.703 1.00 23.62 58 TYR B C 1
ATOM 3309 O O . TYR B 1 58 ? -12.871 76.503 53.458 1.00 23.49 58 TYR B O 1
ATOM 3318 N N . ASN B 1 59 ? -10.778 77.226 53.706 1.00 23.65 59 ASN B N 1
ATOM 3319 C CA . ASN B 1 59 ? -10.250 75.912 53.410 1.00 24.04 59 ASN B CA 1
ATOM 3320 C C . ASN B 1 59 ? -9.602 75.171 54.557 1.00 22.66 59 ASN B C 1
ATOM 3321 O O . ASN B 1 59 ? -9.374 73.976 54.453 1.00 25.90 59 ASN B O 1
ATOM 3326 N N . THR B 1 60 ? -9.320 75.853 55.655 1.00 20.30 60 THR B N 1
ATOM 3327 C CA . THR B 1 60 ? -8.673 75.199 56.779 1.00 19.49 60 THR B CA 1
ATOM 3328 C C . THR B 1 60 ? -9.319 75.601 58.079 1.00 20.14 60 THR B C 1
ATOM 3329 O O . THR B 1 60 ? -9.815 76.721 58.216 1.00 20.10 60 THR B O 1
ATOM 3333 N N . ILE B 1 61 ? -9.362 74.665 59.017 1.00 19.92 61 ILE B N 1
ATOM 3334 C CA . ILE B 1 61 ? -9.931 74.925 60.334 1.00 20.52 61 ILE B CA 1
ATOM 3335 C C . ILE B 1 61 ? -8.841 74.747 61.388 1.00 19.19 61 ILE B C 1
ATOM 3336 O O . ILE B 1 61 ? -8.128 73.740 61.384 1.00 22.07 61 ILE B O 1
ATOM 3341 N N . ARG B 1 62 ? -8.621 75.767 62.206 1.00 17.57 62 ARG B N 1
ATOM 3342 C CA . ARG B 1 62 ? -7.666 75.638 63.298 1.00 16.36 62 ARG B CA 1
ATOM 3343 C C . ARG B 1 62 ? -8.618 75.168 64.369 1.00 16.14 62 ARG B C 1
ATOM 3344 O O . ARG B 1 62 ? -9.634 75.817 64.646 1.00 16.59 62 ARG B O 1
ATOM 3352 N N . LEU B 1 63 ? -8.339 74.005 64.919 1.00 17.00 63 LEU B N 1
ATOM 3353 C CA . LEU B 1 63 ? -9.214 73.437 65.923 1.00 19.08 63 LEU B CA 1
ATOM 3354 C C . LEU B 1 63 ? -8.549 73.451 67.314 1.00 17.79 63 LEU B C 1
ATOM 3355 O O . LEU B 1 63 ? -7.664 72.659 67.581 1.00 17.99 63 LEU B O 1
ATOM 3360 N N . PRO B 1 64 ? -8.922 74.400 68.189 1.00 18.75 64 PRO B N 1
ATOM 3361 C CA . PRO B 1 64 ? -8.319 74.441 69.522 1.00 17.01 64 PRO B CA 1
ATOM 3362 C C . PRO B 1 64 ? -8.832 73.291 70.373 1.00 19.09 64 PRO B C 1
ATOM 3363 O O . PRO B 1 64 ? -9.998 72.909 70.253 1.00 19.80 64 PRO B O 1
ATOM 3367 N N . TYR B 1 65 ? -7.960 72.741 71.217 1.00 19.20 65 TYR B N 1
ATOM 3368 C CA . TYR B 1 65 ? -8.299 71.650 72.134 1.00 19.22 65 TYR B CA 1
ATOM 3369 C C . TYR B 1 65 ? -7.489 71.857 73.445 1.00 20.65 65 TYR B C 1
ATOM 3370 O O . TYR B 1 65 ? -6.622 72.752 73.516 1.00 19.01 65 TYR B O 1
ATOM 3379 N N . SER B 1 66 ? -7.843 71.122 74.501 1.00 19.85 66 SER B N 1
ATOM 3380 C CA . SER B 1 66 ? -7.108 71.186 75.764 1.00 19.70 66 SER B CA 1
ATOM 3381 C C . SER B 1 66 ? -6.788 69.736 76.121 1.00 17.98 66 SER B C 1
ATOM 3382 O O . SER B 1 66 ? -7.458 68.815 75.665 1.00 15.66 66 SER B O 1
ATOM 3385 N N . ASP B 1 67 ? -5.733 69.511 76.885 1.00 19.11 67 ASP B N 1
ATOM 3386 C CA . ASP B 1 67 ? -5.376 68.142 77.242 1.00 18.32 67 ASP B CA 1
ATOM 3387 C C . ASP B 1 67 ? -6.464 67.384 77.986 1.00 19.78 67 ASP B C 1
ATOM 3388 O O . ASP B 1 67 ? -6.380 66.158 78.104 1.00 23.35 67 ASP B O 1
ATOM 3393 N N . ASP B 1 68 ? -7.487 68.085 78.479 1.00 19.48 68 ASP B N 1
ATOM 3394 C CA . ASP B 1 68 ? -8.581 67.417 79.195 1.00 20.80 68 ASP B CA 1
ATOM 3395 C C . ASP B 1 68 ? -9.267 66.332 78.367 1.00 22.01 68 ASP B C 1
ATOM 3396 O O . ASP B 1 68 ? -9.775 65.358 78.916 1.00 22.67 68 ASP B O 1
ATOM 3401 N N . ILE B 1 69 ? -9.345 66.542 77.052 1.00 23.17 69 ILE B N 1
ATOM 3402 C CA . ILE B 1 69 ? -10.021 65.596 76.172 1.00 24.41 69 ILE B CA 1
ATOM 3403 C C . ILE B 1 69 ? -9.258 64.303 75.971 1.00 24.67 69 ILE B C 1
ATOM 3404 O O . ILE B 1 69 ? -9.801 63.341 75.451 1.00 25.11 69 ILE B O 1
ATOM 3409 N N . LEU B 1 70 ? -7.994 64.274 76.362 1.00 27.57 70 LEU B N 1
ATOM 3410 C CA . LEU B 1 70 ? -7.245 63.046 76.230 1.00 30.73 70 LEU B CA 1
ATOM 3411 C C . LEU B 1 70 ? -7.405 62.249 77.504 1.00 35.25 70 LEU B C 1
ATOM 3412 O O . LEU B 1 70 ? -6.825 61.173 77.633 1.00 39.27 70 LEU B O 1
ATOM 3417 N N . LYS B 1 71 ? -8.160 62.799 78.462 1.00 39.70 71 LYS B N 1
ATOM 3418 C CA . LYS B 1 71 ? -8.450 62.107 79.721 1.00 42.41 71 LYS B CA 1
ATOM 3419 C C . LYS B 1 71 ? -9.521 61.077 79.367 1.00 45.65 71 LYS B C 1
ATOM 3420 O O . LYS B 1 71 ? -10.539 61.412 78.756 1.00 46.34 71 LYS B O 1
ATOM 3426 N N . PRO B 1 72 ? -9.315 59.816 79.779 1.00 47.89 72 PRO B N 1
ATOM 3427 C CA . PRO B 1 72 ? -10.193 58.667 79.537 1.00 49.11 72 PRO B CA 1
ATOM 3428 C C . PRO B 1 72 ? -11.665 58.950 79.761 1.00 49.45 72 PRO B C 1
ATOM 3429 O O . PRO B 1 72 ? -12.068 59.350 80.860 1.00 51.83 72 PRO B O 1
ATOM 3433 N N . GLY B 1 73 ? -12.456 58.739 78.712 1.00 48.24 73 GLY B N 1
ATOM 3434 C CA . GLY B 1 73 ? -13.889 58.955 78.791 1.00 45.06 73 GLY B CA 1
ATOM 3435 C C . GLY B 1 73 ? -14.370 60.376 79.017 1.00 42.36 73 GLY B C 1
ATOM 3436 O O . GLY B 1 73 ? -15.316 60.595 79.777 1.00 43.51 73 GLY B O 1
ATOM 3437 N N . THR B 1 74 ? -13.678 61.357 78.453 1.00 38.38 74 THR B N 1
ATOM 3438 C CA . THR B 1 74 ? -14.139 62.725 78.587 1.00 34.02 74 THR B CA 1
ATOM 3439 C C . THR B 1 74 ? -15.216 62.796 77.506 1.00 34.10 74 THR B C 1
ATOM 3440 O O . THR B 1 74 ? -15.030 62.277 76.399 1.00 32.51 74 THR B O 1
ATOM 3444 N N . MET B 1 75 ? -16.368 63.352 77.854 1.00 34.22 75 MET B N 1
ATOM 3445 C CA . MET B 1 75 ? -17.480 63.425 76.921 1.00 35.47 75 MET B CA 1
ATOM 3446 C C . MET B 1 75 ? -18.026 64.824 76.720 1.00 32.67 75 MET B C 1
ATOM 3447 O O . MET B 1 75 ? -17.981 65.656 77.615 1.00 34.41 75 MET B O 1
ATOM 3452 N N . PRO B 1 76 ? -18.535 65.108 75.523 1.00 29.92 76 PRO B N 1
ATOM 3453 C CA . PRO B 1 76 ? -19.101 66.427 75.233 1.00 28.38 76 PRO B CA 1
ATOM 3454 C C . PRO B 1 76 ? -20.318 66.670 76.147 1.00 29.53 76 PRO B C 1
ATOM 3455 O O . PRO B 1 76 ? -20.932 65.707 76.615 1.00 30.84 76 PRO B O 1
ATOM 3459 N N . ASN B 1 77 ? -20.658 67.929 76.426 1.00 27.55 77 ASN B N 1
ATOM 3460 C CA . ASN B 1 77 ? -21.842 68.216 77.237 1.00 25.43 77 ASN B CA 1
ATOM 3461 C C . ASN B 1 77 ? -22.703 69.340 76.691 1.00 26.50 77 ASN B C 1
ATOM 3462 O O . ASN B 1 77 ? -23.621 69.796 77.360 1.00 30.66 77 ASN B O 1
ATOM 3467 N N . SER B 1 78 ? -22.433 69.772 75.464 1.00 27.34 78 SER B N 1
ATOM 3468 C CA . SER B 1 78 ? -23.232 70.828 74.851 1.00 27.76 78 SER B CA 1
ATOM 3469 C C . SER B 1 78 ? -23.650 70.487 73.415 1.00 30.05 78 SER B C 1
ATOM 3470 O O . SER B 1 78 ? -23.477 71.309 72.509 1.00 31.88 78 SER B O 1
ATOM 3473 N N . ILE B 1 79 ? -24.166 69.271 73.214 1.00 29.96 79 ILE B N 1
ATOM 3474 C CA . ILE B 1 79 ? -24.640 68.807 71.904 1.00 30.98 79 ILE B CA 1
ATOM 3475 C C . ILE B 1 79 ? -26.127 68.484 72.017 1.00 33.16 79 ILE B C 1
ATOM 3476 O O . ILE B 1 79 ? -26.553 67.930 73.026 1.00 36.63 79 ILE B O 1
ATOM 3481 N N . ASN B 1 80 ? -26.905 68.826 70.992 1.00 35.98 80 ASN B N 1
ATOM 3482 C CA . ASN B 1 80 ? -28.336 68.517 70.954 1.00 37.43 80 ASN B CA 1
ATOM 3483 C C . ASN B 1 80 ? -28.509 67.444 69.858 1.00 38.02 80 ASN B C 1
ATOM 3484 O O . ASN B 1 80 ? -28.167 67.686 68.695 1.00 37.76 80 ASN B O 1
ATOM 3489 N N . PHE B 1 81 ? -28.975 66.253 70.255 1.00 38.45 81 PHE B N 1
ATOM 3490 C CA . PHE B 1 81 ? -29.155 65.095 69.357 1.00 38.64 81 PHE B CA 1
ATOM 3491 C C . PHE B 1 81 ? -30.559 64.923 68.783 1.00 41.16 81 PHE B C 1
ATOM 3492 O O . PHE B 1 81 ? -30.924 63.865 68.258 1.00 41.46 81 PHE B O 1
ATOM 3500 N N . TYR B 1 82 ? -31.321 65.992 68.824 1.00 44.91 82 TYR B N 1
ATOM 3501 C CA . TYR B 1 82 ? -32.689 65.984 68.364 1.00 49.33 82 TYR B CA 1
ATOM 3502 C C . TYR B 1 82 ? -32.780 66.372 66.885 1.00 48.02 82 TYR B C 1
ATOM 3503 O O . TYR B 1 82 ? -32.767 67.558 66.538 1.00 46.49 82 TYR B O 1
ATOM 3512 N N . GLN B 1 83 ? -32.872 65.369 66.014 1.00 47.56 83 GLN B N 1
ATOM 3513 C CA . GLN B 1 83 ? -32.955 65.611 64.569 1.00 48.57 83 GLN B CA 1
ATOM 3514 C C . GLN B 1 83 ? -31.673 66.171 63.957 1.00 44.80 83 GLN B C 1
ATOM 3515 O O . GLN B 1 83 ? -31.704 66.743 62.854 1.00 45.37 83 GLN B O 1
ATOM 3521 N N . MET B 1 84 ? -30.557 65.984 64.665 1.00 41.31 84 MET B N 1
ATOM 3522 C CA . MET B 1 84 ? -29.234 66.450 64.240 1.00 35.85 84 MET B CA 1
ATOM 3523 C C . MET B 1 84 ? -28.171 65.843 65.151 1.00 35.46 84 MET B C 1
ATOM 3524 O O . MET B 1 84 ? -28.458 65.488 66.286 1.00 37.56 84 MET B O 1
ATOM 3529 N N . ASN B 1 85 ? -26.968 65.650 64.625 1.00 34.61 85 ASN B N 1
ATOM 3530 C CA . ASN B 1 85 ? -25.856 65.134 65.410 1.00 34.24 85 ASN B CA 1
ATOM 3531 C C . ASN B 1 85 ? -26.105 63.732 65.963 1.00 36.33 85 ASN B C 1
ATOM 3532 O O . ASN B 1 85 ? -25.364 63.262 66.844 1.00 36.35 85 ASN B O 1
ATOM 3537 N N . GLN B 1 86 ? -27.060 63.023 65.366 1.00 38.06 86 GLN B N 1
ATOM 3538 C CA . GLN B 1 86 ? -27.414 61.684 65.830 1.00 41.98 86 GLN B CA 1
ATOM 3539 C C . GLN B 1 86 ? -26.257 60.717 65.913 1.00 42.87 86 GLN B C 1
ATOM 3540 O O . GLN B 1 86 ? -26.180 59.935 66.862 1.00 45.84 86 GLN B O 1
ATOM 3546 N N . ASP B 1 87 ? -25.343 60.756 64.950 1.00 42.39 87 ASP B N 1
ATOM 3547 C CA . ASP B 1 87 ? -24.225 59.826 65.013 1.00 40.75 87 ASP B CA 1
ATOM 3548 C C . ASP B 1 87 ? -23.166 60.169 66.067 1.00 38.00 87 ASP B C 1
ATOM 3549 O O . ASP B 1 87 ? -22.277 59.354 66.330 1.00 37.71 87 ASP B O 1
ATOM 3554 N N . LEU B 1 88 ? -23.302 61.334 66.712 1.00 35.22 88 LEU B N 1
ATOM 3555 C CA . LEU B 1 88 ? -22.353 61.769 67.754 1.00 34.38 88 LEU B CA 1
ATOM 3556 C C . LEU B 1 88 ? -22.699 61.209 69.145 1.00 37.70 88 LEU B C 1
ATOM 3557 O O . LEU B 1 88 ? -21.833 61.080 70.023 1.00 38.35 88 LEU B O 1
ATOM 3562 N N . GLN B 1 89 ? -23.969 60.869 69.328 1.00 41.11 89 GLN B N 1
ATOM 3563 C CA . GLN B 1 89 ? -24.493 60.343 70.588 1.00 43.18 89 GLN B CA 1
ATOM 3564 C C . GLN B 1 89 ? -23.760 59.124 71.155 1.00 40.93 89 GLN B C 1
ATOM 3565 O O . GLN B 1 89 ? -23.639 58.089 70.494 1.00 40.95 89 GLN B O 1
ATOM 3571 N N . GLY B 1 90 ? -23.301 59.246 72.396 1.00 39.46 90 GLY B N 1
ATOM 3572 C CA . GLY B 1 90 ? -22.596 58.151 73.045 1.00 38.42 90 GLY B CA 1
ATOM 3573 C C . GLY B 1 90 ? -21.083 58.130 72.883 1.00 38.24 90 GLY B C 1
ATOM 3574 O O . GLY B 1 90 ? -20.388 57.338 73.541 1.00 38.42 90 GLY B O 1
ATOM 3575 N N . LEU B 1 91 ? -20.569 58.982 72.000 1.00 37.01 91 LEU B N 1
ATOM 3576 C CA . LEU B 1 91 ? -19.135 59.057 71.758 1.00 34.73 91 LEU B CA 1
ATOM 3577 C C . LEU B 1 91 ? -18.457 60.026 72.735 1.00 33.15 91 LEU B C 1
ATOM 3578 O O . LEU B 1 91 ? -19.086 60.972 73.232 1.00 31.47 91 LEU B O 1
ATOM 3583 N N . THR B 1 92 ? -17.174 59.779 72.985 1.00 30.56 92 THR B N 1
ATOM 3584 C CA . THR B 1 92 ? -16.348 60.612 73.843 1.00 31.06 92 THR B CA 1
ATOM 3585 C C . THR B 1 92 ? -15.902 61.818 73.002 1.00 30.80 92 THR B C 1
ATOM 3586 O O . THR B 1 92 ? -16.186 61.861 71.805 1.00 32.42 92 THR B O 1
ATOM 3590 N N . SER B 1 93 ? -15.206 62.786 73.598 1.00 28.61 93 SER B N 1
ATOM 3591 C CA . SER B 1 93 ? -14.753 63.955 72.838 1.00 26.25 93 SER B CA 1
ATOM 3592 C C . SER B 1 93 ? -13.865 63.583 71.647 1.00 25.64 93 SER B C 1
ATOM 3593 O O . SER B 1 93 ? -14.046 64.091 70.546 1.00 25.58 93 SER B O 1
ATOM 3596 N N . LEU B 1 94 ? -12.924 62.673 71.853 1.00 26.50 94 LEU B N 1
ATOM 3597 C CA . LEU B 1 94 ? -12.039 62.242 70.771 1.00 28.15 94 LEU B CA 1
ATOM 3598 C C . LEU B 1 94 ? -12.782 61.592 69.588 1.00 29.52 94 LEU B C 1
ATOM 3599 O O . LEU B 1 94 ? -12.457 61.845 68.425 1.00 31.00 94 LEU B O 1
ATOM 3604 N N . GLN B 1 95 ? -13.761 60.739 69.876 1.00 29.03 95 GLN B N 1
ATOM 3605 C CA . GLN B 1 95 ? -14.521 60.111 68.813 1.00 26.03 95 GLN B CA 1
ATOM 3606 C C . GLN B 1 95 ? -15.274 61.182 68.068 1.00 26.20 95 GLN B C 1
ATOM 3607 O O . GLN B 1 95 ? -15.441 61.089 66.861 1.00 29.28 95 GLN B O 1
ATOM 3613 N N . VAL B 1 96 ? -15.739 62.203 68.778 1.00 25.04 96 VAL B N 1
ATOM 3614 C CA . VAL B 1 96 ? -16.430 63.294 68.112 1.00 24.32 96 VAL B CA 1
ATOM 3615 C C . VAL B 1 96 ? -15.419 64.040 67.231 1.00 26.84 96 VAL B C 1
ATOM 3616 O O . VAL B 1 96 ? -15.754 64.493 66.126 1.00 30.40 96 VAL B O 1
ATOM 3620 N N . MET B 1 97 ? -14.170 64.122 67.684 1.00 25.68 97 MET B N 1
ATOM 3621 C CA . MET B 1 97 ? -13.139 64.778 66.890 1.00 24.68 97 MET B CA 1
ATOM 3622 C C . MET B 1 97 ? -12.902 63.922 65.651 1.00 23.94 97 MET B C 1
ATOM 3623 O O . MET B 1 97 ? -12.789 64.446 64.548 1.00 24.48 97 MET B O 1
ATOM 3628 N N . ASP B 1 98 ? -12.877 62.606 65.822 1.00 22.88 98 ASP B N 1
ATOM 3629 C CA . ASP B 1 98 ? -12.687 61.703 64.691 1.00 23.87 98 ASP B CA 1
ATOM 3630 C C . ASP B 1 98 ? -13.741 61.925 63.605 1.00 27.11 98 ASP B C 1
ATOM 3631 O O . ASP B 1 98 ? -13.432 61.863 62.416 1.00 29.97 98 ASP B O 1
ATOM 3636 N N . LYS B 1 99 ? -14.985 62.179 64.008 1.00 29.97 99 LYS B N 1
ATOM 3637 C CA . LYS B 1 99 ? -16.079 62.436 63.067 1.00 30.57 99 LYS B CA 1
ATOM 3638 C C . LYS B 1 99 ? -15.846 63.734 62.291 1.00 30.21 99 LYS B C 1
ATOM 3639 O O . LYS B 1 99 ? -15.944 63.771 61.067 1.00 33.53 99 LYS B O 1
ATOM 3645 N N . ILE B 1 100 ? -15.560 64.806 63.010 1.00 30.26 100 ILE B N 1
ATOM 3646 C CA . ILE B 1 100 ? -15.311 66.089 62.375 1.00 28.60 100 ILE B CA 1
ATOM 3647 C C . ILE B 1 100 ? -14.128 66.028 61.402 1.00 30.05 100 ILE B C 1
ATOM 3648 O O . ILE B 1 100 ? -14.216 66.565 60.289 1.00 31.51 100 ILE B O 1
ATOM 3653 N N . VAL B 1 101 ? -13.057 65.326 61.790 1.00 28.80 101 VAL B N 1
ATOM 3654 C CA . VAL B 1 101 ? -11.857 65.197 60.950 1.00 26.95 101 VAL B CA 1
ATOM 3655 C C . VAL B 1 101 ? -12.163 64.446 59.636 1.00 28.28 101 VAL B C 1
ATOM 3656 O O . VAL B 1 101 ? -11.857 64.929 58.538 1.00 28.09 101 VAL B O 1
ATOM 3660 N N . ALA B 1 102 ? -12.824 63.303 59.748 1.00 29.34 102 ALA B N 1
ATOM 3661 C CA . ALA B 1 102 ? -13.180 62.503 58.581 1.00 29.35 102 ALA B CA 1
ATOM 3662 C C . ALA B 1 102 ? -14.019 63.279 57.591 1.00 30.84 102 ALA B C 1
ATOM 3663 O O . ALA B 1 102 ? -13.680 63.374 56.417 1.00 34.81 102 ALA B O 1
ATOM 3665 N N . TYR B 1 103 ? -15.120 63.839 58.072 1.00 30.11 103 TYR B N 1
ATOM 3666 C CA . TYR B 1 103 ? -16.022 64.577 57.209 1.00 29.81 103 TYR B CA 1
ATOM 3667 C C . TYR B 1 103 ? -15.342 65.794 56.572 1.00 30.41 103 TYR B C 1
ATOM 3668 O O . TYR B 1 103 ? -15.552 66.088 55.389 1.00 31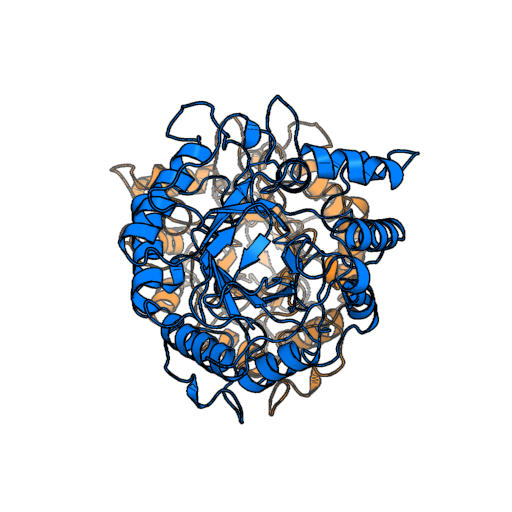.29 103 TYR B O 1
ATOM 3677 N N . ALA B 1 104 ? -14.504 66.484 57.339 1.00 28.42 104 ALA B N 1
ATOM 3678 C CA . ALA B 1 104 ? -13.797 67.641 56.818 1.00 25.65 104 ALA B CA 1
ATOM 3679 C C . ALA B 1 104 ? -12.882 67.182 55.674 1.00 26.62 104 ALA B C 1
ATOM 3680 O O . ALA B 1 104 ? -12.759 67.866 54.642 1.00 27.66 104 ALA B O 1
ATOM 3682 N N . GLY B 1 105 ? -12.266 66.016 55.848 1.00 24.88 105 GLY B N 1
ATOM 3683 C CA . GLY B 1 105 ? -11.394 65.470 54.821 1.00 26.15 105 GLY B CA 1
ATOM 3684 C C . GLY B 1 105 ? -12.181 65.218 53.549 1.00 28.22 105 GLY B C 1
ATOM 3685 O O . GLY B 1 105 ? -11.741 65.595 52.458 1.00 27.78 105 GLY B O 1
ATOM 3686 N N . GLN B 1 106 ? -13.374 64.638 53.704 1.00 30.12 106 GLN B N 1
ATOM 3687 C CA . GLN B 1 106 ? -14.270 64.334 52.582 1.00 30.96 106 GLN B CA 1
ATOM 3688 C C . GLN B 1 106 ? -14.649 65.540 51.746 1.00 29.37 106 GLN B C 1
ATOM 3689 O O . GLN B 1 106 ? -14.637 65.481 50.522 1.00 31.66 106 GLN B O 1
ATOM 3695 N N . ILE B 1 107 ? -15.050 66.623 52.388 1.00 25.84 107 ILE B N 1
ATOM 3696 C CA . ILE B 1 107 ? -15.415 67.795 51.619 1.00 23.00 107 ILE B CA 1
ATOM 3697 C C . ILE B 1 107 ? -14.238 68.662 51.160 1.00 22.99 107 ILE B C 1
ATOM 3698 O O . ILE B 1 107 ? -14.440 69.747 50.638 1.00 24.51 107 ILE B O 1
ATOM 3703 N N . GLY B 1 108 ? -13.011 68.177 51.336 1.00 23.90 108 GLY B N 1
ATOM 3704 C CA . GLY B 1 108 ? -11.844 68.933 50.900 1.00 25.31 108 GLY B CA 1
ATOM 3705 C C . GLY B 1 108 ? -11.270 70.000 51.831 1.00 27.16 108 GLY B C 1
ATOM 3706 O O . GLY B 1 108 ? -10.567 70.908 51.367 1.00 27.89 108 GLY B O 1
ATOM 3707 N N . LEU B 1 109 ? -11.581 69.929 53.124 1.00 25.43 109 LEU B N 1
ATOM 3708 C CA . LEU B 1 109 ? -11.043 70.882 54.087 1.00 22.59 109 LEU B CA 1
ATOM 3709 C C . LEU B 1 109 ? -9.834 70.240 54.797 1.00 22.99 109 LEU B C 1
ATOM 3710 O O . LEU B 1 109 ? -9.644 69.020 54.729 1.00 23.10 109 LEU B O 1
ATOM 3715 N N . ARG B 1 110 ? -8.967 71.065 55.388 1.00 22.26 110 ARG B N 1
ATOM 3716 C CA . ARG B 1 110 ? -7.814 70.567 56.149 1.00 21.12 110 ARG B CA 1
ATOM 3717 C C . ARG B 1 110 ? -7.941 71.046 57.602 1.00 18.72 110 ARG B C 1
ATOM 3718 O O . ARG B 1 110 ? -8.619 72.030 57.890 1.00 14.11 110 ARG B O 1
ATOM 3726 N N . ILE B 1 111 ? -7.272 70.349 58.508 1.00 16.47 111 ILE B N 1
ATOM 3727 C CA . ILE B 1 111 ? -7.341 70.673 59.913 1.00 16.51 111 ILE B CA 1
ATOM 3728 C C . ILE B 1 111 ? -5.970 70.789 60.580 1.00 17.34 111 ILE B C 1
ATOM 3729 O O . ILE B 1 111 ? -5.066 69.990 60.311 1.00 16.89 111 ILE B O 1
ATOM 3734 N N . ILE B 1 112 ? -5.824 71.825 61.402 1.00 16.50 112 ILE B N 1
ATOM 3735 C CA . ILE B 1 112 ? -4.609 72.077 62.169 1.00 17.52 112 ILE B CA 1
ATOM 3736 C C . ILE B 1 112 ? -4.999 71.989 63.646 1.00 19.00 112 ILE B C 1
ATOM 3737 O O . ILE B 1 112 ? -5.882 72.728 64.093 1.00 18.71 112 ILE B O 1
ATOM 3742 N N . LEU B 1 113 ? -4.396 71.048 64.379 1.00 21.21 113 LEU B N 1
ATOM 3743 C CA . LEU B 1 113 ? -4.695 70.853 65.808 1.00 19.27 113 LEU B CA 1
ATOM 3744 C C . LEU B 1 113 ? -3.906 71.857 66.630 1.00 19.14 113 LEU B C 1
ATOM 3745 O O . LEU B 1 113 ? -2.685 71.971 66.499 1.00 19.58 113 LEU B O 1
ATOM 3750 N N . ASP B 1 114 ? -4.608 72.550 67.510 1.00 17.98 114 ASP B N 1
ATOM 3751 C CA . ASP B 1 114 ? -4.009 73.588 68.317 1.00 18.73 114 ASP B CA 1
ATOM 3752 C C . ASP B 1 114 ? -4.146 73.312 69.809 1.00 18.80 114 ASP B C 1
ATOM 3753 O O . ASP B 1 114 ? -5.258 73.279 70.332 1.00 18.19 114 ASP B O 1
ATOM 3758 N N . ARG B 1 115 ? -3.021 73.047 70.475 1.00 18.56 115 ARG B N 1
ATOM 3759 C CA . ARG B 1 115 ? -3.018 72.817 71.920 1.00 17.84 115 ARG B CA 1
ATOM 3760 C C . ARG B 1 115 ? -3.253 74.198 72.518 1.00 17.96 115 ARG B C 1
ATOM 3761 O O . ARG B 1 115 ? -2.298 74.928 72.814 1.00 19.98 115 ARG B O 1
ATOM 3769 N N . HIS B 1 116 ? -4.526 74.530 72.726 1.00 17.09 116 HIS B N 1
ATOM 3770 C CA . HIS B 1 116 ? -4.951 75.849 73.187 1.00 16.27 116 HIS B CA 1
ATOM 3771 C C . HIS B 1 116 ? -4.839 76.194 74.674 1.00 18.53 116 HIS B C 1
ATOM 3772 O O . HIS B 1 116 ? -4.538 77.344 75.013 1.00 20.23 116 HIS B O 1
ATOM 3779 N N . ARG B 1 117 ? -5.096 75.215 75.544 1.00 18.53 117 ARG B N 1
ATOM 3780 C CA . ARG B 1 117 ? -5.078 75.391 76.993 1.00 15.83 117 ARG B CA 1
ATOM 3781 C C . ARG B 1 117 ? -4.592 74.126 77.638 1.00 18.35 117 ARG B C 1
ATOM 3782 O O . ARG B 1 117 ? -4.886 73.041 77.151 1.00 19.94 117 ARG B O 1
ATOM 3790 N N . PRO B 1 118 ? -3.828 74.231 78.738 1.00 21.18 118 PRO B N 1
ATOM 3791 C CA . PRO B 1 118 ? -3.361 73.002 79.387 1.00 20.20 118 PRO B CA 1
ATOM 3792 C C . PRO B 1 118 ? -4.590 72.222 79.911 1.00 21.14 118 PRO B C 1
ATOM 3793 O O . PRO B 1 118 ? -4.608 70.987 79.930 1.00 22.17 118 PRO B O 1
ATOM 3797 N N . ASP B 1 119 ? -5.606 72.942 80.372 1.00 21.40 119 ASP B N 1
ATOM 3798 C CA . ASP B 1 119 ? -6.835 72.311 80.826 1.00 22.63 119 ASP B CA 1
ATOM 3799 C C . ASP B 1 119 ? -7.968 73.259 80.451 1.00 23.04 119 ASP B C 1
ATOM 3800 O O . ASP B 1 119 ? -7.710 74.398 80.095 1.00 24.99 119 ASP B O 1
ATOM 3805 N N . CYS B 1 120 ? -9.209 72.805 80.523 1.00 23.74 120 CYS B N 1
ATOM 3806 C CA . CYS B 1 120 ? -10.336 73.618 80.096 1.00 24.38 120 CYS B CA 1
ATOM 3807 C C . CYS B 1 120 ? -10.592 74.872 80.881 1.00 26.14 120 CYS B C 1
ATOM 3808 O O . CYS B 1 120 ? -11.416 75.685 80.494 1.00 28.66 120 CYS B O 1
ATOM 3811 N N . SER B 1 121 ? -9.879 75.044 81.982 1.00 29.76 121 SER B N 1
ATOM 3812 C CA . SER B 1 121 ? -10.044 76.231 82.803 1.00 30.69 121 SER B CA 1
ATOM 3813 C C . SER B 1 121 ? -9.420 77.508 82.233 1.00 30.59 121 SER B C 1
ATOM 3814 O O . SER B 1 121 ? -9.872 78.608 82.559 1.00 31.83 121 SER B O 1
ATOM 3817 N N . GLY B 1 122 ? -8.394 77.381 81.390 1.00 29.18 122 GLY B N 1
ATOM 3818 C CA . GLY B 1 122 ? -7.780 78.574 80.815 1.00 27.09 122 GLY B CA 1
ATOM 3819 C C . GLY B 1 122 ? -6.415 78.444 80.148 1.00 26.27 122 GLY B C 1
ATOM 3820 O O . GLY B 1 122 ? -5.720 77.423 80.282 1.00 27.79 122 GLY B O 1
ATOM 3821 N N . GLN B 1 123 ? -6.024 79.500 79.438 1.00 24.13 123 GLN B N 1
ATOM 3822 C CA . GLN B 1 123 ? -4.749 79.546 78.740 1.00 21.85 123 GLN B CA 1
ATOM 3823 C C . GLN B 1 123 ? -3.647 79.727 79.751 1.00 22.32 123 GLN B C 1
ATOM 3824 O O . GLN B 1 123 ? -3.908 80.145 80.860 1.00 24.23 123 GLN B O 1
ATOM 3830 N N . SER B 1 124 ? -2.410 79.455 79.364 1.00 22.98 124 SER B N 1
ATOM 3831 C CA . SER B 1 124 ? -1.287 79.653 80.256 1.00 21.17 124 SER B CA 1
ATOM 3832 C C . SER B 1 124 ? -0.146 80.318 79.500 1.00 24.59 124 SER B C 1
ATOM 3833 O O . SER B 1 124 ? 0.030 80.097 78.287 1.00 28.23 124 SER B O 1
ATOM 3836 N N . ALA B 1 125 ? 0.637 81.112 80.226 1.00 22.83 125 ALA B N 1
ATOM 3837 C CA . ALA B 1 125 ? 1.767 81.820 79.657 1.00 22.52 125 ALA B CA 1
ATOM 3838 C C . ALA B 1 125 ? 2.887 80.870 79.257 1.00 21.74 125 ALA B C 1
ATOM 3839 O O . ALA B 1 125 ? 3.642 81.155 78.336 1.00 24.09 125 ALA B O 1
ATOM 3841 N N . LEU B 1 126 ? 3.001 79.747 79.953 1.00 21.06 126 LEU B N 1
ATOM 3842 C CA . LEU B 1 126 ? 4.032 78.774 79.635 1.00 19.87 126 LEU B CA 1
ATOM 3843 C C . LEU B 1 126 ? 3.374 77.517 79.136 1.00 20.15 126 LEU B C 1
ATOM 3844 O O . LEU B 1 126 ? 2.171 77.357 79.237 1.00 18.07 126 LEU B O 1
ATOM 3849 N N . TRP B 1 127 ? 4.174 76.623 78.583 1.00 21.24 127 TRP B N 1
ATOM 3850 C CA . TRP B 1 127 ? 3.671 75.384 78.022 1.00 19.34 127 TRP B CA 1
ATOM 3851 C C . TRP B 1 127 ? 3.378 74.308 79.057 1.00 20.92 127 TRP B C 1
ATOM 3852 O O . TRP B 1 127 ? 3.083 73.166 78.695 1.00 23.12 127 TRP B O 1
ATOM 3863 N N . TYR B 1 128 ? 3.491 74.654 80.335 1.00 20.25 128 TYR B N 1
ATOM 3864 C CA . TYR B 1 128 ? 3.215 73.701 81.413 1.00 23.68 128 TYR B CA 1
ATOM 3865 C C . TYR B 1 128 ? 2.714 74.462 82.635 1.00 26.50 128 TYR B C 1
ATOM 3866 O O . TYR B 1 128 ? 2.949 75.662 82.772 1.00 27.93 128 TYR B O 1
ATOM 3875 N N . THR B 1 129 ? 1.993 73.775 83.503 1.00 29.58 129 THR B N 1
ATOM 3876 C CA . THR B 1 129 ? 1.485 74.392 84.711 1.00 34.08 129 THR B CA 1
ATOM 3877 C C . THR B 1 129 ? 1.764 73.401 85.827 1.00 36.79 129 THR B C 1
ATOM 3878 O O . THR B 1 129 ? 2.214 72.286 85.568 1.00 37.36 129 THR B O 1
ATOM 3882 N N . SER B 1 130 ? 1.480 73.784 87.063 1.00 42.30 130 SER B N 1
ATOM 3883 C CA . SER B 1 130 ? 1.710 72.892 88.197 1.00 45.97 130 SER B CA 1
ATOM 3884 C C . SER B 1 130 ? 0.896 71.604 88.071 1.00 46.19 130 SER B C 1
ATOM 3885 O O . SER B 1 130 ? 1.295 70.567 88.603 1.00 48.08 130 SER B O 1
ATOM 3888 N N . SER B 1 131 ? -0.249 71.675 87.387 1.00 45.87 131 SER B N 1
ATOM 3889 C CA . SER B 1 131 ? -1.103 70.499 87.202 1.00 46.21 131 SER B CA 1
ATOM 3890 C C . SER B 1 131 ? -0.834 69.713 85.916 1.00 43.45 131 SER B C 1
ATOM 3891 O O . SER B 1 131 ? -0.964 68.488 85.897 1.00 46.05 131 SER B O 1
ATOM 3894 N N . VAL B 1 132 ? -0.469 70.404 84.839 1.00 39.33 132 VAL B N 1
ATOM 3895 C CA . VAL B 1 132 ? -0.200 69.731 83.580 1.00 32.23 132 VAL B CA 1
ATOM 3896 C C . VAL B 1 132 ? 1.265 69.929 83.255 1.00 29.82 132 VAL B C 1
ATOM 3897 O O . VAL B 1 132 ? 1.717 71.019 82.938 1.00 29.58 132 VAL B O 1
ATOM 3901 N N . SER B 1 133 ? 2.026 68.868 83.412 1.00 28.86 133 SER B N 1
ATOM 3902 C CA . SER B 1 133 ? 3.448 68.938 83.190 1.00 30.00 133 SER B CA 1
ATOM 3903 C C . SER B 1 133 ? 3.836 68.937 81.732 1.00 31.69 133 SER B C 1
ATOM 3904 O O . SER B 1 133 ? 3.081 68.493 80.870 1.00 32.39 133 SER B O 1
ATOM 3907 N N . GLU B 1 134 ? 5.067 69.360 81.483 1.00 32.84 134 GLU B N 1
ATOM 3908 C CA . GLU B 1 134 ? 5.628 69.399 80.145 1.00 34.73 134 GLU B CA 1
ATOM 3909 C C . GLU B 1 134 ? 5.602 67.994 79.538 1.00 33.70 134 GLU B C 1
ATOM 3910 O O . GLU B 1 134 ? 5.431 67.828 78.332 1.00 35.52 134 GLU B O 1
ATOM 3916 N N . ALA B 1 135 ? 5.759 66.978 80.377 1.00 32.03 135 ALA B N 1
ATOM 3917 C CA . ALA B 1 135 ? 5.762 65.597 79.892 1.00 31.89 135 ALA B CA 1
ATOM 3918 C C . ALA B 1 135 ? 4.386 65.160 79.425 1.00 31.32 135 ALA B C 1
ATOM 3919 O O . ALA B 1 135 ? 4.262 64.356 78.496 1.00 30.74 135 ALA B O 1
ATOM 3921 N N . THR B 1 136 ? 3.356 65.656 80.098 1.00 31.62 136 THR B N 1
ATOM 3922 C CA . THR B 1 136 ? 1.986 65.328 79.726 1.00 30.79 136 THR B CA 1
ATOM 3923 C C . THR B 1 136 ? 1.699 66.045 78.398 1.00 29.60 136 THR B C 1
ATOM 3924 O O . THR B 1 136 ? 1.143 65.447 77.481 1.00 32.35 136 THR B O 1
ATOM 3928 N N . TRP B 1 137 ? 2.128 67.302 78.281 1.00 26.29 137 TRP B N 1
ATOM 3929 C CA . TRP B 1 137 ? 1.929 68.070 77.058 1.00 23.19 137 TRP B CA 1
ATOM 3930 C C . TRP B 1 137 ? 2.536 67.298 75.900 1.00 23.21 137 TRP B C 1
ATOM 3931 O O . TRP B 1 137 ? 1.825 66.902 74.989 1.00 23.14 137 TRP B O 1
ATOM 3942 N N . ILE B 1 138 ? 3.830 67.006 75.990 1.00 22.84 138 ILE B N 1
ATOM 3943 C CA . ILE B 1 138 ? 4.532 66.282 74.933 1.00 24.43 138 ILE B CA 1
ATOM 3944 C C . ILE B 1 138 ? 3.927 64.924 74.655 1.00 25.21 138 ILE B C 1
ATOM 3945 O O . ILE B 1 138 ? 3.749 64.545 73.511 1.00 29.62 138 ILE B O 1
ATOM 3950 N N . SER B 1 139 ? 3.601 64.194 75.699 1.00 27.11 139 SER B N 1
ATOM 3951 C CA . SER B 1 139 ? 3.013 62.877 75.535 1.00 27.82 139 SER B CA 1
ATOM 3952 C C . SER B 1 139 ? 1.687 62.954 74.787 1.00 27.00 139 SER B C 1
ATOM 3953 O O . SER B 1 139 ? 1.412 62.128 73.929 1.00 28.75 139 SER B O 1
ATOM 3956 N N . ASP B 1 140 ? 0.872 63.959 75.091 1.00 28.05 140 ASP B N 1
ATOM 3957 C CA . ASP B 1 140 ? -0.411 64.118 74.421 1.00 27.24 140 ASP B CA 1
ATOM 3958 C C . ASP B 1 140 ? -0.288 64.518 72.950 1.00 27.01 140 ASP B C 1
ATOM 3959 O O . ASP B 1 140 ? -1.160 64.174 72.136 1.00 29.40 140 ASP B O 1
ATOM 3964 N N . LEU B 1 141 ? 0.786 65.235 72.607 1.00 23.57 141 LEU B N 1
ATOM 3965 C CA . LEU B 1 141 ? 1.031 65.638 71.217 1.00 21.86 141 LEU B CA 1
ATOM 3966 C C . LEU B 1 141 ? 1.366 64.384 70.412 1.00 21.68 141 LEU B C 1
ATOM 3967 O O . LEU B 1 141 ? 0.854 64.207 69.313 1.00 24.30 141 LEU B O 1
ATOM 3972 N N . GLN B 1 142 ? 2.185 63.494 70.969 1.00 20.98 142 GLN B N 1
ATOM 3973 C CA . GLN B 1 142 ? 2.530 62.267 70.267 1.00 21.74 142 GLN B CA 1
ATOM 3974 C C . GLN B 1 142 ? 1.302 61.374 70.077 1.00 23.59 142 GLN B C 1
ATOM 3975 O O . GLN B 1 142 ? 1.113 60.814 69.000 1.00 24.65 142 GLN B O 1
ATOM 3981 N N . ALA B 1 143 ? 0.447 61.282 71.096 1.00 24.05 143 ALA B N 1
ATOM 3982 C CA . ALA B 1 143 ? -0.771 60.460 71.024 1.00 24.49 143 ALA B CA 1
ATOM 3983 C C . ALA B 1 143 ? -1.720 60.917 69.912 1.00 25.82 143 ALA B C 1
ATOM 3984 O O . ALA B 1 143 ? -2.326 60.099 69.202 1.00 26.23 143 ALA B O 1
ATOM 3986 N N . LEU B 1 144 ? -1.900 62.225 69.802 1.00 25.31 144 LEU B N 1
ATOM 3987 C CA . LEU B 1 144 ? -2.761 62.762 68.765 1.00 24.88 144 LEU B CA 1
ATOM 3988 C C . LEU B 1 144 ? -2.075 62.584 67.389 1.00 24.61 144 LEU B C 1
ATOM 3989 O O . LEU B 1 144 ? -2.733 62.264 66.403 1.00 25.03 144 LEU B O 1
ATOM 3994 N N . ALA B 1 145 ? -0.754 62.744 67.337 1.00 24.66 145 ALA B N 1
ATOM 3995 C CA . ALA B 1 145 ? -0.005 62.578 66.092 1.00 24.59 145 ALA B CA 1
ATOM 3996 C C . ALA B 1 145 ? -0.206 61.157 65.595 1.00 26.91 145 ALA B C 1
ATOM 3997 O O . ALA B 1 145 ? -0.479 60.928 64.422 1.00 31.92 145 ALA B O 1
ATOM 3999 N N . GLN B 1 146 ? -0.092 60.203 66.511 1.00 29.34 146 GLN B N 1
ATOM 4000 C CA . GLN B 1 146 ? -0.256 58.788 66.214 1.00 29.59 146 GLN B CA 1
ATOM 4001 C C . GLN B 1 146 ? -1.677 58.455 65.787 1.00 28.43 146 GLN B C 1
ATOM 4002 O O . GLN B 1 146 ? -1.891 57.649 64.880 1.00 27.32 146 GLN B O 1
ATOM 4008 N N . ARG B 1 147 ? -2.646 59.077 66.446 1.00 27.13 147 ARG B N 1
ATOM 4009 C CA . ARG B 1 147 ? -4.049 58.831 66.158 1.00 25.32 147 ARG B CA 1
ATOM 4010 C C . ARG B 1 147 ? -4.459 59.181 64.732 1.00 26.40 147 ARG B C 1
ATOM 4011 O O . ARG B 1 147 ? -5.306 58.507 64.158 1.00 28.56 147 ARG B O 1
ATOM 4019 N N . TYR B 1 148 ? -3.860 60.217 64.152 1.00 27.37 148 TYR B N 1
ATOM 4020 C CA . TYR B 1 148 ? -4.207 60.634 62.786 1.00 25.51 148 TYR B CA 1
ATOM 4021 C C . TYR B 1 148 ? -3.086 60.379 61.789 1.00 26.86 148 TYR B C 1
ATOM 4022 O O . TYR B 1 148 ? -3.090 60.912 60.673 1.00 29.36 148 TYR B O 1
ATOM 4031 N N . LYS B 1 149 ? -2.131 59.557 62.193 1.00 26.37 149 LYS B N 1
ATOM 4032 C CA . LYS B 1 149 ? -1.003 59.243 61.351 1.00 30.06 149 LYS B CA 1
ATOM 4033 C C . LYS B 1 149 ? -1.516 58.510 60.132 1.00 31.55 149 LYS B C 1
ATOM 4034 O O . LYS B 1 149 ? -2.155 57.473 60.246 1.00 33.76 149 LYS B O 1
ATOM 4040 N N . GLY B 1 150 ? -1.218 59.033 58.957 1.00 31.44 150 GLY B N 1
ATOM 4041 C CA . GLY B 1 150 ? -1.723 58.391 57.769 1.00 32.48 150 GLY B CA 1
ATOM 4042 C C . GLY B 1 150 ? -2.999 59.061 57.260 1.00 35.54 150 GLY B C 1
ATOM 4043 O O . GLY B 1 150 ? -3.545 58.621 56.249 1.00 38.10 150 GLY B O 1
ATOM 4044 N N . ASN B 1 151 ? -3.515 60.072 57.969 1.00 34.27 151 ASN B N 1
ATOM 4045 C CA . ASN B 1 151 ? -4.698 60.821 57.509 1.00 30.11 151 ASN B CA 1
ATOM 4046 C C . ASN B 1 151 ? -4.203 62.272 57.375 1.00 28.69 151 ASN B C 1
ATOM 4047 O O . ASN B 1 151 ? -4.021 62.969 58.374 1.00 30.27 151 ASN B O 1
ATOM 4052 N N . PRO B 1 152 ? -3.904 62.710 56.135 1.00 26.69 152 PRO B N 1
ATOM 4053 C CA . PRO B 1 152 ? -3.414 64.046 55.816 1.00 24.11 152 PRO B CA 1
ATOM 4054 C C . PRO B 1 152 ? -4.437 65.144 56.001 1.00 24.27 152 PRO B C 1
ATOM 4055 O O . PRO B 1 152 ? -4.167 66.291 55.640 1.00 22.63 152 PRO B O 1
ATOM 4059 N N . THR B 1 153 ? -5.631 64.803 56.485 1.00 21.60 153 THR B N 1
ATOM 4060 C CA . THR B 1 153 ? -6.605 65.854 56.747 1.00 23.44 153 THR B CA 1
ATOM 4061 C C . THR B 1 153 ? -5.953 66.716 57.844 1.00 22.76 153 THR B C 1
ATOM 4062 O O . THR B 1 153 ? -5.971 67.941 57.772 1.00 24.63 153 THR B O 1
ATOM 4066 N N . VAL B 1 154 ? -5.324 66.055 58.818 1.00 23.04 154 VAL B N 1
ATOM 4067 C CA . VAL B 1 154 ? -4.630 66.736 59.911 1.00 21.49 154 VAL B CA 1
ATOM 4068 C C . VAL B 1 154 ? -3.218 66.991 59.385 1.00 22.55 154 VAL B C 1
ATOM 4069 O O . VAL B 1 154 ? -2.395 66.069 59.329 1.00 25.69 154 VAL B O 1
ATOM 4073 N N . VAL B 1 155 ? -2.949 68.228 58.971 1.00 20.44 155 VAL B N 1
ATOM 4074 C CA . VAL B 1 155 ? -1.656 68.573 58.387 1.00 19.96 155 VAL B CA 1
ATOM 4075 C C . VAL B 1 155 ? -0.500 68.977 59.295 1.00 22.17 155 VAL B C 1
ATOM 4076 O O . VAL B 1 155 ? 0.657 68.949 58.877 1.00 24.45 155 VAL B O 1
ATOM 4080 N N . GLY B 1 156 ? -0.794 69.346 60.534 1.00 23.90 156 GLY B N 1
ATOM 4081 C CA . GLY B 1 156 ? 0.254 69.771 61.452 1.00 20.75 156 GLY B CA 1
ATOM 4082 C C . GLY B 1 156 ? -0.302 70.166 62.804 1.00 21.75 156 GLY B C 1
ATOM 4083 O O . GLY B 1 156 ? -1.518 70.141 63.007 1.00 21.41 156 GLY B O 1
ATOM 4084 N N . PHE B 1 157 ? 0.580 70.531 63.731 1.00 21.71 157 PHE B N 1
ATOM 4085 C CA . PHE B 1 157 ? 0.182 70.922 65.080 1.00 19.74 157 PHE B CA 1
ATOM 4086 C C . PHE B 1 157 ? 0.658 72.335 65.451 1.00 20.35 157 PHE B C 1
ATOM 4087 O O . PHE B 1 157 ? 1.742 72.765 65.035 1.00 22.80 157 PHE B O 1
ATOM 4095 N N . ASP B 1 158 ? -0.175 73.063 66.198 1.00 21.47 158 ASP B N 1
ATOM 4096 C CA . ASP B 1 158 ? 0.141 74.411 66.704 1.00 18.54 158 ASP B CA 1
ATOM 4097 C C . ASP B 1 158 ? 0.438 74.058 68.163 1.00 17.40 158 ASP B C 1
ATOM 4098 O O . ASP B 1 158 ? -0.475 73.869 68.972 1.00 18.73 158 ASP B O 1
ATOM 4103 N N . LEU B 1 159 ? 1.722 73.847 68.433 1.00 18.57 159 LEU B N 1
ATOM 4104 C CA . LEU B 1 159 ? 2.261 73.378 69.720 1.00 14.96 159 LEU B CA 1
ATOM 4105 C C . LEU B 1 159 ? 1.724 73.921 71.045 1.00 15.27 159 LEU B C 1
ATOM 4106 O O . LEU B 1 159 ? 1.553 73.167 71.987 1.00 15.82 159 LEU B O 1
ATOM 4111 N N . HIS B 1 160 ? 1.552 75.228 71.160 1.00 15.51 160 HIS B N 1
ATOM 4112 C CA . HIS B 1 160 ? 0.993 75.819 72.373 1.00 15.74 160 HIS B CA 1
ATOM 4113 C C . HIS B 1 160 ? 0.469 77.192 72.008 1.00 15.55 160 HIS B C 1
ATOM 4114 O O . HIS B 1 160 ? 1.156 77.978 71.366 1.00 18.56 160 HIS B O 1
ATOM 4121 N N . ASN B 1 161 ? -0.756 77.473 72.405 1.00 14.50 161 ASN B N 1
ATOM 4122 C CA . ASN B 1 161 ? -1.344 78.734 72.071 1.00 17.33 161 ASN B CA 1
ATOM 4123 C C . ASN B 1 161 ? -0.916 79.875 72.953 1.00 19.78 161 ASN B C 1
ATOM 4124 O O . ASN B 1 161 ? -0.979 79.786 74.171 1.00 23.82 161 ASN B O 1
ATOM 4129 N N . GLU B 1 162 ? -0.416 80.919 72.306 1.00 21.35 162 GLU B N 1
ATOM 4130 C CA . GLU B 1 162 ? -0.006 82.162 72.936 1.00 21.69 162 GLU B CA 1
ATOM 4131 C C . GLU B 1 162 ? 0.958 82.235 74.116 1.00 21.54 162 GLU B C 1
ATOM 4132 O O . GLU B 1 162 ? 0.589 82.711 75.191 1.00 20.77 162 GLU B O 1
ATOM 4138 N N . PRO B 1 163 ? 2.218 81.810 73.924 1.00 21.25 163 PRO B N 1
ATOM 4139 C CA . PRO B 1 163 ? 3.131 81.903 75.064 1.00 20.18 163 PRO B CA 1
ATOM 4140 C C . PRO B 1 163 ? 3.300 83.375 75.376 1.00 23.15 163 PRO B C 1
ATOM 4141 O O . PRO B 1 163 ? 3.137 84.225 74.502 1.00 26.13 163 PRO B O 1
ATOM 4145 N N . HIS B 1 164 ? 3.512 83.710 76.632 1.00 24.04 164 HIS B N 1
ATOM 4146 C CA . HIS B 1 164 ? 3.743 85.095 76.960 1.00 24.22 164 HIS B CA 1
ATOM 4147 C C . HIS B 1 164 ? 4.547 85.214 78.234 1.00 25.96 164 HIS B C 1
ATOM 4148 O O . HIS B 1 164 ? 5.017 84.199 78.754 1.00 25.72 164 HIS B O 1
ATOM 4155 N N . ASP B 1 165 ? 4.805 86.448 78.672 1.00 28.54 165 ASP B N 1
ATOM 4156 C CA . ASP B 1 165 ? 5.586 86.703 79.887 1.00 29.34 165 ASP B CA 1
ATOM 4157 C C . ASP B 1 165 ? 5.137 85.745 80.983 1.00 30.06 165 ASP B C 1
ATOM 4158 O O . ASP B 1 165 ? 3.934 85.595 81.210 1.00 30.96 165 ASP B O 1
ATOM 4163 N N . PRO B 1 166 ? 6.086 85.151 81.732 1.00 30.77 166 PRO B N 1
ATOM 4164 C CA . PRO B 1 166 ? 7.546 85.281 81.680 1.00 30.58 166 PRO B CA 1
ATOM 4165 C C . PRO B 1 166 ? 8.302 84.503 80.601 1.00 31.28 166 PRO B C 1
ATOM 4166 O O . PRO B 1 166 ? 9.524 84.366 80.712 1.00 33.28 166 PRO B O 1
ATOM 4170 N N . ALA B 1 167 ? 7.601 83.948 79.609 1.00 29.26 167 ALA B N 1
ATOM 4171 C CA . ALA B 1 167 ? 8.268 83.208 78.539 1.00 26.77 167 ALA B CA 1
ATOM 4172 C C . ALA B 1 167 ? 9.258 84.101 77.761 1.00 27.36 167 ALA B C 1
ATOM 4173 O O . ALA B 1 167 ? 8.999 85.280 77.507 1.00 28.68 167 ALA B O 1
ATOM 4175 N N . CYS B 1 168 ? 10.405 83.545 77.403 1.00 27.35 168 CYS B N 1
ATOM 4176 C CA . CYS B 1 168 ? 11.411 84.287 76.661 1.00 25.75 168 CYS B CA 1
ATOM 4177 C C . CYS B 1 168 ? 11.721 83.496 75.392 1.00 27.71 168 CYS B C 1
ATOM 4178 O O . CYS B 1 168 ? 11.332 82.314 75.277 1.00 27.60 168 CYS B O 1
ATOM 4181 N N . TRP B 1 169 ? 12.432 84.141 74.461 1.00 26.45 169 TRP B N 1
ATOM 4182 C CA . TRP B 1 169 ? 12.851 83.518 73.216 1.00 26.14 169 TRP B CA 1
ATOM 4183 C C . TRP B 1 169 ? 14.368 83.571 73.172 1.00 26.28 169 TRP B C 1
ATOM 4184 O O . TRP B 1 169 ? 14.960 84.640 73.076 1.00 27.77 169 TRP B O 1
ATOM 4195 N N . GLY B 1 170 ? 15.003 82.420 73.290 1.00 28.02 170 GLY B N 1
ATOM 4196 C CA . GLY B 1 170 ? 16.450 82.381 73.231 1.00 29.63 170 GLY B CA 1
ATOM 4197 C C . GLY B 1 170 ? 17.249 82.879 74.424 1.00 31.18 170 GLY B C 1
ATOM 4198 O O . GLY B 1 170 ? 18.462 83.035 74.296 1.00 29.85 170 GLY B O 1
ATOM 4199 N N . CYS B 1 171 ? 16.619 83.097 75.583 1.00 30.18 171 CYS B N 1
ATOM 4200 C CA . CYS B 1 171 ? 17.367 83.557 76.758 1.00 27.90 171 CYS B CA 1
ATOM 4201 C C . CYS B 1 171 ? 18.209 82.458 77.449 1.00 27.15 171 CYS B C 1
ATOM 4202 O O . CYS B 1 171 ? 19.006 82.750 78.336 1.00 27.32 171 CYS B O 1
ATOM 4205 N N . GLY B 1 172 ? 18.046 81.205 77.016 1.00 25.58 172 GLY B N 1
ATOM 4206 C CA . GLY B 1 172 ? 18.824 80.103 77.559 1.00 22.88 172 GLY B CA 1
ATOM 4207 C C . GLY B 1 172 ? 18.323 79.390 78.785 1.00 24.50 172 GLY B C 1
ATOM 4208 O O . GLY B 1 172 ? 18.806 78.308 79.102 1.00 25.71 172 GLY B O 1
ATOM 4209 N N . ASP B 1 173 ? 17.385 80.001 79.494 1.00 27.59 173 ASP B N 1
ATOM 4210 C CA . ASP B 1 173 ? 16.812 79.420 80.700 1.00 28.23 173 ASP B CA 1
ATOM 4211 C C . ASP B 1 173 ? 15.738 78.411 80.307 1.00 30.23 173 ASP B C 1
ATOM 4212 O O . ASP B 1 173 ? 14.630 78.793 79.948 1.00 32.71 173 ASP B O 1
ATOM 4217 N N . PRO B 1 174 ? 16.012 77.113 80.480 1.00 30.67 174 PRO B N 1
ATOM 4218 C CA . PRO B 1 174 ? 15.108 76.007 80.149 1.00 30.32 174 PRO B CA 1
ATOM 4219 C C . PRO B 1 174 ? 13.717 76.049 80.742 1.00 29.99 174 PRO B C 1
ATOM 4220 O O . PRO B 1 174 ? 12.870 75.247 80.360 1.00 33.01 174 PRO B O 1
ATOM 4224 N N . SER B 1 175 ? 13.457 76.952 81.673 1.00 29.22 175 SER B N 1
ATOM 4225 C CA . SER B 1 175 ? 12.127 76.978 82.266 1.00 30.71 175 SER B CA 1
ATOM 4226 C C . SER B 1 175 ? 11.215 78.056 81.705 1.00 28.51 175 SER B C 1
ATOM 4227 O O . SER B 1 175 ? 10.024 78.072 81.978 1.00 29.24 175 SER B O 1
ATOM 4230 N N . ILE B 1 176 ? 11.771 78.962 80.927 1.00 24.98 176 ILE B N 1
ATOM 4231 C CA . ILE B 1 176 ? 10.955 79.999 80.348 1.00 24.71 176 ILE B CA 1
ATOM 4232 C C . ILE B 1 176 ? 11.306 80.192 78.882 1.00 26.33 176 ILE B C 1
ATOM 4233 O O . ILE B 1 176 ? 10.627 80.930 78.169 1.00 29.46 176 ILE B O 1
ATOM 4238 N N . ASP B 1 177 ? 12.351 79.516 78.422 1.00 24.27 177 ASP B N 1
ATOM 4239 C CA . ASP B 1 177 ? 12.781 79.644 77.042 1.00 24.61 177 ASP B CA 1
ATOM 4240 C C . ASP B 1 177 ? 11.852 78.872 76.101 1.00 22.72 177 ASP B C 1
ATOM 4241 O O . ASP B 1 177 ? 12.079 77.702 75.836 1.00 21.98 177 ASP B O 1
ATOM 4246 N N . TRP B 1 178 ? 10.845 79.539 75.552 1.00 21.20 178 TRP B N 1
ATOM 4247 C CA . TRP B 1 178 ? 9.911 78.873 74.655 1.00 21.41 178 TRP B CA 1
ATOM 4248 C C . TRP B 1 178 ? 10.594 78.282 73.402 1.00 24.36 178 TRP B C 1
ATOM 4249 O O . TRP B 1 178 ? 10.246 77.183 72.958 1.00 28.42 178 TRP B O 1
ATOM 4260 N N . ARG B 1 179 ? 11.641 78.935 72.909 1.00 23.39 179 ARG B N 1
ATOM 4261 C CA . ARG B 1 179 ? 12.332 78.456 71.711 1.00 24.52 179 ARG B CA 1
ATOM 4262 C C . ARG B 1 179 ? 12.876 77.039 71.837 1.00 25.73 179 ARG B C 1
ATOM 4263 O O . ARG B 1 179 ? 12.821 76.260 70.884 1.00 28.32 179 ARG B O 1
ATOM 4271 N N . LEU B 1 180 ? 13.401 76.704 73.012 1.00 26.12 180 LEU B N 1
ATOM 4272 C CA . LEU B 1 180 ? 13.928 75.366 73.255 1.00 23.14 180 LEU B CA 1
ATOM 4273 C C . LEU B 1 180 ? 12.778 74.371 73.466 1.00 21.88 180 LEU B C 1
ATOM 4274 O O . LEU B 1 180 ? 12.821 73.240 72.968 1.00 21.87 180 LEU B O 1
ATOM 4279 N N . ALA B 1 181 ? 11.722 74.810 74.147 1.00 20.20 181 ALA B N 1
ATOM 4280 C CA . ALA B 1 181 ? 10.588 73.934 74.423 1.00 17.26 181 ALA B CA 1
ATOM 4281 C C . ALA B 1 181 ? 9.914 73.514 73.150 1.00 16.93 181 ALA B C 1
ATOM 4282 O O . ALA B 1 181 ? 9.522 72.372 73.021 1.00 20.31 181 ALA B O 1
ATOM 4284 N N . ALA B 1 182 ? 9.773 74.442 72.210 1.00 17.74 182 ALA B N 1
ATOM 4285 C CA . ALA B 1 182 ? 9.145 74.145 70.925 1.00 19.26 182 ALA B CA 1
ATOM 4286 C C . ALA B 1 182 ? 9.953 73.123 70.143 1.00 21.14 182 ALA B C 1
ATOM 4287 O O . ALA B 1 182 ? 9.376 72.301 69.440 1.00 24.01 182 ALA B O 1
ATOM 4289 N N . GLU B 1 183 ? 11.280 73.188 70.243 1.00 21.93 183 GLU B N 1
ATOM 4290 C CA . GLU B 1 183 ? 12.139 72.239 69.543 1.00 23.45 183 GLU B CA 1
ATOM 4291 C C . GLU B 1 183 ? 11.951 70.844 70.100 1.00 25.65 183 GLU B C 1
ATOM 4292 O O . GLU B 1 183 ? 11.906 69.870 69.359 1.00 26.62 183 GLU B O 1
ATOM 4298 N N . ARG B 1 184 ? 11.850 70.766 71.420 1.00 29.20 184 ARG B N 1
ATOM 4299 C CA . ARG B 1 184 ? 11.674 69.516 72.157 1.00 28.23 184 ARG B CA 1
ATOM 4300 C C . ARG B 1 184 ? 10.337 68.841 71.824 1.00 26.10 184 ARG B C 1
ATOM 4301 O O . ARG B 1 184 ? 10.283 67.639 71.590 1.00 26.88 184 ARG B O 1
ATOM 4309 N N . ALA B 1 185 ? 9.256 69.613 71.817 1.00 24.56 185 ALA B N 1
ATOM 4310 C CA . ALA B 1 185 ? 7.925 69.091 71.495 1.00 23.03 185 ALA B CA 1
ATOM 4311 C C . ALA B 1 185 ? 7.833 68.817 69.988 1.00 25.24 185 ALA B C 1
ATOM 4312 O O . ALA B 1 185 ? 7.301 67.778 69.554 1.00 25.12 185 ALA B O 1
ATOM 4314 N N . GLY B 1 186 ? 8.351 69.765 69.197 1.00 23.72 186 GLY B N 1
ATOM 4315 C CA . GLY B 1 186 ? 8.361 69.635 67.751 1.00 21.09 186 GLY B CA 1
ATOM 4316 C C . GLY B 1 186 ? 9.041 68.351 67.320 1.00 21.74 186 GLY B C 1
ATOM 4317 O O . GLY B 1 186 ? 8.465 67.601 66.540 1.00 24.74 186 GLY B O 1
ATOM 4318 N N . ASN B 1 187 ? 10.256 68.104 67.821 1.00 20.63 187 ASN B N 1
ATOM 4319 C CA . ASN B 1 187 ? 11.009 66.894 67.525 1.00 21.05 187 ASN B CA 1
ATOM 4320 C C . ASN B 1 187 ? 10.315 65.630 68.054 1.00 22.22 187 ASN B C 1
ATOM 4321 O O . ASN B 1 187 ? 10.501 64.554 67.504 1.00 24.50 187 ASN B O 1
ATOM 4326 N N . ALA B 1 188 ? 9.542 65.735 69.133 1.00 23.25 188 ALA B N 1
ATOM 4327 C CA . ALA B 1 188 ? 8.830 64.558 69.664 1.00 25.02 188 ALA B CA 1
ATOM 4328 C C . ALA B 1 188 ? 7.668 64.146 68.743 1.00 25.77 188 ALA B C 1
ATOM 4329 O O . ALA B 1 188 ? 7.354 62.957 68.633 1.00 26.92 188 ALA B O 1
ATOM 4331 N N . VAL B 1 189 ? 6.995 65.128 68.131 1.00 25.29 189 VAL B N 1
ATOM 4332 C CA . VAL B 1 189 ? 5.891 64.855 67.199 1.00 23.22 189 VAL B CA 1
ATOM 4333 C C . VAL B 1 189 ? 6.467 64.274 65.900 1.00 25.13 189 VAL B C 1
ATOM 4334 O O . VAL B 1 189 ? 5.986 63.252 65.406 1.00 24.04 189 VAL B O 1
ATOM 4338 N N . LEU B 1 190 ? 7.522 64.902 65.377 1.00 24.81 190 LEU B N 1
ATOM 4339 C CA . LEU B 1 190 ? 8.180 64.428 64.164 1.00 24.60 190 LEU B CA 1
ATOM 4340 C C . LEU B 1 190 ? 8.754 63.012 64.340 1.00 26.18 190 LEU B C 1
ATOM 4341 O O . LEU B 1 190 ? 9.142 62.385 63.361 1.00 29.40 190 LEU B O 1
ATOM 4346 N N . SER B 1 191 ? 8.838 62.516 65.573 1.00 27.76 191 SER B N 1
ATOM 4347 C CA . SER B 1 191 ? 9.332 61.149 65.820 1.00 30.81 191 SER B CA 1
ATOM 4348 C C . SER B 1 191 ? 8.222 60.136 65.579 1.00 31.33 191 SER B C 1
ATOM 4349 O O . SER B 1 191 ? 8.484 58.944 65.477 1.00 35.23 191 SER B O 1
ATOM 4352 N N . VAL B 1 192 ? 6.982 60.608 65.599 1.00 30.42 192 VAL B N 1
ATOM 4353 C CA . VAL B 1 192 ? 5.817 59.772 65.368 1.00 29.17 192 VAL B CA 1
ATOM 4354 C C . VAL B 1 192 ? 5.386 59.882 63.895 1.00 29.93 192 VAL B C 1
ATOM 4355 O O . VAL B 1 192 ? 5.038 58.889 63.271 1.00 33.04 192 VAL B O 1
ATOM 4359 N N . ASN B 1 193 ? 5.398 61.090 63.340 1.00 28.89 193 ASN B N 1
ATOM 4360 C CA . ASN B 1 193 ? 5.003 61.304 61.950 1.00 28.79 193 ASN B CA 1
ATOM 4361 C C . ASN B 1 193 ? 5.832 62.467 61.385 1.00 29.31 193 ASN B C 1
ATOM 4362 O O . ASN B 1 193 ? 5.474 63.635 61.514 1.00 32.82 193 ASN B O 1
ATOM 4367 N N . PRO B 1 194 ? 6.920 62.149 60.681 1.00 28.35 194 PRO B N 1
ATOM 4368 C CA . PRO B 1 194 ? 7.861 63.092 60.080 1.00 26.90 194 PRO B CA 1
ATOM 4369 C C . PRO B 1 194 ? 7.291 63.994 59.015 1.00 28.80 194 PRO B C 1
ATOM 4370 O O . PRO B 1 194 ? 7.987 64.888 58.518 1.00 28.92 194 PRO B O 1
ATOM 4374 N N . ASN B 1 195 ? 6.047 63.739 58.626 1.00 30.55 195 ASN B N 1
ATOM 4375 C CA . ASN B 1 195 ? 5.407 64.539 57.591 1.00 29.14 195 ASN B CA 1
ATOM 4376 C C . ASN B 1 195 ? 4.540 65.671 58.097 1.00 28.32 195 ASN B C 1
ATOM 4377 O O . ASN B 1 195 ? 4.043 66.467 57.297 1.00 29.65 195 ASN B O 1
ATOM 4382 N N . LEU B 1 196 ? 4.321 65.734 59.408 1.00 24.86 196 LEU B N 1
ATOM 4383 C CA . LEU B 1 196 ? 3.502 66.797 59.972 1.00 21.40 196 LEU B CA 1
ATOM 4384 C C . LEU B 1 196 ? 4.225 68.147 59.915 1.00 20.67 196 LEU B C 1
ATOM 4385 O O . LEU B 1 196 ? 5.449 68.199 59.930 1.00 19.64 196 LEU B O 1
ATOM 4390 N N . LEU B 1 197 ? 3.470 69.223 59.716 1.00 20.39 197 LEU B N 1
ATOM 4391 C CA . LEU B 1 197 ? 4.048 70.563 59.710 1.00 20.29 197 LEU B CA 1
ATOM 4392 C C . LEU B 1 197 ? 4.024 70.984 61.196 1.00 20.60 197 LEU B C 1
ATOM 4393 O O . LEU B 1 197 ? 3.111 70.601 61.934 1.00 20.02 197 LEU B O 1
ATOM 4398 N N . ILE B 1 198 ? 5.028 71.738 61.642 1.00 19.77 198 ILE B N 1
ATOM 4399 C CA . ILE B 1 198 ? 5.110 72.168 63.039 1.00 17.74 198 ILE B CA 1
ATOM 4400 C C . ILE B 1 198 ? 4.999 73.686 63.055 1.00 17.77 198 ILE B C 1
ATOM 4401 O O . ILE B 1 198 ? 5.863 74.373 62.510 1.00 16.07 198 ILE B O 1
ATOM 4406 N N . PHE B 1 199 ? 3.913 74.195 63.640 1.00 18.53 199 PHE B N 1
ATOM 4407 C CA . PHE B 1 199 ? 3.655 75.636 63.724 1.00 17.48 199 PHE B CA 1
ATOM 4408 C C . PHE B 1 199 ? 4.066 76.165 65.092 1.00 19.33 199 PHE B C 1
ATOM 4409 O O . PHE B 1 199 ? 3.477 75.789 66.103 1.00 22.23 199 PHE B O 1
ATOM 4417 N N . VAL B 1 200 ? 5.058 77.050 65.118 1.00 18.05 200 VAL B N 1
ATOM 4418 C CA . VAL B 1 200 ? 5.572 77.613 66.363 1.00 15.90 200 VAL B CA 1
ATOM 4419 C C . VAL B 1 200 ? 5.238 79.079 66.535 1.00 14.28 200 VAL B C 1
ATOM 4420 O O . VAL B 1 200 ? 5.698 79.895 65.764 1.00 17.49 200 VAL B O 1
ATOM 4424 N N . GLU B 1 201 ? 4.482 79.425 67.570 1.00 14.53 201 GLU B N 1
ATOM 4425 C CA . GLU B 1 201 ? 4.106 80.813 67.810 1.00 12.79 201 GLU B CA 1
ATOM 4426 C C . GLU B 1 201 ? 5.206 81.581 68.507 1.00 14.24 201 GLU B C 1
ATOM 4427 O O . GLU B 1 201 ? 6.173 80.997 69.022 1.00 15.93 201 GLU B O 1
ATOM 4433 N N . GLY B 1 202 ? 5.087 82.898 68.497 1.00 12.96 202 GLY B N 1
ATOM 4434 C CA . GLY B 1 202 ? 6.094 83.702 69.166 1.00 16.62 202 GLY B CA 1
ATOM 4435 C C . GLY B 1 202 ? 5.753 83.886 70.634 1.00 16.83 202 GLY B C 1
ATOM 4436 O O . GLY B 1 202 ? 4.866 83.234 71.151 1.00 18.38 202 GLY B O 1
ATOM 4437 N N . VAL B 1 203 ? 6.485 84.756 71.312 1.00 18.71 203 VAL B N 1
ATOM 4438 C CA . VAL B 1 203 ? 6.235 85.052 72.712 1.00 17.89 203 VAL B CA 1
ATOM 4439 C C . VAL B 1 203 ? 5.607 86.435 72.803 1.00 20.12 203 VAL B C 1
ATOM 4440 O O . VAL B 1 203 ? 4.976 86.890 71.848 1.00 20.69 203 VAL B O 1
ATOM 4444 N N . GLN B 1 204 ? 5.785 87.123 73.921 1.00 21.91 204 GLN B N 1
ATOM 4445 C CA . GLN B 1 204 ? 5.191 88.442 74.068 1.00 23.48 204 GLN B CA 1
ATOM 4446 C C . GLN B 1 204 ? 6.195 89.579 73.976 1.00 23.54 204 GLN B C 1
ATOM 4447 O O . GLN B 1 204 ? 5.930 90.598 73.343 1.00 21.73 204 GLN B O 1
ATOM 4453 N N . SER B 1 205 ? 7.341 89.414 74.614 1.00 23.99 205 SER B N 1
ATOM 4454 C CA . SER B 1 205 ? 8.343 90.459 74.581 1.00 28.36 205 SER B CA 1
ATOM 4455 C C . SER B 1 205 ? 9.748 89.978 74.292 1.00 29.33 205 SER B C 1
ATOM 4456 O O . SER B 1 205 ? 10.141 88.868 74.675 1.00 30.84 205 SER B O 1
ATOM 4459 N N . TYR B 1 206 ? 10.480 90.815 73.565 1.00 31.81 206 TYR B N 1
ATOM 4460 C CA . TYR B 1 206 ? 11.857 90.540 73.160 1.00 34.59 206 TYR B CA 1
ATOM 4461 C C . TYR B 1 206 ? 12.587 91.877 73.183 1.00 38.01 206 TYR B C 1
ATOM 4462 O O . TYR B 1 206 ? 12.130 92.858 72.585 1.00 36.81 206 TYR B O 1
ATOM 4471 N N . ASN B 1 207 ? 13.692 91.907 73.927 1.00 42.83 207 ASN B N 1
ATOM 4472 C CA . ASN B 1 207 ? 14.521 93.094 74.097 1.00 46.87 207 ASN B CA 1
ATOM 4473 C C . ASN B 1 207 ? 13.736 94.289 74.601 1.00 48.16 207 ASN B C 1
ATOM 4474 O O . ASN B 1 207 ? 13.844 95.393 74.066 1.00 48.36 207 ASN B O 1
ATOM 4479 N N . GLY B 1 208 ? 12.926 94.050 75.626 1.00 49.17 208 GLY B N 1
ATOM 4480 C CA . GLY B 1 208 ? 12.125 95.110 76.209 1.00 50.72 208 GLY B CA 1
ATOM 4481 C C . GLY B 1 208 ? 10.991 95.610 75.336 1.00 50.17 208 GLY B C 1
ATOM 4482 O O . GLY B 1 208 ? 10.349 96.606 75.665 1.00 51.28 208 GLY B O 1
ATOM 4483 N N . ASP B 1 209 ? 10.755 94.934 74.215 1.00 49.68 209 ASP B N 1
ATOM 4484 C CA . ASP B 1 209 ? 9.688 95.309 73.301 1.00 46.07 209 ASP B CA 1
ATOM 4485 C C . ASP B 1 209 ? 8.526 94.322 73.426 1.00 43.07 209 ASP B C 1
ATOM 4486 O O . ASP B 1 209 ? 8.718 93.113 73.314 1.00 41.69 209 ASP B O 1
ATOM 4491 N N . SER B 1 210 ? 7.331 94.837 73.687 1.00 41.33 210 SER B N 1
ATOM 4492 C CA . SER B 1 210 ? 6.150 93.994 73.832 1.00 41.49 210 SER B CA 1
ATOM 4493 C C . SER B 1 210 ? 5.179 94.095 72.678 1.00 39.05 210 SER B C 1
ATOM 4494 O O . SER B 1 210 ? 5.025 95.155 72.082 1.00 41.67 210 SER B O 1
ATOM 4497 N N . TYR B 1 211 ? 4.485 92.994 72.416 1.00 34.45 211 TYR B N 1
ATOM 4498 C CA . TYR B 1 211 ? 3.512 92.895 71.334 1.00 29.77 211 TYR B CA 1
ATOM 4499 C C . TYR B 1 211 ? 2.434 91.911 71.828 1.00 28.68 211 TYR B C 1
ATOM 4500 O O . TYR B 1 211 ? 2.464 91.480 72.982 1.00 29.20 211 TYR B O 1
ATOM 4509 N N . TRP B 1 212 ? 1.463 91.594 70.979 1.00 27.96 212 TRP B N 1
ATOM 4510 C CA . TRP B 1 212 ? 0.405 90.642 71.333 1.00 25.08 212 TRP B CA 1
ATOM 4511 C C . TRP B 1 212 ? 0.971 89.279 71.746 1.00 24.11 212 TRP B C 1
ATOM 4512 O O . TRP B 1 212 ? 1.982 88.833 71.200 1.00 25.85 212 TRP B O 1
ATOM 4523 N N . TRP B 1 213 ? 0.299 88.603 72.673 1.00 24.26 213 TRP B N 1
ATOM 4524 C CA . TRP B 1 213 ? 0.731 87.271 73.114 1.00 24.25 213 TRP B CA 1
ATOM 4525 C C . TRP B 1 213 ? 0.821 86.359 71.899 1.00 22.23 213 TRP B C 1
ATOM 4526 O O . TRP B 1 213 ? -0.085 86.347 71.063 1.00 22.88 213 TRP B O 1
ATOM 4537 N N . GLY B 1 214 ? 1.871 85.557 71.841 1.00 23.07 214 GLY B N 1
ATOM 4538 C CA . GLY B 1 214 ? 2.060 84.653 70.721 1.00 22.06 214 GLY B CA 1
ATOM 4539 C C . GLY B 1 214 ? 2.495 85.346 69.438 1.00 23.10 214 GLY B C 1
ATOM 4540 O O . GLY B 1 214 ? 2.770 84.678 68.447 1.00 23.40 214 GLY B O 1
ATOM 4541 N N . GLY B 1 215 ? 2.610 86.671 69.450 1.00 22.90 215 GLY B N 1
ATOM 4542 C CA . GLY B 1 215 ? 2.978 87.352 68.232 1.00 22.87 215 GLY B CA 1
ATOM 4543 C C . GLY B 1 215 ? 4.378 87.902 68.097 1.00 25.69 215 GLY B C 1
ATOM 4544 O O . GLY B 1 215 ? 4.728 88.391 67.026 1.00 28.73 215 GLY B O 1
ATOM 4545 N N . ASN B 1 216 ? 5.193 87.843 69.142 1.00 25.16 216 ASN B N 1
ATOM 4546 C CA . ASN B 1 216 ? 6.537 88.403 69.050 1.00 23.90 216 ASN B CA 1
ATOM 4547 C C . ASN B 1 216 ? 7.556 87.373 68.611 1.00 25.00 216 ASN B C 1
ATOM 4548 O O . ASN B 1 216 ? 7.984 86.544 69.407 1.00 25.14 216 ASN B O 1
ATOM 4553 N N . LEU B 1 217 ? 7.941 87.430 67.336 1.00 26.18 217 LEU B N 1
ATOM 4554 C CA . LEU B 1 217 ? 8.925 86.514 66.749 1.00 24.70 217 LEU B CA 1
ATOM 4555 C C . LEU B 1 217 ? 10.262 87.213 66.442 1.00 27.83 217 LEU B C 1
ATOM 4556 O O . LEU B 1 217 ? 11.086 86.692 65.666 1.00 26.23 217 LEU B O 1
ATOM 4561 N N . GLN B 1 218 ? 10.510 88.339 67.120 1.00 28.14 218 GLN B N 1
ATOM 4562 C CA . GLN B 1 218 ? 11.746 89.120 66.941 1.00 28.64 218 GLN B CA 1
ATOM 4563 C C . GLN B 1 218 ? 13.091 88.376 67.117 1.00 27.34 218 GLN B C 1
ATOM 4564 O O . GLN B 1 218 ? 14.096 88.740 66.494 1.00 28.37 218 GLN B O 1
ATOM 4570 N N . GLY B 1 219 ? 13.110 87.345 67.953 1.00 25.29 219 GLY B N 1
ATOM 4571 C CA . GLY B 1 219 ? 14.331 86.601 68.162 1.00 24.80 219 GLY B CA 1
ATOM 4572 C C . GLY B 1 219 ? 14.495 85.370 67.300 1.00 26.56 219 GLY B C 1
ATOM 4573 O O . GLY B 1 219 ? 15.536 84.728 67.361 1.00 26.13 219 GLY B O 1
ATOM 4574 N N . ALA B 1 220 ? 13.489 85.038 66.489 1.00 28.27 220 ALA B N 1
ATOM 4575 C CA . ALA B 1 220 ? 13.550 83.852 65.628 1.00 26.80 220 ALA B CA 1
ATOM 4576 C C . ALA B 1 220 ? 14.676 83.951 64.620 1.00 28.76 220 ALA B C 1
ATOM 4577 O O . ALA B 1 220 ? 15.297 82.949 64.261 1.00 27.95 220 ALA B O 1
ATOM 4579 N N . GLY B 1 221 ? 14.911 85.169 64.139 1.00 32.72 221 GLY B N 1
ATOM 4580 C CA . GLY B 1 221 ? 15.958 85.410 63.165 1.00 34.31 221 GLY B CA 1
ATOM 4581 C C . GLY B 1 221 ? 17.310 85.018 63.716 1.00 38.37 221 GLY B C 1
ATOM 4582 O O . GLY B 1 221 ? 18.082 84.309 63.068 1.00 40.78 221 GLY B O 1
ATOM 4583 N N . GLN B 1 222 ? 17.577 85.449 64.939 1.00 40.06 222 GLN B N 1
ATOM 4584 C CA . GLN B 1 222 ? 18.838 85.157 65.593 1.00 40.32 222 GLN B CA 1
ATOM 4585 C C . GLN B 1 222 ? 18.840 83.822 66.311 1.00 36.99 222 GLN B C 1
ATOM 4586 O O . GLN B 1 222 ? 19.875 83.194 66.433 1.00 37.53 222 GLN B O 1
ATOM 4592 N N . TYR B 1 223 ? 17.679 83.395 66.789 1.00 35.46 223 TYR B N 1
ATOM 4593 C CA . TYR B 1 223 ? 17.538 82.141 67.518 1.00 32.96 223 TYR B CA 1
ATOM 4594 C C . TYR B 1 223 ? 16.473 81.304 66.862 1.00 32.79 223 TYR B C 1
ATOM 4595 O O . TYR B 1 223 ? 15.348 81.199 67.344 1.00 32.15 223 TYR B O 1
ATOM 4604 N N . PRO B 1 224 ? 16.826 80.680 65.742 1.00 31.36 224 PRO B N 1
ATOM 4605 C CA . PRO B 1 224 ? 15.911 79.846 64.986 1.00 28.14 224 PRO B CA 1
ATOM 4606 C C . PRO B 1 224 ? 15.537 78.548 65.682 1.00 26.43 224 PRO B C 1
ATOM 4607 O O . PRO B 1 224 ? 16.302 78.019 66.484 1.00 25.61 224 PRO B O 1
ATOM 4611 N N . VAL B 1 225 ? 14.348 78.053 65.363 1.00 24.20 225 VAL B N 1
ATOM 4612 C CA . VAL B 1 225 ? 13.887 76.782 65.875 1.00 23.97 225 VAL B CA 1
ATOM 4613 C C . VAL B 1 225 ? 14.508 75.857 64.835 1.00 23.25 225 VAL B C 1
ATOM 4614 O O . VAL B 1 225 ? 14.519 76.190 63.653 1.00 25.62 225 VAL B O 1
ATOM 4618 N N . VAL B 1 226 ? 15.164 74.792 65.286 1.00 23.91 226 VAL B N 1
ATOM 4619 C CA . VAL B 1 226 ? 15.829 73.837 64.392 1.00 22.56 226 VAL B CA 1
ATOM 4620 C C . VAL B 1 226 ? 15.333 72.444 64.767 1.00 23.00 226 VAL B C 1
ATOM 4621 O O . VAL B 1 226 ? 15.662 71.928 65.834 1.00 24.78 226 VAL B O 1
ATOM 4625 N N . LEU B 1 227 ? 14.553 71.837 63.882 1.00 24.85 227 LEU B N 1
ATOM 4626 C CA . LEU B 1 227 ? 13.966 70.521 64.136 1.00 25.23 227 LEU B CA 1
ATOM 4627 C C . LEU B 1 227 ? 14.751 69.419 63.444 1.00 25.30 227 LEU B C 1
ATOM 4628 O O . LEU B 1 227 ? 15.579 69.699 62.582 1.00 29.06 227 LEU B O 1
ATOM 4633 N N . ASN B 1 228 ? 14.472 68.169 63.788 1.00 24.70 228 ASN B N 1
ATOM 4634 C CA . ASN B 1 228 ? 15.183 67.034 63.202 1.00 24.95 228 ASN B CA 1
ATOM 4635 C C . ASN B 1 228 ? 14.868 66.709 61.736 1.00 24.77 228 ASN B C 1
ATOM 4636 O O . ASN B 1 228 ? 15.660 66.036 61.071 1.00 24.69 228 ASN B O 1
ATOM 4641 N N . VAL B 1 229 ? 13.687 67.114 61.268 1.00 25.14 229 VAL B N 1
ATOM 4642 C CA . VAL B 1 229 ? 13.249 66.864 59.895 1.00 24.37 229 VAL B CA 1
ATOM 4643 C C . VAL B 1 229 ? 13.062 68.212 59.217 1.00 23.91 229 VAL B C 1
ATOM 4644 O O . VAL B 1 229 ? 12.200 68.996 59.605 1.00 23.98 229 VAL B O 1
ATOM 4648 N N . PRO B 1 230 ? 13.856 68.481 58.173 1.00 26.08 230 PRO B N 1
ATOM 4649 C CA . PRO B 1 230 ? 13.854 69.723 57.382 1.00 25.24 230 PRO B CA 1
ATOM 4650 C C . PRO B 1 230 ? 12.566 70.016 56.639 1.00 25.47 230 PRO B C 1
ATOM 4651 O O . PRO B 1 230 ? 11.852 69.108 56.215 1.00 24.07 230 PRO B O 1
ATOM 4655 N N . ASN B 1 231 ? 12.306 71.305 56.461 1.00 26.53 231 ASN B N 1
ATOM 4656 C CA . ASN B 1 231 ? 11.152 71.786 55.720 1.00 27.82 231 ASN B CA 1
ATOM 4657 C C . ASN B 1 231 ? 9.805 71.415 56.321 1.00 28.49 231 ASN B C 1
ATOM 4658 O O . ASN B 1 231 ? 8.886 71.008 55.599 1.00 29.67 231 ASN B O 1
ATOM 4663 N N . ARG B 1 232 ? 9.689 71.572 57.639 1.00 26.33 232 ARG B N 1
ATOM 4664 C CA . ARG B 1 232 ? 8.455 71.271 58.346 1.00 22.44 232 ARG B CA 1
ATOM 4665 C C . ARG B 1 232 ? 8.078 72.428 59.219 1.00 21.61 232 ARG B C 1
ATOM 4666 O O . ARG B 1 232 ? 6.997 72.449 59.786 1.00 24.83 232 ARG B O 1
ATOM 4674 N N . LEU B 1 233 ? 8.946 73.417 59.312 1.00 19.86 233 LEU B N 1
ATOM 4675 C CA . LEU B 1 233 ? 8.676 74.535 60.194 1.00 19.77 233 LEU B CA 1
ATOM 4676 C C . LEU B 1 233 ? 7.933 75.738 59.631 1.00 21.86 233 LEU B C 1
ATOM 4677 O O . LEU B 1 233 ? 8.351 76.313 58.613 1.00 23.09 233 LEU B O 1
ATOM 4682 N N . VAL B 1 234 ? 6.861 76.137 60.321 1.00 20.88 234 VAL B N 1
ATOM 4683 C CA . VAL B 1 234 ? 6.077 77.320 59.949 1.00 18.10 234 VAL B CA 1
ATOM 4684 C C . VAL B 1 234 ? 5.957 78.199 61.212 1.00 17.71 234 VAL B C 1
ATOM 4685 O O . VAL B 1 234 ? 5.546 77.716 62.267 1.00 17.96 234 VAL B O 1
ATOM 4689 N N . TYR B 1 235 ? 6.402 79.451 61.139 1.00 16.43 235 TYR B N 1
ATOM 4690 C CA . TYR B 1 235 ? 6.292 80.358 62.277 1.00 16.95 235 TYR B CA 1
ATOM 4691 C C . TYR B 1 235 ? 4.862 80.918 62.301 1.00 19.05 235 TYR B C 1
ATOM 4692 O O . TYR B 1 235 ? 4.203 80.976 61.263 1.00 24.13 235 TYR B O 1
ATOM 4701 N N . SER B 1 236 ? 4.381 81.351 63.459 1.00 15.96 236 SER B N 1
ATOM 4702 C CA . SER B 1 236 ? 3.031 81.861 63.547 1.00 13.23 236 SER B CA 1
ATOM 4703 C C . SER B 1 236 ? 2.963 83.033 64.482 1.00 15.53 236 SER B C 1
ATOM 4704 O O . SER B 1 236 ? 3.723 83.115 65.438 1.00 16.06 236 SER B O 1
ATOM 4707 N N . ALA B 1 237 ? 2.013 83.920 64.227 1.00 15.36 237 ALA B N 1
ATOM 4708 C CA . ALA B 1 237 ? 1.851 85.102 65.039 1.00 16.57 237 ALA B CA 1
ATOM 4709 C C . ALA B 1 237 ? 0.367 85.368 65.175 1.00 20.21 237 ALA B C 1
ATOM 4710 O O . ALA B 1 237 ? -0.435 84.754 64.454 1.00 22.89 237 ALA B O 1
ATOM 4712 N N . HIS B 1 238 ? 0.001 86.244 66.121 1.00 17.86 238 HIS B N 1
ATOM 4713 C CA . HIS B 1 238 ? -1.392 86.646 66.336 1.00 16.38 238 HIS B CA 1
ATOM 4714 C C . HIS B 1 238 ? -1.373 88.171 66.350 1.00 18.06 238 HIS B C 1
ATOM 4715 O O . HIS B 1 238 ? -0.363 88.771 66.701 1.00 18.87 238 HIS B O 1
ATOM 4722 N N . ASP B 1 239 ? -2.475 88.798 65.957 1.00 19.04 239 ASP B N 1
ATOM 4723 C CA . ASP B 1 239 ? -2.546 90.242 65.936 1.00 19.63 239 ASP B CA 1
ATOM 4724 C C . ASP B 1 239 ? -4.024 90.586 66.047 1.00 22.28 239 ASP B C 1
ATOM 4725 O O . ASP B 1 239 ? -4.854 89.950 65.402 1.00 21.99 239 ASP B O 1
ATOM 4730 N N . TYR B 1 240 ? -4.348 91.564 66.892 1.00 21.79 240 TYR B N 1
ATOM 4731 C CA . TYR B 1 240 ? -5.724 91.984 67.141 1.00 23.81 240 TYR B CA 1
ATOM 4732 C C . TYR B 1 240 ? -5.814 93.517 67.198 1.00 26.01 240 TYR B C 1
ATOM 4733 O O . TYR B 1 240 ? -4.799 94.212 67.091 1.00 27.24 240 TYR B O 1
ATOM 4742 N N . ALA B 1 241 ? -7.015 94.048 67.374 1.00 24.83 241 ALA B N 1
ATOM 4743 C CA . ALA B 1 241 ? -7.167 95.493 67.429 1.00 28.38 241 ALA B CA 1
ATOM 4744 C C . ALA B 1 241 ? -7.786 95.961 68.738 1.00 30.55 241 ALA B C 1
ATOM 4745 O O . ALA B 1 241 ? -7.827 95.211 69.721 1.00 29.90 241 ALA B O 1
ATOM 4747 N N . THR B 1 242 ? -8.306 97.185 68.738 1.00 30.95 242 THR B N 1
ATOM 4748 C CA . THR B 1 242 ? -8.847 97.773 69.951 1.00 30.67 242 THR B CA 1
ATOM 4749 C C . THR B 1 242 ? -10.028 97.081 70.582 1.00 30.06 242 THR B C 1
ATOM 4750 O O . THR B 1 242 ? -10.260 97.256 71.767 1.00 34.17 242 THR B O 1
ATOM 4754 N N . SER B 1 243 ? -10.773 96.288 69.828 1.00 29.64 243 SER B N 1
ATOM 4755 C CA . SER B 1 243 ? -11.921 95.623 70.431 1.00 28.46 243 SER B CA 1
ATOM 4756 C C . SER B 1 243 ? -11.437 94.591 71.438 1.00 30.29 243 SER B C 1
ATOM 4757 O O . SER B 1 243 ? -12.214 94.132 72.270 1.00 30.88 243 SER B O 1
ATOM 4760 N N . VAL B 1 244 ? -10.161 94.215 71.331 1.00 32.46 244 VAL B N 1
ATOM 4761 C CA . VAL B 1 244 ? -9.529 93.261 72.241 1.00 32.99 244 VAL B CA 1
ATOM 4762 C C . VAL B 1 244 ? -8.684 94.035 73.251 1.00 36.58 244 VAL B C 1
ATOM 4763 O O . VAL B 1 244 ? -8.795 93.833 74.466 1.00 38.28 244 VAL B O 1
ATOM 4767 N N . TYR B 1 245 ? -7.843 94.924 72.749 1.00 37.54 245 TYR B N 1
ATOM 4768 C CA . TYR B 1 245 ? -7.000 95.701 73.618 1.00 40.37 245 TYR B CA 1
ATOM 4769 C C . TYR B 1 245 ? -6.425 96.887 72.864 1.00 42.89 245 TYR B C 1
ATOM 4770 O O . TYR B 1 245 ? -5.765 96.732 71.837 1.00 43.79 245 TYR B O 1
ATOM 4779 N N . PRO B 1 246 ? -6.645 98.098 73.391 1.00 44.68 246 PRO B N 1
ATOM 4780 C CA . PRO B 1 246 ? -6.193 99.376 72.831 1.00 44.16 246 PRO B CA 1
ATOM 4781 C C . PRO B 1 246 ? -4.698 99.557 72.919 1.00 42.68 246 PRO B C 1
ATOM 4782 O O . PRO B 1 246 ? -4.202 100.333 73.735 1.00 41.42 246 PRO B O 1
ATOM 4786 N N . GLN B 1 247 ? -3.969 98.793 72.128 1.00 42.19 247 GLN B N 1
ATOM 4787 C CA . GLN B 1 247 ? -2.533 98.929 72.133 1.00 41.48 247 GLN B CA 1
ATOM 4788 C C . GLN B 1 247 ? -2.280 100.379 71.737 1.00 43.31 247 GLN B C 1
ATOM 4789 O O . GLN B 1 247 ? -3.072 100.984 71.012 1.00 44.65 247 GLN B O 1
ATOM 4795 N N . THR B 1 248 ? -1.184 100.947 72.205 1.00 45.33 248 THR B N 1
ATOM 4796 C CA . THR B 1 248 ? -0.899 102.343 71.909 1.00 48.45 248 THR B CA 1
ATOM 4797 C C . THR B 1 248 ? -0.661 102.734 70.459 1.00 46.96 248 THR B C 1
ATOM 4798 O O . THR B 1 248 ? -0.877 103.886 70.098 1.00 48.58 248 THR B O 1
ATOM 4802 N N . TRP B 1 249 ? -0.197 101.815 69.621 1.00 44.75 249 TRP B N 1
ATOM 4803 C CA . TRP B 1 249 ? 0.035 102.184 68.231 1.00 40.80 249 TRP B CA 1
ATOM 4804 C C . TRP B 1 249 ? -1.251 102.553 67.528 1.00 41.22 249 TRP B C 1
ATOM 4805 O O . TRP B 1 249 ? -1.216 103.055 66.416 1.00 42.54 249 TRP B O 1
ATOM 4816 N N . PHE B 1 250 ? -2.385 102.299 68.172 1.00 42.65 250 PHE B N 1
ATOM 4817 C CA . PHE B 1 250 ? -3.677 102.644 67.584 1.00 45.14 250 PHE B CA 1
ATOM 4818 C C . PHE B 1 250 ? -3.955 104.135 67.774 1.00 47.70 250 PHE B C 1
ATOM 4819 O O . PHE B 1 250 ? -4.872 104.694 67.177 1.00 47.81 250 PHE B O 1
ATOM 4827 N N . SER B 1 251 ? -3.117 104.785 68.569 1.00 51.34 251 SER B N 1
ATOM 4828 C CA . SER B 1 251 ? -3.271 106.201 68.848 1.00 55.09 251 SER B CA 1
ATOM 4829 C C . SER B 1 251 ? -2.181 107.030 68.194 1.00 55.78 251 SER B C 1
ATOM 4830 O O . SER B 1 251 ? -2.090 108.235 68.426 1.00 57.11 251 SER B O 1
ATOM 4833 N N . ASP B 1 252 ? -1.313 106.377 67.433 1.00 56.90 252 ASP B N 1
ATOM 4834 C CA . ASP B 1 252 ? -0.254 107.081 66.728 1.00 58.52 252 ASP B CA 1
ATOM 4835 C C . ASP B 1 252 ? -0.981 107.880 65.641 1.00 59.48 252 ASP B C 1
ATOM 4836 O O . ASP B 1 252 ? -1.854 107.353 64.958 1.00 59.67 252 ASP B O 1
ATOM 4841 N N . PRO B 1 253 ? -0.660 109.175 65.494 1.00 60.67 253 PRO B N 1
ATOM 4842 C CA . PRO B 1 253 ? -1.306 110.019 64.481 1.00 60.88 253 PRO B CA 1
ATOM 4843 C C . PRO B 1 253 ? -1.118 109.597 63.003 1.00 61.89 253 PRO B C 1
ATOM 4844 O O . PRO B 1 253 ? -1.845 110.079 62.112 1.00 62.91 253 PRO B O 1
ATOM 4848 N N . THR B 1 254 ? -0.146 108.716 62.742 1.00 60.93 254 THR B N 1
ATOM 4849 C CA . THR B 1 254 ? 0.115 108.217 61.388 1.00 58.43 254 THR B CA 1
ATOM 4850 C C . THR B 1 254 ? -0.712 106.972 61.060 1.00 58.91 254 THR B C 1
ATOM 4851 O O . THR B 1 254 ? -0.683 106.497 59.920 1.00 60.64 254 THR B O 1
ATOM 4855 N N . PHE B 1 255 ? -1.400 106.416 62.064 1.00 56.75 255 PHE B N 1
ATOM 4856 C CA . PHE B 1 255 ? -2.230 105.221 61.887 1.00 51.37 255 PHE B CA 1
ATOM 4857 C C . PHE B 1 255 ? -3.107 105.407 60.643 1.00 50.08 255 PHE B C 1
ATOM 4858 O O . PHE B 1 255 ? -3.773 106.431 60.488 1.00 50.46 255 PHE B O 1
ATOM 4866 N N . PRO B 1 256 ? -3.210 104.369 59.804 1.00 49.00 256 PRO B N 1
ATOM 4867 C CA . PRO B 1 256 ? -2.589 103.052 59.931 1.00 49.61 256 PRO B CA 1
ATOM 4868 C C . PRO B 1 256 ? -1.226 102.878 59.290 1.00 49.05 256 PRO B C 1
ATOM 4869 O O . PRO B 1 256 ? -0.731 101.761 59.205 1.00 49.77 256 PRO B O 1
ATOM 4873 N N . ASN B 1 257 ? -0.600 103.974 58.889 1.00 50.42 257 ASN B N 1
ATOM 4874 C CA . ASN B 1 257 ? 0.708 103.914 58.235 1.00 51.49 257 ASN B CA 1
ATOM 4875 C C . ASN B 1 257 ? 1.828 103.379 59.106 1.00 48.71 257 ASN B C 1
ATOM 4876 O O . ASN B 1 257 ? 2.894 103.029 58.602 1.00 48.74 257 ASN B O 1
ATOM 4881 N N . ASN B 1 258 ? 1.603 103.369 60.414 1.00 45.44 258 ASN B N 1
ATOM 4882 C CA . ASN B 1 258 ? 2.585 102.841 61.353 1.00 42.47 258 ASN B CA 1
ATOM 4883 C C . ASN B 1 258 ? 2.532 101.317 61.452 1.00 41.78 258 ASN B C 1
ATOM 4884 O O . ASN B 1 258 ? 3.524 100.688 61.809 1.00 43.55 258 ASN B O 1
ATOM 4889 N N . MET B 1 259 ? 1.399 100.730 61.060 1.00 39.12 259 MET B N 1
ATOM 4890 C CA . MET B 1 259 ? 1.181 99.290 61.148 1.00 35.14 259 MET B CA 1
ATOM 4891 C C . MET B 1 259 ? 2.147 98.361 60.415 1.00 35.18 259 MET B C 1
ATOM 4892 O O . MET B 1 259 ? 2.576 97.345 60.972 1.00 37.09 259 MET B O 1
ATOM 4897 N N . PRO B 1 260 ? 2.472 98.659 59.148 1.00 33.64 260 PRO B N 1
ATOM 4898 C CA . PRO B 1 260 ? 3.402 97.772 58.446 1.00 30.30 260 PRO B CA 1
ATOM 4899 C C . PRO B 1 260 ? 4.740 97.638 59.139 1.00 29.16 260 PRO B C 1
ATOM 4900 O O . PRO B 1 260 ? 5.379 96.596 59.049 1.00 31.36 260 PRO B O 1
ATOM 4904 N N . GLY B 1 261 ? 5.160 98.679 59.849 1.00 27.91 261 GLY B N 1
ATOM 4905 C CA . GLY B 1 261 ? 6.430 98.625 60.559 1.00 26.85 261 GLY B CA 1
ATOM 4906 C C . GLY B 1 261 ? 6.425 97.623 61.701 1.00 27.44 261 GLY B C 1
ATOM 4907 O O . GLY B 1 261 ? 7.352 96.825 61.862 1.00 27.94 261 GLY B O 1
ATOM 4908 N N . ILE B 1 262 ? 5.347 97.652 62.474 1.00 28.22 262 ILE B N 1
ATOM 4909 C CA . ILE B 1 262 ? 5.146 96.768 63.616 1.00 28.10 262 ILE B CA 1
ATOM 4910 C C . ILE B 1 262 ? 5.010 95.336 63.151 1.00 28.36 262 ILE B C 1
ATOM 4911 O O . ILE B 1 262 ? 5.595 94.433 63.743 1.00 29.92 262 ILE B O 1
ATOM 4916 N N . TRP B 1 263 ? 4.254 95.126 62.079 1.00 27.52 263 TRP B N 1
ATOM 4917 C CA . TRP B 1 263 ? 4.088 93.789 61.547 1.00 27.48 263 TRP B CA 1
ATOM 4918 C C . TRP B 1 263 ? 5.396 93.265 60.965 1.00 29.23 263 TRP B C 1
ATOM 4919 O O . TRP B 1 263 ? 5.778 92.123 61.230 1.00 29.73 263 TRP B O 1
ATOM 4930 N N . ASN B 1 264 ? 6.116 94.099 60.218 1.00 30.82 264 ASN B N 1
ATOM 4931 C CA . ASN B 1 264 ? 7.382 93.661 59.636 1.00 32.98 264 ASN B CA 1
ATOM 4932 C C . ASN B 1 264 ? 8.377 93.290 60.718 1.00 32.28 264 ASN B C 1
ATOM 4933 O O . ASN B 1 264 ? 9.048 92.259 60.642 1.00 30.45 264 ASN B O 1
ATOM 4938 N N . LYS B 1 265 ? 8.424 94.117 61.750 1.00 32.71 265 LYS B N 1
ATOM 4939 C CA . LYS B 1 265 ? 9.342 93.929 62.866 1.00 33.41 265 LYS B CA 1
ATOM 4940 C C . LYS B 1 265 ? 9.108 92.677 63.706 1.00 31.39 265 LYS B C 1
ATOM 4941 O O . LYS B 1 265 ? 10.053 92.000 64.089 1.00 28.71 265 LYS B O 1
ATOM 4947 N N . ASN B 1 266 ? 7.848 92.391 64.011 1.00 29.70 266 ASN B N 1
ATOM 4948 C CA . ASN B 1 266 ? 7.500 91.250 64.840 1.00 26.98 266 ASN B CA 1
ATOM 4949 C C . ASN B 1 266 ? 7.357 89.899 64.135 1.00 26.05 266 ASN B C 1
ATOM 4950 O O . ASN B 1 266 ? 7.680 88.865 64.726 1.00 26.31 266 ASN B O 1
ATOM 4955 N N . TRP B 1 267 ? 6.876 89.884 62.893 1.00 25.23 267 TRP B N 1
ATOM 4956 C CA . TRP B 1 267 ? 6.720 88.612 62.172 1.00 23.81 267 TRP B CA 1
ATOM 4957 C C . TRP B 1 267 ? 6.933 88.685 60.659 1.00 25.13 267 TRP B C 1
ATOM 4958 O O . TRP B 1 267 ? 7.510 87.771 60.054 1.00 25.88 267 TRP B O 1
ATOM 4969 N N . GLY B 1 268 ? 6.544 89.810 60.070 1.00 26.49 268 GLY B N 1
ATOM 4970 C CA . GLY B 1 268 ? 6.667 89.986 58.632 1.00 27.63 268 GLY B CA 1
ATOM 4971 C C . GLY B 1 268 ? 8.032 89.709 58.049 1.00 27.51 268 GLY B C 1
ATOM 4972 O O . GLY B 1 268 ? 8.169 88.961 57.076 1.00 27.65 268 GLY B O 1
ATOM 4973 N N . TYR B 1 269 ? 9.051 90.251 58.694 1.00 25.16 269 TYR B N 1
ATOM 4974 C CA . TYR B 1 269 ? 10.401 90.089 58.220 1.00 24.34 269 TYR B CA 1
ATOM 4975 C C . TYR B 1 269 ? 10.809 88.648 57.967 1.00 24.86 269 TYR B C 1
ATOM 4976 O O . TYR B 1 269 ? 11.784 88.422 57.292 1.00 27.56 269 TYR B O 1
ATOM 4985 N N . LEU B 1 270 ? 10.124 87.668 58.538 1.00 26.89 270 LEU B N 1
ATOM 4986 C CA . LEU B 1 270 ? 10.511 86.277 58.291 1.00 26.23 270 LEU B CA 1
ATOM 4987 C C . LEU B 1 270 ? 10.074 85.849 56.899 1.00 26.05 270 LEU B C 1
ATOM 4988 O O . LEU B 1 270 ? 10.730 85.031 56.253 1.00 24.94 270 LEU B O 1
ATOM 4993 N N . PHE B 1 271 ? 8.968 86.423 56.442 1.00 26.98 271 PHE B N 1
ATOM 4994 C CA . PHE B 1 271 ? 8.423 86.129 55.118 1.00 29.10 271 PHE B CA 1
ATOM 4995 C C . PHE B 1 271 ? 9.209 86.932 54.086 1.00 31.78 271 PHE B C 1
ATOM 4996 O O . PHE B 1 271 ? 9.679 86.393 53.078 1.00 30.74 271 PHE B O 1
ATOM 5004 N N . ASN B 1 272 ? 9.340 88.230 54.351 1.00 34.79 272 ASN B N 1
ATOM 5005 C CA . ASN B 1 272 ? 10.055 89.143 53.461 1.00 35.36 272 ASN B CA 1
ATOM 5006 C C . ASN B 1 272 ? 11.445 88.636 53.124 1.00 36.73 272 ASN B C 1
ATOM 5007 O O . ASN B 1 272 ? 11.837 88.612 51.955 1.00 40.29 272 ASN B O 1
ATOM 5012 N N . GLN B 1 273 ? 12.179 88.220 54.157 1.00 35.07 273 GLN B N 1
ATOM 5013 C CA . GLN B 1 273 ? 13.530 87.709 53.996 1.00 31.68 273 GLN B CA 1
ATOM 5014 C C . GLN B 1 273 ? 13.554 86.270 53.542 1.00 30.56 273 GLN B C 1
ATOM 5015 O O . GLN B 1 273 ? 14.611 85.646 53.504 1.00 31.34 273 GLN B O 1
ATOM 5021 N N . ASN B 1 274 ? 12.378 85.730 53.258 1.00 31.48 274 ASN B N 1
ATOM 5022 C CA . ASN B 1 274 ? 12.242 84.370 52.771 1.00 31.56 274 ASN B CA 1
ATOM 5023 C C . ASN B 1 274 ? 12.973 83.381 53.673 1.00 30.56 274 ASN B C 1
ATOM 5024 O O . ASN B 1 274 ? 13.768 82.564 53.197 1.00 29.69 274 ASN B O 1
ATOM 5029 N N . ILE B 1 275 ? 12.711 83.467 54.979 1.00 30.06 275 ILE B N 1
ATOM 5030 C CA . ILE B 1 275 ? 13.342 82.568 55.954 1.00 28.24 275 ILE B CA 1
ATOM 5031 C C . ILE B 1 275 ? 12.479 81.336 56.158 1.00 27.73 275 ILE B C 1
ATOM 5032 O O . ILE B 1 275 ? 12.975 80.206 56.178 1.00 28.14 275 ILE B O 1
ATOM 5037 N N . ALA B 1 276 ? 11.175 81.556 56.265 1.00 25.71 276 ALA B N 1
ATOM 5038 C CA . ALA B 1 276 ? 10.236 80.465 56.445 1.00 22.84 276 ALA B CA 1
ATOM 5039 C C . ALA B 1 276 ? 8.823 81.002 56.256 1.00 20.65 276 ALA B C 1
ATOM 5040 O O . ALA B 1 276 ? 8.636 82.210 56.182 1.00 19.28 276 ALA B O 1
ATOM 5042 N N . PRO B 1 277 ? 7.835 80.108 56.050 1.00 18.94 277 PRO B N 1
ATOM 5043 C CA . PRO B 1 277 ? 6.442 80.538 55.876 1.00 19.36 277 PRO B CA 1
ATOM 5044 C C . PRO B 1 277 ? 5.984 81.215 57.183 1.00 20.84 277 PRO B C 1
ATOM 5045 O O . PRO B 1 277 ? 6.487 80.871 58.244 1.00 24.54 277 PRO B O 1
ATOM 5049 N N . VAL B 1 278 ? 5.068 82.179 57.121 1.00 19.74 278 VAL B N 1
ATOM 5050 C CA . VAL B 1 278 ? 4.568 82.826 58.336 1.00 17.50 278 VAL B CA 1
ATOM 5051 C C . VAL B 1 278 ? 3.057 82.697 58.288 1.00 18.98 278 VAL B C 1
ATOM 5052 O O . VAL B 1 278 ? 2.449 82.977 57.266 1.00 20.80 278 VAL B O 1
ATOM 5056 N N . TRP B 1 279 ? 2.461 82.258 59.396 1.00 19.63 279 TRP B N 1
ATOM 5057 C CA . TRP B 1 279 ? 1.021 82.035 59.515 1.00 15.39 279 TRP B CA 1
ATOM 5058 C C . TRP B 1 279 ? 0.406 82.907 60.611 1.00 16.05 279 TRP B C 1
ATOM 5059 O O . TRP B 1 279 ? 0.816 82.847 61.768 1.00 18.83 279 TRP B O 1
ATOM 5070 N N . LEU B 1 280 ? -0.529 83.769 60.244 1.00 16.27 280 LEU B N 1
ATOM 5071 C CA . LEU B 1 280 ? -1.199 84.606 61.224 1.00 14.03 280 LEU B CA 1
ATOM 5072 C C . LEU B 1 280 ? -2.381 83.734 61.692 1.00 15.56 280 LEU B C 1
ATOM 5073 O O . LEU B 1 280 ? -3.434 83.720 61.062 1.00 17.58 280 LEU B O 1
ATOM 5078 N N . GLY B 1 281 ? -2.186 82.977 62.770 1.00 16.79 281 GLY B N 1
ATOM 5079 C CA . GLY B 1 281 ? -3.218 82.075 63.285 1.00 13.71 281 GLY B CA 1
ATOM 5080 C C . GLY B 1 281 ? -4.454 82.664 63.953 1.00 18.18 281 GLY B C 1
ATOM 5081 O O . GLY B 1 281 ? -5.450 81.962 64.171 1.00 16.96 281 GLY B O 1
ATOM 5082 N N . GLU B 1 282 ? -4.410 83.946 64.306 1.00 17.36 282 GLU B N 1
ATOM 5083 C CA . GLU B 1 282 ? -5.563 84.595 64.922 1.00 16.56 282 GLU B CA 1
ATOM 5084 C C . GLU B 1 282 ? -5.552 86.070 64.639 1.00 17.45 282 GLU B C 1
ATOM 5085 O O . GLU B 1 282 ? -4.501 86.724 64.654 1.00 18.66 282 GLU B O 1
ATOM 5091 N N . PHE B 1 283 ? -6.746 86.580 64.386 1.00 17.06 283 PHE B N 1
ATOM 5092 C CA . PHE B 1 283 ? -7.005 87.986 64.178 1.00 16.35 283 PHE B CA 1
ATOM 5093 C C . PHE B 1 283 ? -8.515 88.065 64.076 1.00 17.73 283 PHE B C 1
ATOM 5094 O O . PHE B 1 283 ? -9.164 87.081 63.686 1.00 18.15 283 PHE B O 1
ATOM 5102 N N . GLY B 1 284 ? -9.087 89.141 64.606 1.00 16.96 284 GLY B N 1
ATOM 5103 C CA . GLY B 1 284 ? -10.531 89.293 64.584 1.00 16.30 284 GLY B CA 1
ATOM 5104 C C . GLY B 1 284 ? -10.927 90.602 65.211 1.00 19.62 284 GLY B C 1
ATOM 5105 O O . GLY B 1 284 ? -10.086 91.311 65.771 1.00 19.27 284 GLY B O 1
ATOM 5106 N N . THR B 1 285 ? -12.207 90.929 65.129 1.00 22.24 285 THR B N 1
ATOM 5107 C CA . THR B 1 285 ? -12.708 92.179 65.674 1.00 23.55 285 THR B CA 1
ATOM 5108 C C . THR B 1 285 ? -14.209 92.277 65.490 1.00 27.19 285 THR B C 1
ATOM 5109 O O . THR B 1 285 ? -14.782 91.623 64.617 1.00 28.79 285 THR B O 1
ATOM 5113 N N . THR B 1 286 ? -14.834 93.119 66.313 1.00 31.45 286 THR B N 1
ATOM 5114 C CA . THR B 1 286 ? -16.282 93.364 66.277 1.00 32.25 286 THR B CA 1
ATOM 5115 C C . THR B 1 286 ? -16.626 94.396 65.201 1.00 33.78 286 THR B C 1
ATOM 5116 O O . THR B 1 286 ? -17.803 94.585 64.863 1.00 35.24 286 THR B O 1
ATOM 5120 N N . LEU B 1 287 ? -15.595 95.076 64.696 1.00 33.95 287 LEU B N 1
ATOM 5121 C CA . LEU B 1 287 ? -15.746 96.112 63.679 1.00 37.57 287 LEU B CA 1
ATOM 5122 C C . LEU B 1 287 ? -16.647 97.213 64.221 1.00 41.98 287 LEU B C 1
ATOM 5123 O O . LEU B 1 287 ? -17.388 97.845 63.484 1.00 45.16 287 LEU B O 1
ATOM 5128 N N . GLN B 1 288 ? -16.583 97.439 65.522 1.00 45.86 288 GLN B N 1
ATOM 5129 C CA . GLN B 1 288 ? -17.400 98.465 66.132 1.00 50.12 288 GLN B CA 1
ATOM 5130 C C . GLN B 1 288 ? -16.821 99.834 65.903 1.00 49.25 288 GLN B C 1
ATOM 5131 O O . GLN B 1 288 ? -17.548 100.787 65.678 1.00 50.75 288 GLN B O 1
ATOM 5137 N N . SER B 1 289 ? -15.508 99.941 65.996 1.00 48.75 289 SER B N 1
ATOM 5138 C CA . SER B 1 289 ? -14.872 101.225 65.815 1.00 48.08 289 SER B CA 1
ATOM 5139 C C . SER B 1 289 ? -14.292 101.362 64.432 1.00 47.19 289 SER B C 1
ATOM 5140 O O . SER B 1 289 ? -13.927 100.378 63.790 1.00 48.37 289 SER B O 1
ATOM 5143 N N . THR B 1 290 ? -14.156 102.606 64.010 1.00 45.76 290 THR B N 1
ATOM 5144 C CA . THR B 1 290 ? -13.582 102.939 62.729 1.00 44.46 290 THR B CA 1
ATOM 5145 C C . THR B 1 290 ? -12.121 102.484 62.692 1.00 43.69 290 THR B C 1
ATOM 5146 O O . THR B 1 290 ? -11.591 102.127 61.631 1.00 44.36 290 THR B O 1
ATOM 5150 N N . THR B 1 291 ? -11.476 102.500 63.852 1.00 40.03 291 THR B N 1
ATOM 5151 C CA . THR B 1 291 ? -10.088 102.087 63.963 1.00 39.14 291 THR B CA 1
ATOM 5152 C C . THR B 1 291 ? -9.929 100.616 63.600 1.00 37.81 291 THR B C 1
ATOM 5153 O O . THR B 1 291 ? -9.001 100.239 62.896 1.00 35.54 291 THR B O 1
ATOM 5157 N N . ASP B 1 292 ? -10.825 99.779 64.107 1.00 36.92 292 ASP B N 1
ATOM 5158 C CA . ASP B 1 292 ? -10.760 98.360 63.813 1.00 36.03 292 ASP B CA 1
ATOM 5159 C C . ASP B 1 292 ? -11.054 98.080 62.343 1.00 35.99 292 ASP B C 1
ATOM 5160 O O . ASP B 1 292 ? -10.460 97.183 61.747 1.00 35.52 292 ASP B O 1
ATOM 5165 N N . GLN B 1 293 ? -11.949 98.867 61.753 1.00 36.62 293 GLN B N 1
ATOM 5166 C CA . GLN B 1 293 ? -12.293 98.726 60.340 1.00 37.23 293 GLN B CA 1
ATOM 5167 C C . GLN B 1 293 ? -11.086 99.044 59.479 1.00 35.35 293 GLN B C 1
ATOM 5168 O O . GLN B 1 293 ? -10.715 98.270 58.600 1.00 36.99 293 GLN B O 1
ATOM 5174 N N . THR B 1 294 ? -10.469 100.184 59.752 1.00 34.67 294 THR B N 1
ATOM 5175 C CA . THR B 1 294 ? -9.272 100.609 59.040 1.00 34.73 294 THR B CA 1
ATOM 5176 C C . THR B 1 294 ? -8.142 99.588 59.289 1.00 35.05 294 THR B C 1
ATOM 5177 O O . THR B 1 294 ? -7.333 99.297 58.399 1.00 36.51 294 THR B O 1
ATOM 5181 N N . TRP B 1 295 ? -8.098 99.034 60.495 1.00 33.47 295 TRP B N 1
ATOM 5182 C CA . TRP B 1 295 ? -7.086 98.042 60.838 1.00 30.00 295 TRP B CA 1
ATOM 5183 C C . TRP B 1 295 ? -7.264 96.787 60.005 1.00 28.49 295 TRP B C 1
ATOM 5184 O O . TRP B 1 295 ? -6.318 96.320 59.403 1.00 30.77 295 TRP B O 1
ATOM 5195 N N . LEU B 1 296 ? -8.481 96.274 59.914 1.00 28.18 296 LEU B N 1
ATOM 5196 C CA . LEU B 1 296 ? -8.704 95.035 59.177 1.00 29.01 296 LEU B CA 1
ATOM 5197 C C . LEU B 1 296 ? -8.421 95.203 57.702 1.00 33.60 296 LEU B C 1
ATOM 5198 O O . LEU B 1 296 ? -7.831 94.323 57.068 1.00 35.49 296 LEU B O 1
ATOM 5203 N N . LYS B 1 297 ? -8.844 96.342 57.164 1.00 39.18 297 LYS B N 1
ATOM 5204 C CA . LYS B 1 297 ? -8.650 96.668 55.759 1.00 40.57 297 LYS B CA 1
ATOM 5205 C C . LYS B 1 297 ? -7.155 96.752 55.445 1.00 38.31 297 LYS B C 1
ATOM 5206 O O . LYS B 1 297 ? -6.692 96.232 54.433 1.00 39.56 297 LYS B O 1
ATOM 5212 N N . THR B 1 298 ? -6.400 97.398 56.317 1.00 31.70 298 THR B N 1
ATOM 5213 C CA . THR B 1 298 ? -4.977 97.514 56.117 1.00 29.99 298 THR B CA 1
ATOM 5214 C C . THR B 1 298 ? -4.292 96.155 56.196 1.00 30.19 298 THR B C 1
ATOM 5215 O O . THR B 1 298 ? -3.500 95.815 55.323 1.00 33.27 298 THR B O 1
ATOM 5219 N N . LEU B 1 299 ? -4.617 95.361 57.215 1.00 30.37 299 LEU B N 1
ATOM 5220 C CA . LEU B 1 299 ? -4.015 94.022 57.404 1.00 28.22 299 LEU B CA 1
ATOM 5221 C C . LEU B 1 299 ? -4.243 93.047 56.231 1.00 28.41 299 LEU B C 1
ATOM 5222 O O . LEU B 1 299 ? -3.293 92.407 55.770 1.00 29.10 299 LEU B O 1
ATOM 5227 N N . VAL B 1 300 ? -5.482 92.935 55.747 1.00 28.04 300 VAL B N 1
ATOM 5228 C CA . VAL B 1 300 ? -5.781 92.045 54.621 1.00 29.18 300 VAL B CA 1
ATOM 5229 C C . VAL B 1 300 ? -4.875 92.349 53.435 1.00 30.40 300 VAL B C 1
ATOM 5230 O O . VAL B 1 300 ? -4.440 91.442 52.738 1.00 32.67 300 VAL B O 1
ATOM 5234 N N . GLN B 1 301 ? -4.582 93.622 53.215 1.00 30.67 301 GLN B N 1
ATOM 5235 C CA . GLN B 1 301 ? -3.690 93.995 52.134 1.00 33.15 301 GLN B CA 1
ATOM 5236 C C . GLN B 1 301 ? -2.264 93.587 52.453 1.00 31.96 301 GLN B C 1
ATOM 5237 O O . GLN B 1 301 ? -1.544 93.119 51.581 1.00 33.73 301 GLN B O 1
ATOM 5243 N N . TYR B 1 302 ? -1.842 93.775 53.698 1.00 30.08 302 TYR B N 1
ATOM 5244 C CA . TYR B 1 302 ? -0.485 93.415 54.076 1.00 27.98 302 TYR B CA 1
ATOM 5245 C C . TYR B 1 302 ? -0.289 91.916 53.913 1.00 28.92 302 TYR B C 1
ATOM 5246 O O . TYR B 1 302 ? 0.807 91.468 53.573 1.00 31.66 302 TYR B O 1
ATOM 5255 N N . LEU B 1 303 ? -1.355 91.142 54.108 1.00 28.94 303 LEU B N 1
ATOM 5256 C CA . LEU B 1 303 ? -1.256 89.688 53.996 1.00 27.08 303 LEU B CA 1
ATOM 5257 C C . LEU B 1 303 ? -1.091 89.183 52.570 1.00 27.13 303 LEU B C 1
ATOM 5258 O O . LEU B 1 303 ? -0.818 87.992 52.356 1.00 27.26 303 LEU B O 1
ATOM 5263 N N . ARG B 1 304 ? -1.218 90.101 51.608 1.00 26.92 304 ARG B N 1
ATOM 5264 C CA . ARG B 1 304 ? -1.057 89.814 50.174 1.00 25.42 304 ARG B CA 1
ATOM 5265 C C . ARG B 1 304 ? -2.199 89.053 49.527 1.00 25.88 304 ARG B C 1
ATOM 5266 O O . ARG B 1 304 ? -2.323 87.838 49.687 1.00 26.11 304 ARG B O 1
ATOM 5274 N N . PRO B 1 305 ? -3.053 89.770 48.774 1.00 25.94 305 PRO B N 1
ATOM 5275 C CA . PRO B 1 305 ? -4.220 89.244 48.062 1.00 26.58 305 PRO B CA 1
ATOM 5276 C C . PRO B 1 305 ? -3.818 88.129 47.111 1.00 27.50 305 PRO B C 1
ATOM 5277 O O . PRO B 1 305 ? -2.782 88.218 46.435 1.00 31.38 305 PRO B O 1
ATOM 5281 N N . THR B 1 306 ? -4.647 87.091 47.055 1.00 26.05 306 THR B N 1
ATOM 5282 C CA . THR B 1 306 ? -4.417 85.930 46.211 1.00 26.19 306 THR B CA 1
ATOM 5283 C C . THR B 1 306 ? -4.301 86.268 44.722 1.00 28.70 306 THR B C 1
ATOM 5284 O O . THR B 1 306 ? -3.442 85.729 44.031 1.00 29.67 306 THR B O 1
ATOM 5288 N N . ALA B 1 307 ? -5.132 87.188 44.236 1.00 30.05 307 ALA B N 1
ATOM 5289 C CA . ALA B 1 307 ? -5.123 87.570 42.823 1.00 29.70 307 ALA B CA 1
ATOM 5290 C C . ALA B 1 307 ? -3.749 88.015 42.349 1.00 31.99 307 ALA B C 1
ATOM 5291 O O . ALA B 1 307 ? -3.374 87.759 41.210 1.00 36.46 307 ALA B O 1
ATOM 5293 N N . GLN B 1 308 ? -2.995 88.673 43.218 1.00 32.83 308 GLN B N 1
ATOM 5294 C CA . GLN B 1 308 ? -1.659 89.117 42.850 1.00 32.75 308 GLN B CA 1
ATOM 5295 C C . GLN B 1 308 ? -0.528 88.176 43.228 1.00 32.11 308 GLN B C 1
ATOM 5296 O O . GLN B 1 308 ? 0.430 88.021 42.479 1.00 29.57 308 GLN B O 1
ATOM 5302 N N . TYR B 1 309 ? -0.650 87.518 44.374 1.00 31.00 309 TYR B N 1
ATOM 5303 C CA . TYR B 1 309 ? 0.430 86.672 44.831 1.00 27.29 309 TYR B CA 1
ATOM 5304 C C . TYR B 1 309 ? 0.170 85.202 45.007 1.00 28.45 309 TYR B C 1
ATOM 5305 O O . TYR B 1 309 ? 1.084 84.464 45.340 1.00 32.01 309 TYR B O 1
ATOM 5314 N N . GLY B 1 310 ? -1.052 84.755 44.790 1.00 29.13 310 GLY B N 1
ATOM 5315 C CA . GLY B 1 310 ? -1.341 83.341 44.958 1.00 29.57 310 GLY B CA 1
ATOM 5316 C C . GLY B 1 310 ? -0.914 82.808 46.317 1.00 28.65 310 GLY B C 1
ATOM 5317 O O . GLY B 1 310 ? -1.181 83.431 47.333 1.00 30.71 310 GLY B O 1
ATOM 5318 N N . ALA B 1 311 ? -0.187 81.692 46.328 1.00 28.84 311 ALA B N 1
ATOM 5319 C CA . ALA B 1 311 ? 0.276 81.074 47.571 1.00 26.03 311 ALA B CA 1
ATOM 5320 C C . ALA B 1 311 ? 1.595 81.619 48.103 1.00 25.97 311 ALA B C 1
ATOM 5321 O O . ALA B 1 311 ? 2.143 81.097 49.062 1.00 27.02 311 ALA B O 1
ATOM 5323 N N . ASP B 1 312 ? 2.126 82.640 47.454 1.00 26.94 312 ASP B N 1
ATOM 5324 C CA . ASP B 1 312 ? 3.365 83.270 47.891 1.00 28.17 312 ASP B CA 1
ATOM 5325 C C . ASP B 1 312 ? 2.936 84.465 48.737 1.00 29.32 312 ASP B C 1
ATOM 5326 O O . ASP B 1 312 ? 3.216 85.636 48.415 1.00 27.54 312 ASP B O 1
ATOM 5331 N N . SER B 1 313 ? 2.235 84.145 49.816 1.00 27.27 313 SER B N 1
ATOM 5332 C CA . SER B 1 313 ? 1.699 85.141 50.722 1.00 24.45 313 SER B CA 1
ATOM 5333 C C . SER B 1 313 ? 1.641 84.537 52.130 1.00 24.21 313 SER B C 1
ATOM 5334 O O . SER B 1 313 ? 2.103 83.407 52.356 1.00 21.59 313 SER B O 1
ATOM 5337 N N . PHE B 1 314 ? 1.101 85.298 53.077 1.00 21.94 314 PHE B N 1
ATOM 5338 C CA . PHE B 1 314 ? 0.991 84.834 54.453 1.00 21.99 314 PHE B CA 1
ATOM 5339 C C . PHE B 1 314 ? -0.188 83.873 54.602 1.00 21.20 314 PHE B C 1
ATOM 5340 O O . PHE B 1 314 ? -1.207 84.054 53.931 1.00 22.01 314 PHE B O 1
ATOM 5348 N N . GLN B 1 315 ? -0.030 82.863 55.464 1.00 18.63 315 GLN B N 1
ATOM 5349 C CA . GLN B 1 315 ? -1.070 81.882 55.751 1.00 16.40 315 GLN B CA 1
ATOM 5350 C C . GLN B 1 315 ? -1.933 82.565 56.805 1.00 18.80 315 GLN B C 1
ATOM 5351 O O . GLN B 1 315 ? -1.424 83.400 57.555 1.00 21.04 315 GLN B O 1
ATOM 5357 N N . TRP B 1 316 ? -3.228 82.254 56.866 1.00 19.62 316 TRP B N 1
ATOM 5358 C CA . TRP B 1 316 ? -4.101 82.891 57.869 1.00 18.79 316 TRP B CA 1
ATOM 5359 C C . TRP B 1 316 ? -5.345 82.097 58.274 1.00 19.08 316 TRP B C 1
ATOM 5360 O O . TRP B 1 316 ? -5.862 81.306 57.496 1.00 24.15 316 TRP B O 1
ATOM 5371 N N . THR B 1 317 ? -5.794 82.261 59.512 1.00 17.07 317 THR B N 1
ATOM 5372 C CA . THR B 1 317 ? -7.022 81.617 59.979 1.00 15.70 317 THR B CA 1
ATOM 5373 C C . THR B 1 317 ? -7.619 82.678 60.867 1.00 15.00 317 THR B C 1
ATOM 5374 O O . THR B 1 317 ? -6.946 83.204 61.755 1.00 11.63 317 THR B O 1
ATOM 5378 N N . PHE B 1 318 ? -8.838 83.067 60.526 1.00 14.31 318 PHE B N 1
ATOM 5379 C CA . PHE B 1 318 ? -9.569 84.111 61.226 1.00 15.15 318 PHE B CA 1
ATOM 5380 C C . PHE B 1 318 ? -10.166 83.610 62.548 1.00 17.65 318 PHE B C 1
ATOM 5381 O O . PHE B 1 318 ? -10.398 82.402 62.721 1.00 21.23 318 PHE B O 1
ATOM 5389 N N . TRP B 1 319 ? -10.372 84.530 63.491 1.00 18.38 319 TRP B N 1
ATOM 5390 C CA . TRP B 1 319 ? -10.979 84.212 64.793 1.00 17.67 319 TRP B CA 1
ATOM 5391 C C . TRP B 1 319 ? -12.219 85.096 64.903 1.00 18.59 319 TRP B C 1
ATOM 5392 O O . TRP B 1 319 ? -12.080 86.325 64.966 1.00 17.94 319 TRP B O 1
ATOM 5403 N N . SER B 1 320 ? -13.415 84.504 64.930 1.00 17.82 320 SER B N 1
ATOM 5404 C CA . SER B 1 320 ? -13.607 83.059 64.868 1.00 18.96 320 SER B CA 1
ATOM 5405 C C . SER B 1 320 ? -14.900 82.785 64.131 1.00 20.67 320 SER B C 1
ATOM 5406 O O . SER B 1 320 ? -15.612 83.718 63.763 1.00 21.66 320 SER B O 1
ATOM 5409 N N . TRP B 1 321 ? -15.198 81.505 63.919 1.00 21.72 321 TRP B N 1
ATOM 5410 C CA . TRP B 1 321 ? -16.444 81.097 63.282 1.00 22.14 321 TRP B CA 1
ATOM 5411 C C . TRP B 1 321 ? -17.579 81.434 64.273 1.00 23.04 321 TRP B C 1
ATOM 5412 O O . TRP B 1 321 ? -18.503 82.174 63.926 1.00 24.95 321 TRP B O 1
ATOM 5423 N N . ASN B 1 322 ? -17.414 80.986 65.525 1.00 23.15 322 ASN B N 1
ATOM 5424 C CA . ASN B 1 322 ? -18.366 81.163 66.643 1.00 23.14 322 ASN B CA 1
ATOM 5425 C C . ASN B 1 322 ? -18.762 82.607 66.931 1.00 21.95 322 ASN B C 1
ATOM 5426 O O . ASN B 1 322 ? -17.910 83.493 66.937 1.00 24.70 322 ASN B O 1
ATOM 5431 N N . PRO B 1 323 ? -20.050 82.857 67.222 1.00 20.11 323 PRO B N 1
ATOM 5432 C CA . PRO B 1 323 ? -20.462 84.228 67.540 1.00 19.86 323 PRO B CA 1
ATOM 5433 C C . PRO B 1 323 ? -20.169 84.484 69.030 1.00 21.34 323 PRO B C 1
ATOM 5434 O O . PRO B 1 323 ? -19.947 85.614 69.440 1.00 23.54 323 PRO B O 1
ATOM 5438 N N . ASP B 1 324 ? -20.127 83.414 69.821 1.00 22.55 324 ASP B N 1
ATOM 5439 C CA . ASP B 1 324 ? -19.891 83.490 71.261 1.00 22.40 324 ASP B CA 1
ATOM 5440 C C . ASP B 1 324 ? -18.440 83.703 71.699 1.00 22.71 324 ASP B C 1
ATOM 5441 O O . ASP B 1 324 ? -17.915 82.950 72.517 1.00 21.38 324 ASP B O 1
ATOM 5446 N N . SER B 1 325 ? -17.795 84.718 71.134 1.00 24.81 325 SER B N 1
ATOM 5447 C CA . SER B 1 325 ? -16.420 85.069 71.457 1.00 25.30 325 SER B CA 1
ATOM 5448 C C . SER B 1 325 ? -16.509 86.535 71.846 1.00 27.48 325 SER B C 1
ATOM 5449 O O . SER B 1 325 ? -16.661 87.414 71.012 1.00 27.97 325 SER B O 1
ATOM 5452 N N . GLY B 1 326 ? -16.421 86.775 73.141 1.00 31.63 326 GLY B N 1
ATOM 5453 C CA . GLY B 1 326 ? -16.561 88.104 73.714 1.00 35.82 326 GLY B CA 1
ATOM 5454 C C . GLY B 1 326 ? -16.197 89.395 73.016 1.00 37.16 326 GLY B C 1
ATOM 5455 O O . GLY B 1 326 ? -17.054 90.227 72.722 1.00 37.35 326 GLY B O 1
ATOM 5456 N N . ASP B 1 327 ? -14.913 89.576 72.771 1.00 39.98 327 ASP B N 1
ATOM 5457 C CA . ASP B 1 327 ? -14.437 90.805 72.158 1.00 42.52 327 ASP B CA 1
ATOM 5458 C C . ASP B 1 327 ? -14.062 90.734 70.678 1.00 39.72 327 ASP B C 1
ATOM 5459 O O . ASP B 1 327 ? -13.305 91.571 70.179 1.00 39.54 327 ASP B O 1
ATOM 5464 N N . THR B 1 328 ? -14.573 89.730 69.979 1.00 36.62 328 THR B N 1
ATOM 5465 C CA . THR B 1 328 ? -14.286 89.591 68.563 1.00 33.90 328 THR B CA 1
ATOM 5466 C C . THR B 1 328 ? -15.569 89.315 67.782 1.00 34.79 328 THR B C 1
ATOM 5467 O O . THR B 1 328 ? -15.789 89.867 66.702 1.00 36.11 328 THR B O 1
ATOM 5471 N N . GLY B 1 329 ? -16.469 88.551 68.383 1.00 34.37 329 GLY B N 1
ATOM 5472 C CA . GLY B 1 329 ? -17.682 88.187 67.681 1.00 34.77 329 GLY B CA 1
ATOM 5473 C C . GLY B 1 329 ? -17.234 87.115 66.706 1.00 34.15 329 GLY B C 1
ATOM 5474 O O . GLY B 1 329 ? -16.202 86.478 66.937 1.00 36.00 329 GLY B O 1
ATOM 5475 N N . GLY B 1 330 ? -17.942 86.945 65.601 1.00 33.26 330 GLY B N 1
ATOM 5476 C CA . GLY B 1 330 ? -17.534 85.925 64.651 1.00 33.12 330 GLY B CA 1
ATOM 5477 C C . GLY B 1 330 ? -18.092 86.118 63.260 1.00 31.56 330 GLY B C 1
ATOM 5478 O O . GLY B 1 330 ? -18.573 87.209 62.924 1.00 33.57 330 GLY B O 1
ATOM 5479 N N . ILE B 1 331 ? -17.981 85.073 62.445 1.00 28.51 331 ILE B N 1
ATOM 5480 C CA . ILE B 1 331 ? -18.485 85.097 61.082 1.00 26.41 331 ILE B CA 1
ATOM 5481 C C . ILE B 1 331 ? -19.968 84.787 61.114 1.00 26.57 331 ILE B C 1
ATOM 5482 O O . ILE B 1 331 ? -20.726 85.395 60.367 1.00 28.18 331 ILE B O 1
ATOM 5487 N N . LEU B 1 332 ? -20.379 83.827 61.947 1.00 24.66 332 LEU B N 1
ATOM 5488 C CA . LEU B 1 332 ? -21.805 83.499 62.099 1.00 25.49 332 LEU B CA 1
ATOM 5489 C C . LEU B 1 332 ? -22.377 84.487 63.117 1.00 29.43 332 LEU B C 1
ATOM 5490 O O . LEU B 1 332 ? -21.649 84.991 63.977 1.00 30.92 332 LEU B O 1
ATOM 5495 N N . LYS B 1 333 ? -23.661 84.794 63.025 1.00 30.35 333 LYS B N 1
ATOM 5496 C CA . LYS B 1 333 ? -24.236 85.699 63.997 1.00 33.22 333 LYS B CA 1
ATOM 5497 C C . LYS B 1 333 ? -24.767 84.911 65.194 1.00 35.91 333 LYS B C 1
ATOM 5498 O O . LYS B 1 333 ? -24.665 83.682 65.229 1.00 34.08 333 LYS B O 1
ATOM 5504 N N . ASP B 1 334 ? -25.344 85.625 66.157 1.00 38.27 334 ASP B N 1
ATOM 5505 C CA . ASP B 1 334 ? -25.889 85.024 67.371 1.00 41.39 334 ASP B CA 1
ATOM 5506 C C . ASP B 1 334 ? -26.849 83.865 67.167 1.00 39.64 334 ASP B C 1
ATOM 5507 O O . ASP B 1 334 ? -27.086 83.091 68.087 1.00 39.93 334 ASP B O 1
ATOM 5512 N N . ASP B 1 335 ? -27.431 83.751 65.982 1.00 40.06 335 ASP B N 1
ATOM 5513 C CA . ASP B 1 335 ? -28.357 82.649 65.733 1.00 39.21 335 ASP B CA 1
ATOM 5514 C C . ASP B 1 335 ? -27.665 81.392 65.216 1.00 37.49 335 ASP B C 1
ATOM 5515 O O . ASP B 1 335 ? -28.329 80.405 64.931 1.00 38.74 335 ASP B O 1
ATOM 5520 N N . TRP B 1 336 ? -26.336 81.436 65.096 1.00 35.88 336 TRP B N 1
ATOM 5521 C CA . TRP B 1 336 ? -25.543 80.302 64.619 1.00 33.34 336 TRP B CA 1
ATOM 5522 C C . TRP B 1 336 ? -25.971 79.834 63.236 1.00 32.62 336 TRP B C 1
ATOM 5523 O O . TRP B 1 336 ? -25.923 78.642 62.924 1.00 30.41 336 TRP B O 1
ATOM 5534 N N . GLN B 1 337 ? -26.364 80.784 62.401 1.00 33.45 337 GLN B N 1
ATOM 5535 C CA . GLN B 1 337 ? -26.808 80.440 61.072 1.00 37.51 337 GLN B CA 1
ATOM 5536 C C . GLN B 1 337 ? -26.575 81.545 60.058 1.00 35.53 337 GLN B C 1
ATOM 5537 O O . GLN B 1 337 ? -26.029 81.308 58.986 1.00 36.61 337 GLN B O 1
ATOM 5543 N N . THR B 1 338 ? -27.040 82.740 60.386 1.00 32.87 338 THR B N 1
ATOM 5544 C CA . THR B 1 338 ? -26.910 83.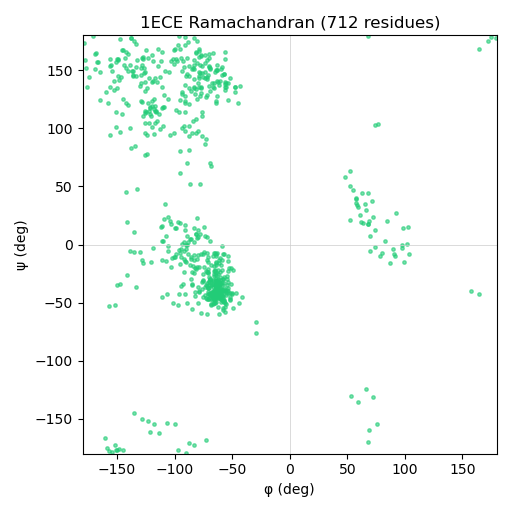902 59.530 1.00 32.23 338 THR B CA 1
ATOM 5545 C C . THR B 1 338 ? -25.437 84.318 59.503 1.00 33.06 338 THR B C 1
ATOM 5546 O O . THR B 1 338 ? -24.760 84.289 60.536 1.00 35.40 338 THR B O 1
ATOM 5550 N N . VAL B 1 339 ? -24.933 84.638 58.314 1.00 31.08 339 VAL B N 1
ATOM 5551 C CA . VAL B 1 339 ? -23.545 85.044 58.148 1.00 29.33 339 VAL B CA 1
ATOM 5552 C C . VAL B 1 339 ? -23.373 86.558 58.282 1.00 30.18 339 VAL B C 1
ATOM 5553 O O . VAL B 1 339 ? -24.255 87.323 57.904 1.00 31.69 339 VAL B O 1
ATOM 5557 N N . ASP B 1 340 ? -22.257 86.993 58.850 1.00 30.38 340 ASP B N 1
ATOM 5558 C CA . ASP B 1 340 ? -21.982 88.415 58.974 1.00 31.30 340 ASP B CA 1
ATOM 5559 C C . ASP B 1 340 ? -21.310 88.701 57.647 1.00 33.85 340 ASP B C 1
ATOM 5560 O O . ASP B 1 340 ? -20.079 88.745 57.558 1.00 35.97 340 ASP B O 1
ATOM 5565 N N . THR B 1 341 ? -22.125 88.887 56.616 1.00 35.95 341 THR B N 1
ATOM 5566 C CA . THR B 1 341 ? -21.636 89.119 55.252 1.00 36.95 341 THR B CA 1
ATOM 5567 C C . THR B 1 341 ? -20.648 90.255 55.122 1.00 36.27 341 THR B C 1
ATOM 5568 O O . THR B 1 341 ? -19.751 90.236 54.283 1.00 36.19 341 THR B O 1
ATOM 5572 N N . VAL B 1 342 ? -20.821 91.248 55.964 1.00 37.33 342 VAL B N 1
ATOM 5573 C CA . VAL B 1 342 ? -19.958 92.387 55.930 1.00 39.44 342 VAL B CA 1
ATOM 5574 C C . VAL B 1 342 ? -18.551 92.059 56.407 1.00 38.64 342 VAL B C 1
ATOM 5575 O O . VAL B 1 342 ? -17.571 92.439 55.766 1.00 38.36 342 VAL B O 1
ATOM 5579 N N . LYS B 1 343 ? -18.451 91.362 57.539 1.00 36.70 343 LYS B N 1
ATOM 5580 C CA . LYS B 1 343 ? -17.152 90.985 58.091 1.00 32.83 343 LYS B CA 1
ATOM 5581 C C . LYS B 1 343 ? -16.542 89.958 57.165 1.00 31.53 343 LYS B C 1
ATOM 5582 O O . LYS B 1 343 ? -15.349 89.991 56.880 1.00 30.26 343 LYS B O 1
ATOM 5588 N N . ASP B 1 344 ? -17.365 89.036 56.691 1.00 30.06 344 ASP B N 1
ATOM 5589 C CA . ASP B 1 344 ? -16.872 88.034 55.761 1.00 30.04 344 ASP B CA 1
ATOM 5590 C C . ASP B 1 344 ? -16.369 88.715 54.479 1.00 30.81 344 ASP B C 1
ATOM 5591 O O . ASP B 1 344 ? -15.430 88.246 53.844 1.00 33.29 344 ASP B O 1
ATOM 5596 N N . GLY B 1 345 ? -16.967 89.851 54.135 1.00 32.34 345 GLY B N 1
ATOM 5597 C CA . GLY B 1 345 ? -16.575 90.577 52.941 1.00 31.76 345 GLY B CA 1
ATOM 5598 C C . GLY B 1 345 ? -15.149 91.071 52.991 1.00 33.59 345 GLY B C 1
ATOM 5599 O O . GLY B 1 345 ? -14.431 91.037 51.990 1.00 36.13 345 GLY B O 1
ATOM 5600 N N . TYR B 1 346 ? -14.726 91.526 54.161 1.00 33.08 346 TYR B N 1
ATOM 5601 C CA . TYR B 1 346 ? -13.372 92.026 54.339 1.00 30.93 346 TYR B CA 1
ATOM 5602 C C . TYR B 1 346 ? -12.288 91.004 53.997 1.00 29.98 346 TYR B C 1
ATOM 5603 O O . TYR B 1 346 ? -11.203 91.382 53.575 1.00 33.25 346 TYR B O 1
ATOM 5612 N N . LEU B 1 347 ? -12.567 89.718 54.170 1.00 28.37 347 LEU B N 1
ATOM 5613 C CA . LEU B 1 347 ? -11.548 88.701 53.920 1.00 29.01 347 LEU B CA 1
ATOM 5614 C C . LEU B 1 347 ? -11.468 88.142 52.508 1.00 29.20 347 LEU B C 1
ATOM 5615 O O . LEU B 1 347 ? -10.560 87.382 52.204 1.00 32.93 347 LEU B O 1
ATOM 5620 N N . ALA B 1 348 ? -12.371 88.547 51.627 1.00 29.71 348 ALA B N 1
ATOM 5621 C CA . ALA B 1 348 ? -12.381 88.034 50.254 1.00 28.18 348 ALA B CA 1
ATOM 5622 C C . ALA B 1 348 ? -11.071 88.140 49.469 1.00 26.82 348 ALA B C 1
ATOM 5623 O O . ALA B 1 348 ? -10.699 87.201 48.772 1.00 31.15 348 ALA B O 1
ATOM 5625 N N . PRO B 1 349 ? -10.351 89.269 49.571 1.00 24.51 349 PRO B N 1
ATOM 5626 C CA . PRO B 1 349 ? -9.096 89.375 48.824 1.00 24.85 349 PRO B CA 1
ATOM 5627 C C . PRO B 1 349 ? -8.038 88.327 49.176 1.00 24.57 349 PRO B C 1
ATOM 5628 O O . PRO B 1 349 ? -7.152 88.060 48.361 1.00 24.52 349 PRO B O 1
ATOM 5632 N N . ILE B 1 350 ? -8.103 87.748 50.374 1.00 22.23 350 ILE B N 1
ATOM 5633 C CA . ILE B 1 350 ? -7.095 86.765 50.761 1.00 21.47 350 ILE B CA 1
ATOM 5634 C C . ILE B 1 350 ? -7.512 85.302 50.822 1.00 20.16 350 ILE B C 1
ATOM 5635 O O . ILE B 1 350 ? -6.733 84.455 51.241 1.00 22.22 350 ILE B O 1
ATOM 5640 N N . LYS B 1 351 ? -8.722 84.981 50.379 1.00 20.76 351 LYS B N 1
ATOM 5641 C CA . LYS B 1 351 ? -9.148 83.587 50.386 1.00 19.42 351 LYS B CA 1
ATOM 5642 C C . LYS B 1 351 ? -8.478 82.846 49.240 1.00 22.92 351 LYS B C 1
ATOM 5643 O O . LYS B 1 351 ? -8.069 83.443 48.239 1.00 24.14 351 LYS B O 1
ATOM 5649 N N . SER B 1 352 ? -8.310 81.547 49.413 1.00 24.54 352 SER B N 1
ATOM 5650 C CA . SER B 1 352 ? -7.675 80.728 48.408 1.00 24.61 352 SER B CA 1
ATOM 5651 C C . SER B 1 352 ? -8.719 79.707 47.967 1.00 26.89 352 SER B C 1
ATOM 5652 O O . SER B 1 352 ? -9.921 79.953 48.084 1.00 26.78 352 SER B O 1
ATOM 5655 N N . SER B 1 353 ? -8.269 78.562 47.479 1.00 26.37 353 SER B N 1
ATOM 5656 C CA . SER B 1 353 ? -9.169 77.541 47.005 1.00 29.96 353 SER B CA 1
ATOM 5657 C C . SER B 1 353 ? -9.341 76.381 47.968 1.00 30.88 353 SER B C 1
ATOM 5658 O O . SER B 1 353 ? -8.497 76.166 48.833 1.00 35.62 353 SER B O 1
ATOM 5661 N N . ILE B 1 354 ? -10.456 75.661 47.830 1.00 31.11 354 ILE B N 1
ATOM 5662 C CA . ILE B 1 354 ? -10.757 74.476 48.642 1.00 28.65 354 ILE B CA 1
ATOM 5663 C C . ILE B 1 354 ? -9.802 73.387 48.137 1.00 27.96 354 ILE B C 1
ATOM 5664 O O . ILE B 1 354 ? -9.505 73.329 46.946 1.00 30.80 354 ILE B O 1
ATOM 5669 N N . PHE B 1 355 ? -9.284 72.559 49.030 1.00 25.10 355 PHE B N 1
ATOM 5670 C CA . PHE B 1 355 ? -8.359 71.536 48.620 1.00 22.87 355 PHE B CA 1
ATOM 5671 C C . PHE B 1 355 ? -9.112 70.337 48.114 1.00 26.95 355 PHE B C 1
ATOM 5672 O O . PHE B 1 355 ? -10.341 70.301 48.109 1.00 25.99 355 PHE B O 1
ATOM 5680 N N . ASP B 1 356 ? -8.357 69.350 47.673 1.00 31.40 356 ASP B N 1
ATOM 5681 C CA . ASP B 1 356 ? -8.936 68.137 47.148 1.00 35.69 356 ASP B CA 1
ATOM 5682 C C . ASP B 1 356 ? -9.389 67.263 48.290 1.00 36.30 356 ASP B C 1
ATOM 5683 O O . ASP B 1 356 ? -8.797 67.274 49.363 1.00 39.08 356 ASP B O 1
ATOM 5688 N N . PRO B 1 357 ? -10.462 66.502 48.083 1.00 35.96 357 PRO B N 1
ATOM 5689 C CA . PRO B 1 357 ? -10.955 65.626 49.133 1.00 36.22 357 PRO B CA 1
ATOM 5690 C C . PRO B 1 357 ? -9.869 64.679 49.595 1.00 37.38 357 PRO B C 1
ATOM 5691 O O . PRO B 1 357 ? -8.808 64.562 48.977 1.00 37.25 357 PRO B O 1
ATOM 5695 N N . VAL B 1 358 ? -10.136 64.055 50.729 1.00 39.88 358 VAL B N 1
ATOM 5696 C CA . VAL B 1 358 ? -9.261 63.065 51.311 1.00 43.42 358 VAL B CA 1
ATOM 5697 C C . VAL B 1 358 ? -10.225 61.966 51.794 1.00 48.02 358 VAL B C 1
ATOM 5698 O O . VAL B 1 358 ? -10.207 60.854 51.226 1.00 50.96 358 VAL B O 1
#

Organism: Acidothermus cellulolyticus (strain ATCC 43068 / DSM 8971 / 11B) (NCBI:txid351607)

CATH classification: 3.20.20.80

Secondary structure (DSSP, 8-state):
---S--EEETTEEE-TTS-EE--EEEE---BTTTT-S-TTTTTS-HHHHHHHHHHTT--EEEEEEEGGGGSTT----S---SSS-TTTTT--HHHHHHHHHHHHHHTT-EEEEEEEESBTTB--SSS--SSS-HHHHHHHHHHHHHHTTT-TTEEEEE-SS---TT-BSS---TTTBHHHHHHHHHHHHHHH-TTSEEEEE-BSEETTEE-STTTB-TTTTTS----SSSS-EEEEEE---TTT---GGGS-TTTTTTHHHHHIIIIIHHHHTTSS-EEEEE------SHHHHHHHHHHHHHT--HHHHTTSS-EEEES-S-S--TTT--SB-TTSSSB-HHHHHHHGGG--------/---S--EEETTEEE-TTS-EE--EEEE---BTSTT-S-TTTTTS-HHHHHHHHHHTT--EEEEEEEGGGGSTT---SS---SSS-GGGTT--HHHHHHHHHHHHHHTT-EEEEEEEESBTTB--SSS--SSS-HHHHHHHHHHHHHHTTT-TTEEEEE-SS---TT-BSS---TTTBHHHHHHHHHHHHTTT-TT-EEEEE-BSEETTEE-STT-B-TTTTTS----SSSS-EEEEEE---TTT---GGGG-TTTTTTHHHHHIIIIIHHHHTTSS-EEEEE------SHHHHHHHHHHHHHT--HHHHTTSS-EEEES-S-S--TTT--SB-TTSSSB-HHHHHHTGGG--------

B-factor: mean 30.89, std 13.47, range [9.7, 118.63]